Protein AF-0000000087273354 (afdb_homodimer)

pLDDT: mean 73.26, std 25.48, range [22.12, 98.69]

Nearest PDB structures (foldseek):
  1udr-assembly1_C  TM=9.038E-01  e=2.085E-08  Escherichia coli
  6xvu-assembly2_C  TM=8.673E-01  e=2.224E-08  Deinococcus radiodurans R1 = ATCC 13939 = DSM 20539
  1jlk-assembly1_B  TM=7.880E-01  e=4.820E-08  Synechocystis sp. PCC 6803
  1k68-assembly1_B  TM=7.863E-01  e=3.556E-07  Tolypothrix sp. PCC 7601
  5ic5-assembly1_A-2  TM=7.002E-01  e=7.569E-08  Ramlibacter tataouinensis TTB310

Radius of gyration: 23.33 Å; Cα contacts (8 Å, |Δi|>4): 569; chains: 2; bounding box: 42×88×71 Å

InterPro domains:
  IPR001789 Signal transduction response regulator, receiver domain [PF00072] (12-127)
  IPR001789 Signal transduction response regulator, receiver domain [PS50110] (11-136)
  IPR001789 Signal transduction response regulator, receiver domain [SM00448] (10-132)
  IPR011006 CheY-like superfamily [SSF52172] (11-127)
  IPR045279 Two-component response regulator ARR-like [PTHR43874] (11-134)

Foldseek 3Di:
DPPPPPPQEAEEEEEAQDLLLLLLVCLLQQVPPPQHHYDYDYDNHLVVVCVLCVVPPDVRPDHFEYEYEQDDPPDGLLNSLLVQCVVDVPDGRAYEYEYCDPDPVVQVSSVVSPHQYYYHDDDHNVCVVVVVVRTPRDRDPDDDDDPPPPPPDPPVVCVVVSVVRSVVSVVVVVVVVVVVVCVVPPDDDPPD/DPPPDPFQEAEEEEEAQDLLLLLLVCLLQQVPPPQHHYDYDYDNHLVVVCVVCVVPPDVHPDHFEYEYEQDDPPDGLLNSLLVQCVVDVPDGRAYEYEYCDPDVVVQVSSVVSPHQYYYYDDDHNVCVVVVVVRTPRDRDDDPPDDPPPPDPPPVPPCVVVSVVRSVVSVVVVVVVVVVVVCVVPPDDDPVD

Secondary structure (DSSP, 8-state):
------SSEEEEEEE-S-HHHHHHHHHHHHS--TT-EEEEEEESSHHHHHHHHHTTSSS-----EEEEES--SSS-HHHHHHHHHHH-SSSPPPEEEEES---HHHHHHHHHTT-SEEEESSP-GGGHHHHHHH--S------S----------TTTHHHHHHHHHHHHHHHHHHHHHHHHHHHHSTTGGG-/--------EEEEEEE-S-HHHHHHHHHHHHS--TT-EEEEEEESSHHHHHHHHHGGGSS-----EEEEES--SSS-HHHHHHHHHHH-SSSPPPEEEEES---HHHHHHHHHTT-SEEEESSP-GGGHHHHHHH--S------S-------TTTHHHHHHHHHHHHHHHHHHHHHHHHHHHHHHHHTTGGG-

Solvent-accessible surface area (backbone atoms only — not comparable to full-atom values): 21617 Å² total; per-residue (Å²): 133,77,80,74,71,81,86,63,56,34,28,31,39,34,32,34,47,40,68,64,60,48,34,45,46,52,47,48,45,60,68,44,62,85,87,35,41,54,45,79,47,77,38,58,34,51,68,56,46,48,50,59,64,54,67,25,84,66,76,57,76,75,58,24,23,35,42,26,35,33,84,42,81,101,43,35,28,62,56,44,46,46,51,50,44,65,72,31,73,90,70,49,67,34,32,34,39,30,29,63,61,88,47,67,69,59,51,50,52,42,46,72,61,60,33,69,45,76,44,58,52,74,80,47,69,86,48,48,65,59,52,59,70,50,34,68,48,68,73,69,83,65,91,83,75,81,73,71,71,76,66,82,66,71,68,68,70,47,45,61,51,51,10,52,44,33,8,45,31,40,23,46,49,55,43,48,51,48,49,52,50,47,64,70,65,52,72,72,70,71,78,112,133,79,77,74,73,78,82,62,60,34,28,31,40,35,32,33,46,41,69,65,60,47,34,43,46,50,48,46,45,60,70,44,59,85,87,33,41,56,45,77,46,75,36,58,34,50,67,56,46,49,49,58,62,56,67,25,83,66,74,57,76,75,58,26,24,35,41,26,34,33,84,41,81,100,44,34,29,63,56,44,46,46,52,50,45,65,73,32,75,89,71,48,66,32,32,32,39,28,28,65,62,88,47,69,70,58,49,51,53,42,45,73,62,60,33,72,45,74,43,59,52,75,77,47,69,86,48,46,67,59,53,58,71,51,32,66,47,68,74,70,86,66,88,81,73,79,73,72,74,77,67,83,70,63,65,67,73,46,35,66,51,48,9,52,45,33,8,46,31,39,26,46,48,56,44,48,51,46,50,52,48,47,62,69,63,52,66,71,68,72,77,110

Sequence (384 aa):
MEGGGAEGVTRVLLVDDSPVDRKVVELVLGSNTFAGSFHVIAVDSAKKAMEFLGLKDGKEQAVDMVLTDYCMPEMTGYDLLKAIKAMSPLKPIPVVVMSSENEPQRISRCLKAGAEDYIVKPLQSKDVPRLRSCSNAKPKDPPCSTVLHSSSAGLSHYFPFLFKFILLVYAILCVGELLHRWSNGCFLSYLRMEGGGAEGVTRVLLVDDSPVDRKVVELVLGSNTFAGSFHVIAVDSAKKAMEFLGLKDGKEQAVDMVLTDYCMPEMTGYDLLKAIKAMSPLKPIPVVVMSSENEPQRISRCLKAGAEDYIVKPLQSKDVPRLRSCSNAKPKDPPCSTVLHSSSAGLSHYFPFLFKFILLVYAILCVGELLHRWSNGCFLSYLR

Structure (mmCIF, N/CA/C/O backbone):
data_AF-0000000087273354-model_v1
#
loop_
_entity.id
_entity.type
_entity.pdbx_description
1 polymer 'Response regulatory domain-containing protein'
#
loop_
_atom_site.group_PDB
_atom_site.id
_atom_site.type_symbol
_atom_site.label_atom_id
_atom_site.label_alt_id
_atom_site.label_comp_id
_atom_site.label_asym_id
_atom_site.label_entity_id
_atom_site.label_seq_id
_atom_site.pdbx_PDB_ins_code
_atom_site.Cartn_x
_atom_site.Cartn_y
_atom_site.Cartn_z
_atom_site.occupancy
_atom_site.B_iso_or_equiv
_atom_site.auth_seq_id
_atom_site.auth_comp_id
_atom_site.auth_asym_id
_atom_site.auth_atom_id
_atom_site.pdbx_PDB_model_num
ATOM 1 N N . MET A 1 1 ? -11.195 46.531 6.242 1 23.89 1 MET A N 1
ATOM 2 C CA . MET A 1 1 ? -11.562 45.344 5.473 1 23.89 1 MET A CA 1
ATOM 3 C C . MET A 1 1 ? -10.898 44.094 6.055 1 23.89 1 MET A C 1
ATOM 5 O O . MET A 1 1 ? -9.68 43.938 6.004 1 23.89 1 MET A O 1
ATOM 9 N N . GLU A 1 2 ? -11.203 43.656 7.242 1 28.38 2 GLU A N 1
ATOM 10 C CA . GLU A 1 2 ? -10.656 42.719 8.227 1 28.38 2 GLU A CA 1
ATOM 11 C C . GLU A 1 2 ? -10.516 41.312 7.641 1 28.38 2 GLU A C 1
ATOM 13 O O . GLU A 1 2 ? -11.445 40.812 7.008 1 28.38 2 GLU A O 1
ATOM 18 N N . GLY A 1 3 ? -9.367 41.031 6.848 1 30.53 3 GLY A N 1
ATOM 19 C CA . GLY A 1 3 ? -9.133 39.781 6.141 1 30.53 3 GLY A CA 1
ATOM 20 C C . GLY A 1 3 ? -9.742 38.562 6.836 1 30.53 3 GLY A C 1
ATOM 21 O O . GLY A 1 3 ? -9.367 38.25 7.965 1 30.53 3 GLY A O 1
ATOM 22 N N . GLY A 1 4 ? -11.039 38.406 6.816 1 33.31 4 GLY A N 1
ATOM 23 C CA . GLY A 1 4 ? -11.852 37.312 7.32 1 33.31 4 GLY A CA 1
ATOM 24 C C . GLY A 1 4 ? -11.211 35.969 7.137 1 33.31 4 GLY A C 1
ATOM 25 O O . GLY A 1 4 ? -11.062 35.5 6.008 1 33.31 4 GLY A O 1
ATOM 26 N N . GLY A 1 5 ? -9.977 35.625 7.594 1 36.5 5 GLY A N 1
ATOM 27 C CA . GLY A 1 5 ? -9.188 34.406 7.562 1 36.5 5 GLY A CA 1
ATOM 28 C C . GLY A 1 5 ? -10.031 33.156 7.465 1 36.5 5 GLY A C 1
ATOM 29 O O . GLY A 1 5 ? -11.062 33.062 8.133 1 36.5 5 GLY A O 1
ATOM 30 N N . ALA A 1 6 ? -10.344 32.625 6.223 1 42.06 6 ALA A N 1
ATOM 31 C CA . ALA A 1 6 ? -11.211 31.5 5.852 1 42.06 6 ALA A CA 1
ATOM 32 C C . ALA A 1 6 ? -11.336 30.5 6.992 1 42.06 6 ALA A C 1
ATOM 34 O O . ALA A 1 6 ? -10.375 30.281 7.738 1 42.06 6 ALA A O 1
ATOM 35 N N . GLU A 1 7 ? -12.461 30.109 7.676 1 51.53 7 GLU A N 1
ATOM 36 C CA . GLU A 1 7 ? -13.031 29.172 8.641 1 51.53 7 GLU A CA 1
ATOM 37 C C . GLU A 1 7 ? -12.453 27.781 8.477 1 51.53 7 GLU A C 1
ATOM 39 O O . GLU A 1 7 ? -12.273 27.297 7.352 1 51.53 7 GLU A O 1
ATOM 44 N N . GLY A 1 8 ? -11.711 26.938 9.703 1 71.69 8 GLY A N 1
ATOM 45 C CA . GLY A 1 8 ? -10.93 25.922 10.383 1 71.69 8 GLY A CA 1
ATOM 46 C C . GLY A 1 8 ? -10.43 24.828 9.453 1 71.69 8 GLY A C 1
ATOM 47 O O . GLY A 1 8 ? -10.734 23.656 9.641 1 71.69 8 GLY A O 1
ATOM 48 N N . VAL A 1 9 ? -9.859 25.156 8.383 1 84.5 9 VAL A N 1
ATOM 49 C CA . VAL A 1 9 ? -9.312 24.172 7.449 1 84.5 9 VAL A CA 1
ATOM 50 C C . VAL A 1 9 ? -7.949 23.688 7.941 1 84.5 9 VAL A C 1
ATOM 52 O O . VAL A 1 9 ? -7.082 24.5 8.266 1 84.5 9 VAL A O 1
ATOM 55 N N . THR A 1 10 ? -7.797 22.469 8.125 1 91.5 10 THR A N 1
ATOM 56 C CA . THR A 1 10 ? -6.52 21.844 8.445 1 91.5 10 THR A CA 1
ATOM 57 C C . THR A 1 10 ? -5.773 21.438 7.176 1 91.5 10 THR A C 1
ATOM 59 O O . THR A 1 10 ? -6.273 20.641 6.379 1 91.5 10 THR A O 1
ATOM 62 N N . ARG A 1 11 ? -4.617 22.031 6.93 1 92.81 11 ARG A N 1
ATOM 63 C CA . ARG A 1 11 ? -3.803 21.703 5.766 1 92.81 11 ARG A CA 1
ATOM 64 C C . ARG A 1 11 ? -2.904 20.5 6.043 1 92.81 11 ARG A C 1
ATOM 66 O O . ARG A 1 11 ? -2.027 20.562 6.906 1 92.81 11 ARG A O 1
ATOM 73 N N . VAL A 1 12 ? -3.117 19.422 5.27 1 95.94 12 VAL A N 1
ATOM 74 C CA . VAL A 1 12 ? -2.432 18.156 5.512 1 95.94 12 VAL A CA 1
ATOM 75 C C . VAL A 1 12 ? -1.525 17.828 4.328 1 95.94 12 VAL A C 1
ATOM 77 O O . VAL A 1 12 ? -1.977 17.797 3.182 1 95.94 12 VAL A O 1
ATOM 80 N N . LEU A 1 13 ? -0.231 17.688 4.582 1 97.19 13 LEU A N 1
ATOM 81 C CA . LEU A 1 13 ? 0.655 17.078 3.6 1 97.19 13 LEU A CA 1
ATOM 82 C C . LEU A 1 13 ? 0.66 15.562 3.742 1 97.19 13 LEU A C 1
ATOM 84 O O . LEU A 1 13 ? 1.119 15.031 4.758 1 97.19 13 LEU A O 1
ATOM 88 N N . LEU A 1 14 ? 0.039 14.891 2.775 1 98.5 14 LEU A N 1
ATOM 89 C CA . LEU A 1 14 ? -0.024 13.438 2.734 1 98.5 14 LEU A CA 1
ATOM 90 C C . LEU A 1 14 ? 1.126 12.867 1.91 1 98.5 14 LEU A C 1
ATOM 92 O O . LEU A 1 14 ? 1.305 13.234 0.748 1 98.5 14 LEU A O 1
ATOM 96 N N . VAL A 1 15 ? 1.975 12 2.553 1 98.56 15 VAL A N 1
ATOM 97 C CA . VAL A 1 15 ? 3.137 11.414 1.894 1 98.56 15 VAL A CA 1
ATOM 98 C C . VAL A 1 15 ? 2.994 9.898 1.852 1 98.56 15 VAL A C 1
ATOM 100 O O . VAL A 1 15 ? 3.086 9.227 2.885 1 98.56 15 VAL A O 1
ATOM 103 N N . ASP A 1 16 ? 2.781 9.367 0.639 1 97.5 16 ASP A N 1
ATOM 104 C CA . ASP A 1 16 ? 2.547 7.941 0.437 1 97.5 16 ASP A CA 1
ATOM 105 C C . ASP A 1 16 ? 2.838 7.535 -1.006 1 97.5 16 ASP A C 1
ATOM 107 O O . ASP A 1 16 ? 2.367 8.18 -1.944 1 97.5 16 ASP A O 1
ATOM 111 N N . ASP A 1 17 ? 3.586 6.492 -1.159 1 95 17 ASP A N 1
ATOM 112 C CA . ASP A 1 17 ? 3.969 6.125 -2.52 1 95 17 ASP A CA 1
ATOM 113 C C . ASP A 1 17 ? 2.852 5.352 -3.215 1 95 17 ASP A C 1
ATOM 115 O O . ASP A 1 17 ? 2.857 5.207 -4.438 1 95 17 ASP A O 1
ATOM 119 N N . SER A 1 18 ? 1.899 4.809 -2.453 1 92.56 18 SER A N 1
ATOM 120 C CA . SER A 1 18 ? 0.784 4.051 -3.012 1 92.56 18 SER A CA 1
ATOM 121 C C . SER A 1 18 ? -0.332 4.98 -3.484 1 92.56 18 SER A C 1
ATOM 123 O O . SER A 1 18 ? -0.943 5.684 -2.678 1 92.56 18 SER A O 1
ATOM 125 N N . PRO A 1 19 ? -0.619 4.984 -4.75 1 87.81 19 PRO A N 1
ATOM 126 C CA . PRO A 1 19 ? -1.733 5.82 -5.207 1 87.81 19 PRO A CA 1
ATOM 127 C C . PRO A 1 19 ? -3.061 5.441 -4.555 1 87.81 19 PRO A C 1
ATOM 129 O O . PRO A 1 19 ? -3.904 6.309 -4.312 1 87.81 19 PRO A O 1
ATOM 132 N N . VAL A 1 20 ? -3.139 4.18 -4.219 1 85.25 20 VAL A N 1
ATOM 133 C CA . VAL A 1 20 ? -4.375 3.701 -3.605 1 85.25 20 VAL A CA 1
ATOM 134 C C . VAL A 1 20 ? -4.492 4.258 -2.188 1 85.25 20 VAL A C 1
ATOM 136 O O . VAL A 1 20 ? -5.543 4.781 -1.806 1 85.25 20 VAL A O 1
ATOM 139 N N . ASP A 1 21 ? -3.434 4.117 -1.452 1 91.25 21 ASP A N 1
ATOM 140 C CA . ASP A 1 21 ? -3.449 4.633 -0.086 1 91.25 21 ASP A CA 1
ATOM 141 C C . ASP A 1 21 ? -3.717 6.137 -0.066 1 91.25 21 ASP A C 1
ATOM 143 O O . ASP A 1 21 ? -4.449 6.629 0.792 1 91.25 21 ASP A O 1
ATOM 147 N N . ARG A 1 22 ? -3.07 6.938 -0.983 1 93.75 22 ARG A N 1
ATOM 148 C CA . ARG A 1 22 ? -3.311 8.375 -1.052 1 93.75 22 ARG A CA 1
ATOM 149 C C . ARG A 1 22 ? -4.785 8.672 -1.305 1 93.75 22 ARG A C 1
ATOM 151 O O . ARG A 1 22 ? -5.367 9.547 -0.659 1 93.75 22 ARG A O 1
ATOM 158 N N . LYS A 1 23 ? -5.383 7.961 -2.164 1 88.56 23 LYS A N 1
ATOM 159 C CA . LYS A 1 23 ? -6.789 8.172 -2.482 1 88.56 23 LYS A CA 1
ATOM 160 C C . LYS A 1 23 ? -7.68 7.844 -1.289 1 88.56 23 LYS A C 1
ATOM 162 O O . LYS A 1 23 ? -8.648 8.555 -1.012 1 88.56 23 LYS A O 1
ATOM 167 N N . VAL A 1 24 ? -7.34 6.754 -0.574 1 87.31 24 VAL A N 1
ATOM 168 C CA . VAL A 1 24 ? -8.094 6.371 0.617 1 87.31 24 VAL A CA 1
ATOM 169 C C . VAL A 1 24 ? -8.07 7.516 1.63 1 87.31 24 VAL A C 1
ATOM 171 O O . VAL A 1 24 ? -9.117 7.914 2.146 1 87.31 24 VAL A O 1
ATOM 174 N N . VAL A 1 25 ? -6.957 8.055 1.863 1 93.5 25 VAL A N 1
ATOM 175 C CA . VAL A 1 25 ? -6.812 9.125 2.846 1 93.5 25 VAL A CA 1
ATOM 176 C C . VAL A 1 25 ? -7.586 10.359 2.383 1 93.5 25 VAL A C 1
ATOM 178 O O . VAL A 1 25 ? -8.297 10.984 3.172 1 93.5 25 VAL A O 1
ATOM 181 N N . GLU A 1 26 ? -7.461 10.711 1.11 1 91.12 26 GLU A N 1
ATOM 182 C CA . GLU A 1 26 ? -8.172 11.859 0.562 1 91.12 26 GLU A CA 1
ATOM 183 C C . GLU A 1 26 ? -9.68 11.703 0.722 1 91.12 26 GLU A C 1
ATOM 185 O O . GLU A 1 26 ? -10.375 12.672 1.053 1 91.12 26 GLU A O 1
ATOM 190 N N . LEU A 1 27 ? -10.148 10.562 0.525 1 84 27 LEU A N 1
ATOM 191 C CA . LEU A 1 27 ? -11.578 10.305 0.634 1 84 27 LEU A CA 1
ATOM 192 C C . LEU A 1 27 ? -12.039 10.406 2.084 1 84 27 LEU A C 1
ATOM 194 O O . LEU A 1 27 ? -13.062 11.039 2.371 1 84 27 LEU A O 1
ATOM 198 N N . VAL A 1 28 ? -11.297 9.719 2.941 1 87.94 28 VAL A N 1
ATOM 199 C CA . VAL A 1 28 ? -11.68 9.703 4.352 1 87.94 28 VAL A CA 1
ATOM 200 C C . VAL A 1 28 ? -11.664 11.125 4.91 1 87.94 28 VAL A C 1
ATOM 202 O O . VAL A 1 28 ? -12.602 11.531 5.598 1 87.94 28 VAL A O 1
ATOM 205 N N . LEU A 1 29 ? -10.703 11.898 4.555 1 91.19 29 LEU A N 1
ATOM 206 C CA . LEU A 1 29 ? -10.57 13.25 5.09 1 91.19 29 LEU A CA 1
ATOM 207 C C . LEU A 1 29 ? -11.484 14.219 4.355 1 91.19 29 LEU A C 1
ATOM 209 O O . LEU A 1 29 ? -11.867 15.258 4.902 1 91.19 29 LEU A O 1
ATOM 213 N N . GLY A 1 30 ? -11.75 13.906 3.168 1 84.81 30 GLY A N 1
ATOM 214 C CA . GLY A 1 30 ? -12.648 14.758 2.398 1 84.81 30 GLY A CA 1
ATOM 215 C C . GLY A 1 30 ? -14.102 14.594 2.789 1 84.81 30 GLY A C 1
ATOM 216 O O . GLY A 1 30 ? -14.914 15.5 2.564 1 84.81 30 GLY A O 1
ATOM 217 N N . SER A 1 31 ? -14.484 13.508 3.299 1 73.12 31 SER A N 1
ATOM 218 C CA . SER A 1 31 ? -15.883 13.195 3.602 1 73.12 31 SER A CA 1
ATOM 219 C C . SER A 1 31 ? -16.281 13.727 4.973 1 73.12 31 SER A C 1
ATOM 221 O O . SER A 1 31 ? -17.469 13.781 5.305 1 73.12 31 SER A O 1
ATOM 223 N N . ASN A 1 32 ? -15.328 14.094 5.727 1 61.5 32 ASN A N 1
ATOM 224 C CA . ASN A 1 32 ? -15.633 14.531 7.082 1 61.5 32 ASN A CA 1
ATOM 225 C C . ASN A 1 32 ? -15.727 16.047 7.172 1 61.5 32 ASN A C 1
ATOM 227 O O . ASN A 1 32 ? -14.727 16.734 7.383 1 61.5 32 ASN A O 1
ATOM 231 N N . THR A 1 33 ? -16.875 16.625 6.91 1 59.5 33 THR A N 1
ATOM 232 C CA . THR A 1 33 ? -17.062 18.078 6.84 1 59.5 33 THR A CA 1
ATOM 233 C C . THR A 1 33 ? -17.625 18.609 8.156 1 59.5 33 THR A C 1
ATOM 235 O O . THR A 1 33 ? -17.688 19.828 8.359 1 59.5 33 THR A O 1
ATOM 238 N N . PHE A 1 34 ? -17.922 17.75 9.031 1 56.59 34 PHE A N 1
ATOM 239 C CA . PHE A 1 34 ? -18.672 18.25 10.18 1 56.59 34 PHE A CA 1
ATOM 240 C C . PHE A 1 34 ? -17.766 19.047 11.117 1 56.59 34 PHE A C 1
ATOM 242 O O . PHE A 1 34 ? -18.219 19.984 11.773 1 56.59 34 PHE A O 1
ATOM 249 N N . ALA A 1 35 ? -16.609 18.672 11.32 1 58.38 35 ALA A N 1
ATOM 250 C CA . ALA A 1 35 ? -15.758 19.328 12.312 1 58.38 35 ALA A CA 1
ATOM 251 C C . ALA A 1 35 ? -14.609 20.078 11.641 1 58.38 35 ALA A C 1
ATOM 253 O O . ALA A 1 35 ? -13.523 20.203 12.211 1 58.38 35 ALA A O 1
ATOM 254 N N . GLY A 1 36 ? -14.883 20.625 10.484 1 70.94 36 GLY A N 1
ATOM 255 C CA . GLY A 1 36 ? -13.844 21.297 9.734 1 70.94 36 GLY A CA 1
ATOM 256 C C . GLY A 1 36 ? -13.367 20.516 8.523 1 70.94 36 GLY A C 1
ATOM 257 O O . GLY A 1 36 ? -13.695 19.344 8.375 1 70.94 36 GLY A O 1
ATOM 258 N N . SER A 1 37 ? -12.758 21.266 7.688 1 84 37 SER A N 1
ATOM 259 C CA . SER A 1 37 ? -12.367 20.641 6.426 1 84 37 SER A CA 1
ATOM 260 C C . SER A 1 37 ? -10.867 20.391 6.375 1 84 37 SER A C 1
ATOM 262 O O . SER A 1 37 ? -10.102 21.016 7.117 1 84 37 SER A O 1
ATOM 264 N N . PHE A 1 38 ? -10.555 19.344 5.82 1 90.94 38 PHE A N 1
ATOM 265 C CA . PHE A 1 38 ? -9.156 19.062 5.5 1 90.94 38 PHE A CA 1
ATOM 266 C C . PHE A 1 38 ? -8.836 19.469 4.07 1 90.94 38 PHE A C 1
ATOM 268 O O . PHE A 1 38 ? -9.648 19.266 3.162 1 90.94 38 PHE A O 1
ATOM 275 N N . HIS A 1 39 ? -7.77 20.172 3.926 1 92.25 39 HIS A N 1
ATOM 276 C CA . HIS A 1 39 ? -7.156 20.359 2.615 1 92.25 39 HIS A CA 1
ATOM 277 C C . HIS A 1 39 ? -5.914 19.484 2.465 1 92.25 39 HIS A C 1
ATOM 279 O O . HIS A 1 39 ? -4.898 19.719 3.127 1 92.25 39 HIS A O 1
ATOM 285 N N . VAL A 1 40 ? -5.996 18.5 1.593 1 95.12 40 VAL A N 1
ATOM 286 C CA . VAL A 1 40 ? -4.941 17.5 1.507 1 95.12 40 VAL A CA 1
ATOM 287 C C . VAL A 1 40 ? -4.078 17.766 0.274 1 95.12 40 VAL A C 1
ATOM 289 O O . VAL A 1 40 ? -4.594 17.891 -0.838 1 95.12 40 VAL A O 1
ATOM 292 N N . ILE A 1 41 ? -2.824 17.922 0.447 1 95.62 41 ILE A N 1
ATOM 293 C CA . ILE A 1 41 ? -1.822 17.891 -0.612 1 95.62 41 ILE A CA 1
ATOM 294 C C . ILE A 1 41 ? -1.057 16.578 -0.556 1 95.62 41 ILE A C 1
ATOM 296 O O . ILE A 1 41 ? -0.393 16.281 0.44 1 95.62 41 ILE A O 1
ATOM 300 N N . ALA A 1 42 ? -1.176 15.828 -1.596 1 96.81 42 ALA A N 1
ATOM 301 C CA . ALA A 1 42 ? -0.583 14.492 -1.587 1 96.81 42 ALA A CA 1
ATOM 302 C C . ALA A 1 42 ? 0.676 14.445 -2.447 1 96.81 42 ALA A C 1
ATOM 304 O O . ALA A 1 42 ? 0.706 15.008 -3.547 1 96.81 42 ALA A O 1
ATOM 305 N N . VAL A 1 43 ? 1.705 13.867 -1.942 1 97.19 43 VAL A N 1
ATOM 306 C CA . VAL A 1 43 ? 2.922 13.578 -2.695 1 97.19 43 VAL A CA 1
ATOM 307 C C . VAL A 1 43 ? 3.281 12.102 -2.553 1 97.19 43 VAL A C 1
ATOM 309 O O . VAL A 1 43 ? 2.818 11.43 -1.627 1 97.19 43 VAL A O 1
ATOM 312 N N . ASP A 1 44 ? 4.129 11.617 -3.428 1 96.19 44 ASP A N 1
ATOM 313 C CA . ASP A 1 44 ? 4.281 10.164 -3.504 1 96.19 44 ASP A CA 1
ATOM 314 C C . ASP A 1 44 ? 5.645 9.727 -2.969 1 96.19 44 ASP A C 1
ATOM 316 O O . ASP A 1 44 ? 6.078 8.602 -3.213 1 96.19 44 ASP A O 1
ATOM 320 N N . SER A 1 45 ? 6.371 10.656 -2.283 1 96.06 45 SER A N 1
ATOM 321 C CA . SER A 1 45 ? 7.676 10.281 -1.739 1 96.06 45 SER A CA 1
ATOM 322 C C . SER A 1 45 ? 8.141 11.289 -0.687 1 96.06 45 SER A C 1
ATOM 324 O O . SER A 1 45 ? 7.707 12.438 -0.688 1 96.06 45 SER A O 1
ATOM 326 N N . ALA A 1 46 ? 9.055 10.82 0.147 1 96.44 46 ALA A N 1
ATOM 327 C CA . ALA A 1 46 ? 9.648 11.695 1.158 1 96.44 46 ALA A CA 1
ATOM 328 C C . ALA A 1 46 ? 10.438 12.828 0.511 1 96.44 46 ALA A C 1
ATOM 330 O O . ALA A 1 46 ? 10.43 13.953 1.006 1 96.44 46 ALA A O 1
ATOM 331 N N . LYS A 1 47 ? 11.094 12.531 -0.562 1 94.44 47 LYS A N 1
ATOM 332 C CA . LYS A 1 47 ? 11.875 13.547 -1.27 1 94.44 47 LYS A CA 1
ATOM 333 C C . LYS A 1 47 ? 10.984 14.695 -1.734 1 94.44 47 LYS A C 1
ATOM 335 O O . LYS A 1 47 ? 11.312 15.867 -1.516 1 94.44 47 LYS A O 1
ATOM 340 N N . LYS A 1 48 ? 9.875 14.422 -2.336 1 95.06 48 LYS A N 1
ATOM 341 C CA . LYS A 1 48 ? 8.938 15.438 -2.805 1 95.06 48 LYS A CA 1
ATOM 342 C C . LYS A 1 48 ? 8.336 16.203 -1.635 1 95.06 48 LYS A C 1
ATOM 344 O O . LYS A 1 48 ? 8.055 17.406 -1.75 1 95.06 48 LYS A O 1
ATOM 349 N N . ALA A 1 49 ? 8.125 15.453 -0.519 1 95.81 49 ALA A N 1
ATOM 350 C CA . ALA A 1 49 ? 7.629 16.125 0.682 1 95.81 49 ALA A CA 1
ATOM 351 C C . ALA A 1 49 ? 8.625 17.156 1.182 1 95.81 49 ALA A C 1
ATOM 353 O O . ALA A 1 49 ? 8.25 18.297 1.501 1 95.81 49 ALA A O 1
ATOM 354 N N . MET A 1 50 ? 9.914 16.781 1.205 1 92.62 50 MET A N 1
ATOM 355 C CA . MET A 1 50 ? 10.961 17.688 1.675 1 92.62 50 MET A CA 1
ATOM 356 C C . MET A 1 50 ? 11.094 18.891 0.746 1 92.62 50 MET A C 1
ATOM 358 O O . MET A 1 50 ? 11.297 20.016 1.205 1 92.62 50 MET A O 1
ATOM 362 N N . GLU A 1 51 ? 11.016 18.609 -0.594 1 91.19 51 GLU A N 1
ATOM 363 C CA . GLU A 1 51 ? 11.047 19.703 -1.562 1 91.19 51 GLU A CA 1
ATOM 364 C C . GLU A 1 51 ? 9.891 20.672 -1.333 1 91.19 51 GLU A C 1
ATOM 366 O O . GLU A 1 51 ? 10.086 21.891 -1.36 1 91.19 51 GLU A O 1
ATOM 371 N N . PHE A 1 52 ? 8.781 20.094 -1.093 1 91.75 52 PHE A N 1
ATOM 372 C CA . PHE A 1 52 ? 7.586 20.906 -0.86 1 91.75 52 PHE A CA 1
ATOM 373 C C . PHE A 1 52 ? 7.742 21.75 0.398 1 91.75 52 PHE A C 1
ATOM 375 O O . PHE A 1 52 ? 7.426 22.938 0.396 1 91.75 52 PHE A O 1
ATOM 382 N N . LEU A 1 53 ? 8.242 21.156 1.463 1 89.94 53 LEU A N 1
ATOM 383 C CA . LEU A 1 53 ? 8.375 21.828 2.748 1 89.94 53 LEU A CA 1
ATOM 384 C C . LEU A 1 53 ? 9.516 22.844 2.719 1 89.94 53 LEU A C 1
ATOM 386 O O . LEU A 1 53 ? 9.5 23.828 3.445 1 89.94 53 LEU A O 1
ATOM 390 N N . GLY A 1 54 ? 10.711 22.453 2.086 1 80.06 54 GLY A N 1
ATOM 391 C CA . GLY A 1 54 ? 11.836 23.359 1.952 1 80.06 54 GLY A CA 1
ATOM 392 C C . GLY A 1 54 ? 11.547 24.547 1.062 1 80.06 54 GLY A C 1
ATOM 393 O O . GLY A 1 54 ? 12.172 25.609 1.201 1 80.06 54 GLY A O 1
ATOM 394 N N . LEU A 1 55 ? 11.016 24.297 -0.168 1 57.84 55 LEU A N 1
ATOM 395 C CA . LEU A 1 55 ? 10.695 25.406 -1.05 1 57.84 55 LEU A CA 1
ATOM 396 C C . LEU A 1 55 ? 10.016 26.531 -0.276 1 57.84 55 LEU A C 1
ATOM 398 O O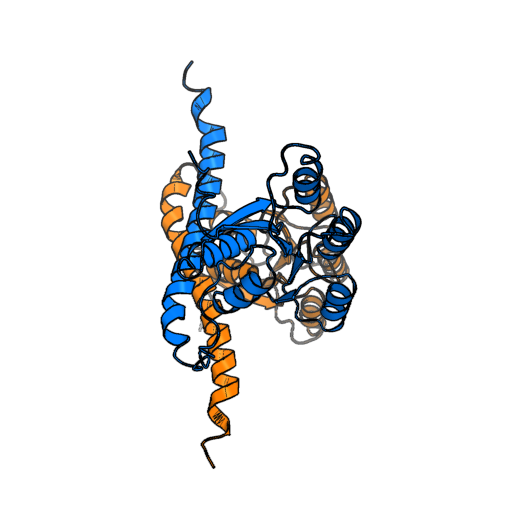 . LEU A 1 55 ? 9.984 27.672 -0.732 1 57.84 55 LEU A O 1
ATOM 402 N N . LYS A 1 56 ? 9.477 26.281 0.836 1 53.16 56 LYS A N 1
ATOM 403 C CA . LYS A 1 56 ? 8.758 27.359 1.518 1 53.16 56 LYS A CA 1
ATOM 404 C C . LYS A 1 56 ? 9.727 28.328 2.184 1 53.16 56 LYS A C 1
ATOM 406 O O . LYS A 1 56 ? 9.32 29.141 3.018 1 53.16 56 LYS A O 1
ATOM 411 N N . ASP A 1 57 ? 10.891 28.234 2.104 1 47.88 57 ASP A N 1
ATOM 412 C CA . ASP A 1 57 ? 11.766 29.281 2.635 1 47.88 57 ASP A CA 1
ATOM 413 C C . ASP A 1 57 ? 11.305 30.672 2.184 1 47.88 57 ASP A C 1
ATOM 415 O O . ASP A 1 57 ? 11.898 31.672 2.566 1 47.88 57 ASP A O 1
ATOM 419 N N . GLY A 1 58 ? 10.102 30.797 1.681 1 47.47 58 GLY A N 1
ATOM 420 C CA . GLY A 1 58 ? 9.484 32.125 1.599 1 47.47 58 GLY A CA 1
ATOM 421 C C . GLY A 1 58 ? 7.977 32.062 1.75 1 47.47 58 GLY A C 1
ATOM 422 O O . GLY A 1 58 ? 7.406 32.844 2.527 1 47.47 58 GLY A O 1
ATOM 423 N N . LYS A 1 59 ? 7.172 31.781 0.706 1 47.94 59 LYS A N 1
ATOM 424 C CA . LYS A 1 59 ? 5.715 31.812 0.832 1 47.94 59 LYS A CA 1
ATOM 425 C C . LYS A 1 59 ? 5.191 30.516 1.44 1 47.94 59 LYS A C 1
ATOM 427 O O . LYS A 1 59 ? 5.316 29.438 0.838 1 47.94 59 LYS A O 1
ATOM 432 N N . GLU A 1 60 ? 5.395 30.25 2.684 1 49.34 60 GLU A N 1
ATOM 433 C CA . GLU A 1 60 ? 5.094 29.109 3.547 1 49.34 60 GLU A CA 1
ATOM 434 C C . GLU A 1 60 ? 3.738 28.5 3.205 1 49.34 60 GLU A C 1
ATOM 436 O O . GLU A 1 60 ? 2.705 29.172 3.318 1 49.34 60 GLU A O 1
ATOM 441 N N . GLN A 1 61 ? 3.582 27.875 2.129 1 58.47 61 GLN A N 1
ATOM 442 C CA . GLN A 1 61 ? 2.287 27.203 2.207 1 58.47 61 GLN A CA 1
ATOM 443 C C . GLN A 1 61 ? 2.141 26.438 3.52 1 58.47 61 GLN A C 1
ATOM 445 O O . GLN A 1 61 ? 2.979 25.594 3.848 1 58.47 61 GLN A O 1
ATOM 450 N N . ALA A 1 62 ? 1.416 26.953 4.469 1 79.06 62 ALA A N 1
ATOM 451 C CA . ALA A 1 62 ? 1.265 26.547 5.863 1 79.06 62 ALA A CA 1
ATOM 452 C C . ALA A 1 62 ? 0.699 25.141 5.961 1 79.06 62 ALA A C 1
ATOM 454 O O . ALA A 1 62 ? -0.308 24.812 5.324 1 79.06 62 ALA A O 1
ATOM 455 N N . VAL A 1 63 ? 1.562 24.141 6.152 1 90.88 63 VAL A N 1
ATOM 456 C CA . VAL A 1 63 ? 1.151 22.781 6.48 1 90.88 63 VAL A CA 1
ATOM 457 C C . VAL A 1 63 ? 0.891 22.672 7.98 1 90.88 63 VAL A C 1
ATOM 459 O O . VAL A 1 63 ? 1.729 23.062 8.797 1 90.88 63 VAL A O 1
ATOM 462 N N . ASP A 1 64 ? -0.338 22.188 8.211 1 92.81 64 ASP A N 1
ATOM 463 C CA . ASP A 1 64 ? -0.732 22.062 9.609 1 92.81 64 ASP A CA 1
ATOM 464 C C . ASP A 1 64 ? -0.375 20.703 10.172 1 92.81 64 ASP A C 1
ATOM 466 O O . ASP A 1 64 ? -0.332 20.516 11.391 1 92.81 64 ASP A O 1
ATOM 470 N N . MET A 1 65 ? -0.131 19.734 9.289 1 95.88 65 MET A N 1
ATOM 471 C CA . MET A 1 65 ? 0.205 18.375 9.688 1 95.88 65 MET A CA 1
ATOM 472 C C . MET A 1 65 ? 0.768 17.578 8.508 1 95.88 65 MET A C 1
ATOM 474 O O . MET A 1 65 ? 0.366 17.797 7.359 1 95.88 65 MET A O 1
ATOM 478 N N . VAL A 1 66 ? 1.676 16.734 8.844 1 97.19 66 VAL A N 1
ATOM 479 C CA . VAL A 1 66 ? 2.154 15.758 7.859 1 97.19 66 VAL A CA 1
ATOM 480 C C . VAL A 1 66 ? 1.649 14.367 8.219 1 97.19 66 VAL A C 1
ATOM 482 O O . VAL A 1 66 ? 1.773 13.93 9.367 1 97.19 66 VAL A O 1
ATOM 485 N N . LEU A 1 67 ? 0.959 13.734 7.355 1 98.56 67 LEU A N 1
ATOM 486 C CA . LEU A 1 67 ? 0.577 12.328 7.418 1 98.56 67 LEU A CA 1
ATOM 487 C C . LEU A 1 67 ? 1.419 11.492 6.461 1 98.56 67 LEU A C 1
ATOM 489 O O . LEU A 1 67 ? 1.34 11.664 5.246 1 98.56 67 LEU A O 1
ATOM 493 N N . THR A 1 68 ? 2.27 10.547 7.004 1 98.62 68 THR A N 1
ATOM 494 C CA . THR A 1 68 ? 3.219 9.867 6.125 1 98.62 68 THR A CA 1
ATOM 495 C C . THR A 1 68 ? 3.129 8.359 6.293 1 98.62 68 THR A C 1
ATOM 497 O O . THR A 1 68 ? 2.949 7.859 7.41 1 98.62 68 THR A O 1
ATOM 500 N N . ASP A 1 69 ? 3.229 7.68 5.238 1 97.88 69 ASP A N 1
ATOM 501 C CA . ASP A 1 69 ? 3.461 6.238 5.262 1 97.88 69 ASP A CA 1
ATOM 502 C C . ASP A 1 69 ? 4.824 5.91 5.867 1 97.88 69 ASP A C 1
ATOM 504 O O . ASP A 1 69 ? 5.797 6.633 5.645 1 97.88 69 ASP A O 1
ATOM 508 N N . TYR A 1 70 ? 4.926 4.871 6.598 1 97.25 70 TYR A N 1
ATOM 509 C CA . TYR A 1 70 ? 6.191 4.449 7.184 1 97.25 70 TYR A CA 1
ATOM 510 C C . TYR A 1 70 ? 7.129 3.895 6.117 1 97.25 70 TYR A C 1
ATOM 512 O O . TYR A 1 70 ? 8.289 4.312 6.02 1 97.25 70 TYR A O 1
ATOM 520 N N . CYS A 1 71 ? 6.621 2.896 5.344 1 95.25 71 CYS A N 1
ATOM 521 C CA . CYS A 1 71 ? 7.465 2.201 4.375 1 95.25 71 CYS A CA 1
ATOM 522 C C . CYS A 1 71 ? 7.289 2.787 2.98 1 95.25 71 CYS A C 1
ATOM 524 O O . CYS A 1 71 ? 6.223 2.65 2.375 1 95.25 71 CYS A O 1
ATOM 526 N N . MET A 1 72 ? 8.242 3.436 2.469 1 94.56 72 MET A N 1
ATOM 527 C CA . MET A 1 72 ? 8.336 3.986 1.12 1 94.56 72 MET A CA 1
ATOM 528 C C . MET A 1 72 ? 9.711 3.705 0.516 1 94.56 72 MET A C 1
ATOM 530 O O . MET A 1 72 ? 10.672 3.471 1.242 1 94.56 72 MET A O 1
ATOM 534 N N . PRO A 1 73 ? 9.711 3.652 -0.798 1 92.06 73 PRO A N 1
ATOM 535 C CA . PRO A 1 73 ? 11.023 3.445 -1.42 1 92.06 73 PRO A CA 1
ATOM 536 C C . PRO A 1 73 ? 12 4.578 -1.123 1 92.06 73 PRO A C 1
ATOM 538 O O . PRO A 1 73 ? 11.594 5.73 -0.973 1 92.06 73 PRO A O 1
ATOM 541 N N . GLU A 1 74 ? 13.305 4.238 -1.012 1 89.88 74 GLU A N 1
ATOM 542 C CA . GLU A 1 74 ? 14.43 5.164 -0.883 1 89.88 74 GLU A CA 1
ATOM 543 C C . GLU A 1 74 ? 14.508 5.742 0.528 1 89.88 74 GLU A C 1
ATOM 545 O O . GLU A 1 74 ? 15.516 5.574 1.216 1 89.88 74 GLU A O 1
ATOM 550 N N . MET A 1 75 ? 13.461 6.461 1.002 1 92.69 75 MET A N 1
ATOM 551 C CA . MET A 1 75 ? 13.391 7.074 2.324 1 92.69 75 MET A CA 1
ATOM 552 C C . MET A 1 75 ? 12.117 6.664 3.047 1 92.69 75 MET A C 1
ATOM 554 O O . MET A 1 75 ? 11.031 6.707 2.465 1 92.69 75 MET A O 1
ATOM 558 N N . THR A 1 76 ? 12.273 6.227 4.32 1 94.81 76 THR A N 1
ATOM 559 C CA . THR A 1 76 ? 11.102 5.777 5.062 1 94.81 76 THR A CA 1
ATOM 560 C C . THR A 1 76 ? 10.359 6.965 5.676 1 94.81 76 THR A C 1
ATOM 562 O O . THR A 1 76 ? 10.906 8.07 5.75 1 94.81 76 THR A O 1
ATOM 565 N N . GLY A 1 77 ? 9.148 6.719 6.137 1 97.62 77 GLY A N 1
ATOM 566 C CA . GLY A 1 77 ? 8.414 7.734 6.883 1 97.62 77 GLY A CA 1
ATOM 567 C C . GLY A 1 77 ? 9.102 8.125 8.18 1 97.62 77 GLY A C 1
ATOM 568 O O . GLY A 1 77 ? 8.945 9.258 8.648 1 97.62 77 GLY A O 1
ATOM 569 N N . TYR A 1 78 ? 9.852 7.195 8.742 1 97.56 78 TYR A N 1
ATOM 570 C CA . TYR A 1 78 ? 10.633 7.473 9.945 1 97.56 78 TYR A CA 1
ATOM 571 C C . TYR A 1 78 ? 11.758 8.461 9.648 1 97.56 78 TYR A C 1
ATOM 573 O O . TYR A 1 78 ? 12 9.391 10.43 1 97.56 78 TYR A O 1
ATOM 581 N N . ASP A 1 79 ? 12.43 8.258 8.539 1 97.19 79 ASP A N 1
ATOM 582 C CA . ASP A 1 79 ? 13.469 9.195 8.109 1 97.19 79 ASP A CA 1
ATOM 583 C C . ASP A 1 79 ? 12.891 10.586 7.863 1 97.19 79 ASP A C 1
ATOM 585 O O . ASP A 1 79 ? 13.484 11.594 8.25 1 97.19 79 ASP A O 1
ATOM 589 N N . LEU A 1 80 ? 11.742 10.625 7.176 1 97.38 80 LEU A N 1
ATOM 590 C CA . LEU A 1 80 ? 11.062 11.891 6.914 1 97.38 80 LEU A CA 1
ATOM 591 C C . LEU A 1 80 ? 10.695 12.594 8.219 1 97.38 80 LEU A C 1
ATOM 593 O O . LEU A 1 80 ? 10.891 13.805 8.359 1 97.38 80 LEU A O 1
ATOM 597 N N . LEU A 1 81 ? 10.109 11.812 9.195 1 97.69 81 LEU A N 1
ATOM 598 C CA . LEU A 1 81 ? 9.781 12.312 10.531 1 97.69 81 LEU A CA 1
ATOM 599 C C . LEU A 1 81 ? 10.977 13.016 11.156 1 97.69 81 LEU A C 1
ATOM 601 O O . LEU A 1 81 ? 10.875 14.164 11.586 1 97.69 81 LEU A O 1
ATOM 605 N N . LYS A 1 82 ? 12.078 12.375 11.117 1 96.56 82 LYS A N 1
ATOM 606 C CA . LYS A 1 82 ? 13.289 12.93 11.719 1 96.56 82 LYS A CA 1
ATOM 607 C C . LYS A 1 82 ? 13.719 14.211 11.008 1 96.56 82 LYS A C 1
ATOM 609 O O . LYS A 1 82 ? 14.109 15.18 11.648 1 96.56 82 LYS A O 1
ATOM 614 N N . ALA A 1 83 ? 13.688 14.18 9.719 1 94.56 83 ALA A N 1
ATOM 615 C CA . ALA A 1 83 ? 14.086 15.344 8.922 1 94.56 83 ALA A CA 1
ATOM 616 C C . ALA A 1 83 ? 13.203 16.547 9.227 1 94.56 83 ALA A C 1
ATOM 618 O O . ALA A 1 83 ? 13.695 17.656 9.391 1 94.56 83 ALA A O 1
ATOM 619 N N . ILE A 1 84 ? 11.906 16.312 9.336 1 93.94 84 ILE A N 1
ATOM 620 C CA . ILE A 1 84 ? 10.961 17.406 9.57 1 93.94 84 ILE A CA 1
ATOM 621 C C . ILE A 1 84 ? 11.188 17.984 10.961 1 93.94 84 ILE A C 1
ATOM 623 O O . ILE A 1 84 ? 11.195 19.203 11.133 1 93.94 84 ILE A O 1
ATOM 627 N N . LYS A 1 85 ? 11.344 17.078 11.969 1 93.69 85 LYS A N 1
ATOM 628 C CA . LYS A 1 85 ? 11.562 17.547 13.336 1 93.69 85 LYS A CA 1
ATOM 629 C C . LYS A 1 85 ? 12.859 18.344 13.438 1 93.69 85 LYS A C 1
ATOM 631 O O . LYS A 1 85 ? 12.938 19.297 14.211 1 93.69 85 LYS A O 1
ATOM 636 N N . ALA A 1 86 ? 13.781 18.016 12.617 1 90.81 86 ALA A N 1
ATOM 637 C CA . ALA A 1 86 ? 15.07 18.703 12.641 1 90.81 86 ALA A CA 1
ATOM 638 C C . ALA A 1 86 ? 14.977 20.062 11.977 1 90.81 86 ALA A C 1
ATOM 640 O O . ALA A 1 86 ? 15.766 20.969 12.281 1 90.81 86 ALA A O 1
ATOM 641 N N . MET A 1 87 ? 14.125 20.25 11.031 1 86.31 87 MET A N 1
ATOM 642 C CA . MET A 1 87 ? 13.984 21.484 10.266 1 86.31 87 MET A CA 1
ATOM 643 C C . MET A 1 87 ? 13.469 22.625 11.148 1 86.31 87 MET A C 1
ATOM 645 O O . MET A 1 87 ? 13.852 23.781 10.977 1 86.31 87 MET A O 1
ATOM 649 N N . SER A 1 88 ? 12.469 22.422 12.016 1 79 88 SER A N 1
ATOM 650 C CA . SER A 1 88 ? 11.93 23.453 12.898 1 79 88 SER A CA 1
ATOM 651 C C . SER A 1 88 ? 11.766 22.922 14.32 1 79 88 SER A C 1
ATOM 653 O O . SER A 1 88 ? 10.656 22.578 14.734 1 79 88 SER A O 1
ATOM 655 N N . PRO A 1 89 ? 12.789 23.031 15.062 1 76.31 89 PRO A N 1
ATOM 656 C CA . PRO A 1 89 ? 12.75 22.438 16.406 1 76.31 89 PRO A CA 1
ATOM 657 C C . PRO A 1 89 ? 11.844 23.219 17.359 1 76.31 89 PRO A C 1
ATOM 659 O O . PRO A 1 89 ? 11.297 22.625 18.297 1 76.31 89 PRO A O 1
ATOM 662 N N . LEU A 1 90 ? 11.609 24.453 17.141 1 71.38 90 LEU A N 1
ATOM 663 C CA . LEU A 1 90 ? 10.852 25.281 18.078 1 71.38 90 LEU A CA 1
ATOM 664 C C . LEU A 1 90 ? 9.352 25.188 17.797 1 71.38 90 LEU A C 1
ATOM 666 O O . LEU A 1 90 ? 8.539 25.328 18.703 1 71.38 90 LEU A O 1
ATOM 670 N N . LYS A 1 91 ? 8.938 25.047 16.562 1 79.62 91 LYS A N 1
ATOM 671 C CA . LYS A 1 91 ? 7.539 24.875 16.172 1 79.62 91 LYS A CA 1
ATOM 672 C C . LYS A 1 91 ? 7.395 23.797 15.102 1 79.62 91 LYS A C 1
ATOM 674 O O . LYS A 1 91 ? 7.105 24.109 13.945 1 79.62 91 LYS A O 1
ATOM 679 N N . PRO A 1 92 ? 7.598 22.609 15.508 1 85.06 92 PRO A N 1
ATOM 680 C CA . PRO A 1 92 ? 7.617 21.547 14.5 1 85.06 92 PRO A CA 1
ATOM 681 C C . PRO A 1 92 ? 6.234 21.266 13.922 1 85.06 92 PRO A C 1
ATOM 683 O O . PRO A 1 92 ? 5.23 21.375 14.633 1 85.06 92 PRO A O 1
ATOM 686 N N . ILE A 1 93 ? 6.238 21.047 12.68 1 91.88 93 ILE A N 1
ATOM 687 C CA . ILE A 1 93 ? 5.027 20.531 12.055 1 91.88 93 ILE A CA 1
ATOM 688 C C . ILE A 1 93 ? 4.691 19.156 12.641 1 91.88 93 ILE A C 1
ATOM 690 O O . ILE A 1 93 ? 5.547 18.281 12.695 1 91.88 93 ILE A O 1
ATOM 694 N N . PRO A 1 94 ? 3.449 18.984 13.195 1 96.5 94 PRO A N 1
ATOM 695 C CA . PRO A 1 94 ? 3.057 17.656 13.672 1 96.5 94 PRO A CA 1
ATOM 696 C C . PRO A 1 94 ? 3.125 16.594 12.578 1 96.5 94 PRO A C 1
ATOM 698 O O . PRO A 1 94 ? 2.725 16.844 11.438 1 96.5 94 PRO A O 1
ATOM 701 N N . VAL A 1 95 ? 3.688 15.438 12.953 1 97.69 95 VAL A N 1
ATOM 702 C CA . VAL A 1 95 ? 3.791 14.328 12.008 1 97.69 95 VAL A CA 1
ATOM 703 C C . VAL A 1 95 ? 3.076 13.102 12.57 1 97.69 95 VAL A C 1
ATOM 705 O O . VAL A 1 95 ? 3.291 12.727 13.727 1 97.69 95 VAL A O 1
ATOM 708 N N . VAL A 1 96 ? 2.146 12.555 11.828 1 98.62 96 VAL A N 1
ATOM 709 C CA . VAL A 1 96 ? 1.514 11.273 12.117 1 98.62 96 VAL A CA 1
ATOM 710 C C . VAL A 1 96 ? 2.014 10.219 11.141 1 98.62 96 VAL A C 1
ATOM 712 O O . VAL A 1 96 ? 2.018 10.438 9.922 1 98.62 96 VAL A O 1
ATOM 715 N N . VAL A 1 97 ? 2.48 9.109 11.664 1 98.69 97 VAL A N 1
ATOM 716 C CA . VAL A 1 97 ? 2.996 8.031 10.828 1 98.69 97 VAL A CA 1
ATOM 717 C C . VAL A 1 97 ? 1.915 6.973 10.625 1 98.69 97 VAL A C 1
ATOM 719 O O . VAL A 1 97 ? 1.22 6.598 11.57 1 98.69 97 VAL A O 1
ATOM 722 N N . MET A 1 98 ? 1.723 6.555 9.406 1 98 98 MET A N 1
ATOM 723 C CA . MET A 1 98 ? 0.838 5.441 9.07 1 98 98 MET A CA 1
ATOM 724 C C . MET A 1 98 ? 1.642 4.215 8.656 1 98 98 MET A C 1
ATOM 726 O O . MET A 1 98 ? 2.711 4.34 8.062 1 98 98 MET A O 1
ATOM 730 N N . SER A 1 99 ? 1.128 3.053 8.938 1 96.5 99 SER A N 1
ATOM 731 C CA . SER A 1 99 ? 1.815 1.821 8.57 1 96.5 99 SER A CA 1
ATOM 732 C C . SER A 1 99 ? 0.839 0.656 8.453 1 96.5 99 SER A C 1
ATOM 734 O O . SER A 1 99 ? -0.196 0.639 9.125 1 96.5 99 SER A O 1
ATOM 736 N N . SER A 1 100 ? 1.188 -0.28 7.582 1 92.06 100 SER A N 1
ATOM 737 C CA . SER A 1 100 ? 0.412 -1.513 7.5 1 92.06 100 SER A CA 1
ATOM 738 C C . SER A 1 100 ? 0.661 -2.402 8.711 1 92.06 100 SER A C 1
ATOM 740 O O . SER A 1 100 ? -0.103 -3.334 8.977 1 92.06 100 SER A O 1
ATOM 742 N N . GLU A 1 101 ? 1.704 -2.143 9.461 1 91 101 GLU A N 1
ATOM 743 C CA . GLU A 1 101 ? 2.098 -3.008 10.57 1 91 101 GLU A CA 1
ATOM 744 C C . GLU A 1 101 ? 1.772 -2.365 11.914 1 91 101 GLU A C 1
ATOM 746 O O . GLU A 1 101 ? 1.936 -1.155 12.086 1 91 101 GLU A O 1
ATOM 751 N N . ASN A 1 102 ? 1.233 -3.182 12.75 1 92.5 102 ASN A N 1
ATOM 752 C CA . ASN A 1 102 ? 1.047 -2.814 14.148 1 92.5 102 ASN A CA 1
ATOM 753 C C . ASN A 1 102 ? 2.16 -3.379 15.031 1 92.5 102 ASN A C 1
ATOM 755 O O . ASN A 1 102 ? 1.908 -4.219 15.891 1 92.5 102 ASN A O 1
ATOM 759 N N . GLU A 1 103 ? 3.391 -2.928 14.805 1 93.12 103 GLU A N 1
ATOM 760 C CA . GLU A 1 103 ? 4.57 -3.436 15.5 1 93.12 103 GLU A CA 1
ATOM 761 C C . GLU A 1 103 ? 4.973 -2.516 16.641 1 93.12 103 GLU A C 1
ATOM 763 O O . GLU A 1 103 ? 5.406 -1.384 16.422 1 93.12 103 GLU A O 1
ATOM 768 N N . PRO A 1 104 ? 4.938 -2.941 17.906 1 96.5 104 PRO A N 1
ATOM 769 C CA . PRO A 1 104 ? 5.168 -2.1 19.078 1 96.5 104 PRO A CA 1
ATOM 770 C C . PRO A 1 104 ? 6.512 -1.378 19.031 1 96.5 104 PRO A C 1
ATOM 772 O O . PRO A 1 104 ? 6.602 -0.202 19.406 1 96.5 104 PRO A O 1
ATOM 775 N N . GLN A 1 105 ? 7.574 -2.09 18.625 1 96.5 105 GLN A N 1
ATOM 776 C CA . GLN A 1 105 ? 8.891 -1.468 18.578 1 96.5 105 GLN A CA 1
ATOM 777 C C . GLN A 1 105 ? 8.93 -0.314 17.594 1 96.5 105 GLN A C 1
ATOM 779 O O . GLN A 1 105 ? 9.539 0.724 17.859 1 96.5 105 GLN A O 1
ATOM 784 N N . ARG A 1 106 ? 8.289 -0.558 16.484 1 95.69 106 ARG A N 1
ATOM 785 C CA . ARG A 1 106 ? 8.219 0.491 15.477 1 95.69 106 ARG A CA 1
ATOM 786 C C . ARG A 1 106 ? 7.414 1.685 15.984 1 95.69 106 ARG A C 1
ATOM 788 O O . ARG A 1 106 ? 7.816 2.836 15.797 1 95.69 106 ARG A O 1
ATOM 795 N N . ILE A 1 107 ? 6.285 1.407 16.594 1 97.38 107 ILE A N 1
ATOM 796 C CA . ILE A 1 107 ? 5.441 2.445 17.172 1 97.38 107 ILE A CA 1
ATOM 797 C C . ILE A 1 107 ? 6.25 3.273 18.172 1 97.38 107 ILE A C 1
ATOM 799 O O . ILE A 1 107 ? 6.293 4.504 18.078 1 97.38 107 ILE A O 1
ATOM 803 N N . SER A 1 108 ? 6.895 2.629 19.047 1 98.25 108 SER A N 1
ATOM 804 C CA . SER A 1 108 ? 7.695 3.287 20.078 1 98.25 108 SER A CA 1
ATOM 805 C C . SER A 1 108 ? 8.789 4.152 19.453 1 98.25 108 SER A C 1
ATOM 807 O O . SER A 1 108 ? 9.008 5.285 19.891 1 98.25 108 SER A O 1
ATOM 809 N N . ARG A 1 109 ? 9.477 3.635 18.5 1 97.75 109 ARG A N 1
ATOM 810 C CA . ARG A 1 109 ? 10.555 4.352 17.828 1 97.75 109 ARG A CA 1
ATOM 811 C C . ARG A 1 109 ? 10.047 5.645 17.203 1 97.75 109 ARG A C 1
ATOM 813 O O . ARG A 1 109 ? 10.688 6.691 17.312 1 97.75 109 ARG A O 1
ATOM 820 N N . CYS A 1 110 ? 8.898 5.566 16.562 1 98.38 110 CYS A N 1
ATOM 821 C CA . CYS A 1 110 ? 8.328 6.738 15.914 1 98.38 110 CYS A CA 1
ATOM 822 C C . CYS A 1 110 ? 7.906 7.785 16.938 1 98.38 110 CYS A C 1
ATOM 824 O O . CYS A 1 110 ? 8.18 8.977 16.766 1 98.38 110 CYS A O 1
ATOM 826 N N . LEU A 1 111 ? 7.215 7.371 18.016 1 9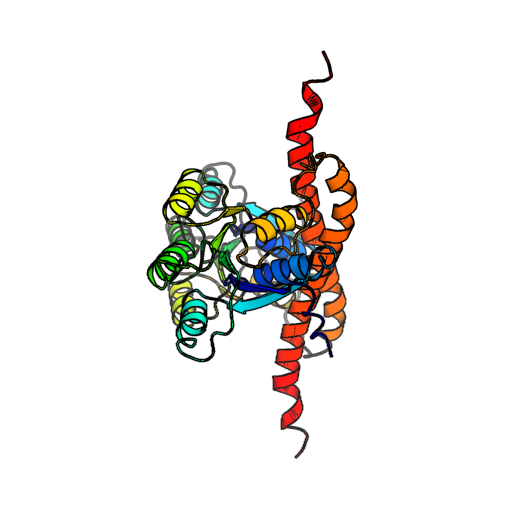8.31 111 LEU A N 1
ATOM 827 C CA . LEU A 1 111 ? 6.762 8.289 19.047 1 98.31 111 LEU A CA 1
ATOM 828 C C . LEU A 1 111 ? 7.945 8.953 19.75 1 98.31 111 LEU A C 1
ATOM 830 O O . LEU A 1 111 ? 7.93 10.164 20 1 98.31 111 LEU A O 1
ATOM 834 N N . LYS A 1 112 ? 9.008 8.219 19.953 1 98.12 112 LYS A N 1
ATOM 835 C CA . LYS A 1 112 ? 10.211 8.75 20.578 1 98.12 112 LYS A CA 1
ATOM 836 C C . LYS A 1 112 ? 10.906 9.766 19.672 1 98.12 112 LYS A C 1
ATOM 838 O O . LYS A 1 112 ? 11.5 10.734 20.156 1 98.12 112 LYS A O 1
ATOM 843 N N . ALA A 1 113 ? 10.789 9.555 18.422 1 97.44 113 ALA A N 1
ATOM 844 C CA . ALA A 1 113 ? 11.422 10.445 17.453 1 97.44 113 ALA A CA 1
ATOM 845 C C . ALA A 1 113 ? 10.602 11.711 17.25 1 97.44 113 ALA A C 1
ATOM 847 O O . ALA A 1 113 ? 11.016 12.633 16.531 1 97.44 113 ALA A O 1
ATOM 848 N N . GLY A 1 114 ? 9.328 11.734 17.859 1 96.94 114 GLY A N 1
ATOM 849 C CA . GLY A 1 114 ? 8.57 12.977 17.875 1 96.94 114 GLY A CA 1
ATOM 850 C C . GLY A 1 114 ? 7.262 12.891 17.109 1 96.94 114 GLY A C 1
ATOM 851 O O . GLY A 1 114 ? 6.586 13.898 16.906 1 96.94 114 GLY A O 1
ATOM 852 N N . ALA A 1 115 ? 6.902 11.672 16.625 1 98.19 115 ALA A N 1
ATOM 853 C CA . ALA A 1 115 ? 5.594 11.523 15.992 1 98.19 115 ALA A CA 1
ATOM 854 C C . ALA A 1 115 ? 4.469 11.836 16.969 1 98.19 115 ALA A C 1
ATOM 856 O O . ALA A 1 115 ? 4.535 11.453 18.141 1 98.19 115 ALA A O 1
ATOM 857 N N . GLU A 1 116 ? 3.453 12.508 16.469 1 97.69 116 GLU A N 1
ATOM 858 C CA . GLU A 1 116 ? 2.299 12.805 17.312 1 97.69 116 GLU A CA 1
ATOM 859 C C . GLU A 1 116 ? 1.44 11.555 17.531 1 97.69 116 GLU A C 1
ATOM 861 O O . GLU A 1 116 ? 0.775 11.43 18.562 1 97.69 116 GLU A O 1
ATOM 866 N N . ASP A 1 117 ? 1.395 10.719 16.484 1 98 117 ASP A N 1
ATOM 867 C CA . ASP A 1 117 ? 0.594 9.492 16.531 1 98 117 ASP A CA 1
ATOM 868 C C . ASP A 1 117 ? 1.075 8.484 15.492 1 98 117 ASP A C 1
ATOM 870 O O . ASP A 1 117 ? 1.942 8.789 14.672 1 98 117 ASP A O 1
ATOM 874 N N . TYR A 1 118 ? 0.615 7.348 15.719 1 98.19 118 TYR A N 1
ATOM 875 C CA . TYR A 1 118 ? 0.845 6.207 14.836 1 98.19 118 TYR A CA 1
ATOM 876 C C . TYR A 1 118 ? -0.466 5.504 14.5 1 98.19 118 TYR A C 1
ATOM 878 O O . TYR A 1 118 ? -1.199 5.082 15.398 1 98.19 118 TYR A O 1
ATOM 886 N N . ILE A 1 119 ? -0.778 5.43 13.18 1 97.38 119 ILE A N 1
ATOM 887 C CA . ILE A 1 119 ? -2.062 4.879 12.766 1 97.38 119 ILE A CA 1
ATOM 888 C C . ILE A 1 119 ? -1.833 3.676 11.852 1 97.38 119 ILE A C 1
ATOM 890 O O . ILE A 1 119 ? -1.079 3.762 10.875 1 97.38 119 ILE A O 1
ATOM 894 N N . VAL A 1 120 ? -2.471 2.602 12.156 1 96.31 120 VAL A N 1
ATOM 895 C CA . VAL A 1 120 ? -2.385 1.404 11.328 1 96.31 120 VAL A CA 1
ATOM 896 C C . VAL A 1 120 ? -3.318 1.541 10.125 1 96.31 120 VAL A C 1
ATOM 898 O O . VAL A 1 120 ? -4.477 1.937 10.273 1 96.31 120 VAL A O 1
ATOM 901 N N . LYS A 1 121 ? -2.832 1.285 8.906 1 93.69 121 LYS A N 1
ATOM 902 C CA . LYS A 1 121 ? -3.594 1.363 7.66 1 93.69 121 LYS A CA 1
ATOM 903 C C . LYS A 1 121 ? -4.574 0.199 7.539 1 93.69 121 LYS A C 1
ATOM 905 O O . LYS A 1 121 ? -4.312 -0.892 8.055 1 93.69 121 LYS A O 1
ATOM 910 N N . PRO A 1 122 ? -5.59 0.459 6.828 1 91.88 122 PRO A N 1
ATOM 911 C CA . PRO A 1 122 ? -5.969 1.697 6.145 1 91.88 122 PRO A CA 1
ATOM 912 C C . PRO A 1 122 ? -6.555 2.74 7.094 1 91.88 122 PRO A C 1
ATOM 914 O O . PRO A 1 122 ? -7.105 2.389 8.141 1 91.88 122 PRO A O 1
ATOM 917 N N . LEU A 1 123 ? -6.426 4.059 6.719 1 92.38 123 LEU A N 1
ATOM 918 C CA . LEU A 1 123 ? -7.082 5.133 7.461 1 92.38 123 LEU A CA 1
ATOM 919 C C . LEU A 1 123 ? -8.594 4.98 7.41 1 92.38 123 LEU A C 1
ATOM 921 O O . LEU A 1 123 ? -9.164 4.684 6.355 1 92.38 123 LEU A O 1
ATOM 925 N N . GLN A 1 124 ? -9.18 5.195 8.523 1 86.38 124 GLN A N 1
ATOM 926 C CA . GLN A 1 124 ? -10.625 5.09 8.641 1 86.38 124 GLN A CA 1
ATOM 927 C C . GLN A 1 124 ? -11.227 6.359 9.25 1 86.38 124 GLN A C 1
ATOM 929 O O . GLN A 1 124 ? -10.508 7.156 9.859 1 86.38 124 GLN A O 1
ATOM 934 N N . SER A 1 125 ? -12.57 6.496 9.078 1 83.88 125 SER A N 1
ATOM 935 C CA . SER A 1 125 ? -13.258 7.672 9.602 1 83.88 125 SER A CA 1
ATOM 936 C C . SER A 1 125 ? -13.07 7.793 11.109 1 83.88 125 SER A C 1
ATOM 938 O O . SER A 1 125 ? -13.008 8.898 11.641 1 83.88 125 SER A O 1
ATOM 940 N N . LYS A 1 126 ? -12.977 6.66 11.75 1 86.81 126 LYS A N 1
ATOM 941 C CA . LYS A 1 126 ? -12.836 6.668 13.203 1 86.81 126 LYS A CA 1
ATOM 942 C C . LYS A 1 126 ? -11.5 7.277 13.617 1 86.81 126 LYS A C 1
ATOM 944 O O . LYS A 1 126 ? -11.312 7.629 14.789 1 86.81 126 LYS A O 1
ATOM 949 N N . ASP A 1 127 ? -10.555 7.352 12.695 1 92.25 127 ASP A N 1
ATOM 950 C CA . ASP A 1 127 ? -9.227 7.895 12.984 1 92.25 127 ASP A CA 1
ATOM 951 C C . ASP A 1 127 ? -9.227 9.414 12.883 1 92.25 127 ASP A C 1
ATOM 953 O O . ASP A 1 127 ? -8.281 10.07 13.336 1 92.25 127 ASP A O 1
ATOM 957 N N . VAL A 1 128 ? -10.25 10.047 12.312 1 91.69 128 VAL A N 1
ATOM 958 C CA . VAL A 1 128 ? -10.258 11.461 11.938 1 91.69 128 VAL A CA 1
ATOM 959 C C . VAL A 1 128 ? -10.18 12.32 13.195 1 91.69 128 VAL A C 1
ATOM 961 O O . VAL A 1 128 ? -9.422 13.289 13.25 1 91.69 128 VAL A O 1
ATOM 964 N N . PRO A 1 129 ? -10.938 11.953 14.289 1 90.94 129 PRO A N 1
ATOM 965 C CA . PRO A 1 129 ? -10.797 12.758 15.508 1 90.94 129 PRO A CA 1
ATOM 966 C C . PRO A 1 129 ? -9.367 12.766 16.047 1 90.94 129 PRO A C 1
ATOM 968 O O . PRO A 1 129 ? -8.898 13.789 16.562 1 90.94 129 PRO A O 1
ATOM 971 N N . ARG A 1 130 ? -8.648 11.633 15.914 1 93.56 130 ARG A N 1
ATOM 972 C CA . ARG A 1 130 ? -7.25 11.555 16.344 1 93.56 130 ARG A CA 1
ATOM 973 C C . ARG A 1 130 ? -6.375 12.508 15.539 1 93.56 130 ARG A C 1
ATOM 975 O O . ARG A 1 130 ? -5.531 13.203 16.109 1 93.56 130 ARG A O 1
ATOM 982 N N . LEU A 1 131 ? -6.59 12.586 14.25 1 94.88 131 LEU A N 1
ATOM 983 C CA . LEU A 1 131 ? -5.824 13.477 13.383 1 94.88 131 LEU A CA 1
ATOM 984 C C . LEU A 1 131 ? -6.074 14.938 13.742 1 94.88 131 LEU A C 1
ATOM 986 O O . LEU A 1 131 ? -5.137 15.734 13.789 1 94.88 131 LEU A O 1
ATOM 990 N N . ARG A 1 132 ? -7.312 15.258 14.008 1 92.06 132 ARG A N 1
ATOM 991 C CA . ARG A 1 132 ? -7.652 16.641 14.359 1 92.06 132 ARG A CA 1
ATOM 992 C C . ARG A 1 132 ? -6.957 17.047 15.648 1 92.06 132 ARG A C 1
ATOM 994 O O . ARG A 1 132 ? -6.508 18.203 15.781 1 92.06 132 ARG A O 1
ATOM 1001 N N . SER A 1 133 ? -6.863 16.125 16.547 1 92.56 133 SER A N 1
ATOM 1002 C CA . SER A 1 133 ? -6.227 16.438 17.812 1 92.56 133 SER A CA 1
ATOM 1003 C C . SER A 1 133 ? -4.723 16.625 17.656 1 92.56 133 SER A C 1
ATOM 1005 O O . SER A 1 133 ? -4.07 17.234 18.5 1 92.56 133 SER A O 1
ATOM 1007 N N . CYS A 1 134 ? -4.129 16.109 16.625 1 93.88 134 CYS A N 1
ATOM 1008 C CA . CYS A 1 134 ? -2.689 16.172 16.391 1 93.88 134 CYS A CA 1
ATOM 1009 C C . CYS A 1 134 ? -2.311 17.438 15.625 1 93.88 134 CYS A C 1
ATOM 1011 O O . CYS A 1 134 ? -1.135 17.797 15.57 1 93.88 134 CYS A O 1
ATOM 1013 N N . SER A 1 135 ? -3.27 18.125 15.047 1 89.75 135 SER A N 1
ATOM 1014 C CA . SER A 1 135 ? -3.006 19.219 14.102 1 89.75 135 SER A CA 1
ATOM 1015 C C . SER A 1 135 ? -2.705 20.516 14.828 1 89.75 135 SER A C 1
ATOM 1017 O O . SER A 1 135 ? -3.152 20.719 15.961 1 89.75 135 SER A O 1
ATOM 1019 N N . ASN A 1 136 ? -1.919 21.312 14.289 1 80.5 136 ASN A N 1
ATOM 1020 C CA . ASN A 1 136 ? -1.656 22.656 14.797 1 80.5 136 ASN A CA 1
ATOM 1021 C C . ASN A 1 136 ? -2.771 23.625 14.422 1 80.5 136 ASN A C 1
ATOM 1023 O O . ASN A 1 136 ? -2.725 24.812 14.781 1 80.5 136 ASN A O 1
ATOM 1027 N N . ALA A 1 137 ? -3.691 22.969 13.688 1 66.19 137 ALA A N 1
ATOM 1028 C CA . ALA A 1 137 ? -4.773 23.875 13.312 1 66.19 137 ALA A CA 1
ATOM 1029 C C . ALA A 1 137 ? -5.535 24.359 14.539 1 66.19 137 ALA A C 1
ATOM 1031 O O . ALA A 1 137 ? -5.77 23.594 15.477 1 66.19 137 ALA A O 1
ATOM 1032 N N . LYS A 1 138 ? -5.461 25.531 14.992 1 56.28 138 LYS A N 1
ATOM 1033 C CA . LYS A 1 138 ? -6.105 26.188 16.125 1 56.28 138 LYS A CA 1
ATOM 1034 C C . LYS A 1 138 ? -7.602 25.906 16.141 1 56.28 138 LYS A C 1
ATOM 1036 O O . LYS A 1 138 ? -8.289 26.062 15.133 1 56.28 138 LYS A O 1
ATOM 1041 N N . PRO A 1 139 ? -8.102 24.938 17.078 1 49.53 139 PRO A N 1
ATOM 1042 C CA . PRO A 1 139 ? -9.555 24.812 17.219 1 49.53 139 PRO A CA 1
ATOM 1043 C C . PRO A 1 139 ? -10.258 26.172 17.25 1 49.53 139 PRO A C 1
ATOM 1045 O O . PRO A 1 139 ? -9.68 27.156 17.719 1 49.53 139 PRO A O 1
ATOM 1048 N N . LYS A 1 140 ? -11.055 26.531 16.375 1 40.94 140 LYS A N 1
ATOM 1049 C CA . LYS A 1 140 ? -11.945 27.578 16.875 1 40.94 140 LYS A CA 1
ATOM 1050 C C . LYS A 1 140 ? -12.539 27.188 18.234 1 40.94 140 LYS A C 1
ATOM 1052 O O . LYS A 1 140 ? -12.656 26 18.547 1 40.94 140 LYS A O 1
ATOM 1057 N N . ASP A 1 141 ? -12.734 28.016 19.234 1 35.09 141 ASP A N 1
ATOM 1058 C CA . ASP A 1 141 ? -13.289 27.891 20.578 1 35.09 141 ASP A CA 1
ATOM 1059 C C . ASP A 1 141 ? -14.516 26.969 20.594 1 35.09 141 ASP A C 1
ATOM 1061 O O . ASP A 1 141 ? -15.594 27.375 20.156 1 35.09 141 ASP A O 1
ATOM 1065 N N . PRO A 1 142 ? -14.68 25.906 20.047 1 35.91 142 PRO A N 1
ATOM 1066 C CA . PRO A 1 142 ? -16.016 25.438 20.453 1 35.91 142 PRO A CA 1
ATOM 1067 C C . PRO A 1 142 ? -16.172 25.344 21.969 1 35.91 142 PRO A C 1
ATOM 1069 O O . PRO A 1 142 ? -15.18 25.234 22.688 1 35.91 142 PRO A O 1
ATOM 1072 N N . PRO A 1 143 ? -17.375 25.781 22.641 1 30.73 143 PRO A N 1
ATOM 1073 C CA . PRO A 1 143 ? -17.672 25.438 24.047 1 30.73 143 PRO A CA 1
ATOM 1074 C C . PRO A 1 143 ? -17.25 24.016 24.406 1 30.73 143 PRO A C 1
ATOM 1076 O O . PRO A 1 143 ? -17.188 23.141 23.531 1 30.73 143 PRO A O 1
ATOM 1079 N N . CYS A 1 144 ? -16.625 23.75 25.719 1 26.09 144 CYS A N 1
ATOM 1080 C CA . CYS A 1 144 ? -15.914 22.688 26.406 1 26.09 144 CYS A CA 1
ATOM 1081 C C . CYS A 1 144 ? -16.609 21.344 26.203 1 26.09 144 CYS A C 1
ATOM 1083 O O . CYS A 1 144 ? -15.969 20.344 25.859 1 26.09 144 CYS A O 1
ATOM 1085 N N . SER A 1 145 ? -17.672 20.984 27.094 1 26.11 145 SER A N 1
ATOM 1086 C CA . SER A 1 145 ? -17.719 19.828 27.969 1 26.11 145 SER A CA 1
ATOM 1087 C C . SER A 1 145 ? -18.172 18.578 27.219 1 26.11 145 SER A C 1
ATOM 1089 O O . SER A 1 145 ? -18.281 17.5 27.797 1 26.11 145 SER A O 1
ATOM 1091 N N . THR A 1 146 ? -18.938 18.703 26.109 1 26.27 146 THR A N 1
ATOM 1092 C CA . THR A 1 146 ? -19.797 17.531 26.031 1 26.27 146 THR A CA 1
ATOM 1093 C C . THR A 1 146 ? -19 16.281 25.672 1 26.27 146 THR A C 1
ATOM 1095 O O . THR A 1 146 ? -18.281 16.266 24.656 1 26.27 146 THR A O 1
ATOM 1098 N N . VAL A 1 147 ? -18.453 15.57 26.719 1 25.98 147 VAL A N 1
ATOM 1099 C CA . VAL A 1 147 ? -17.891 14.227 26.656 1 25.98 147 VAL A CA 1
ATOM 1100 C C . VAL A 1 147 ? -18.75 13.352 25.75 1 25.98 147 VAL A C 1
ATOM 1102 O O . VAL A 1 147 ? -19.906 13.07 26.078 1 25.98 147 VAL A O 1
ATOM 1105 N N . LEU A 1 148 ? -18.859 13.664 24.516 1 26.89 148 LEU A N 1
ATOM 1106 C CA . LEU A 1 148 ? -19.625 12.719 23.719 1 26.89 148 LEU A CA 1
ATOM 1107 C C . LEU A 1 148 ? -19.141 11.297 23.938 1 26.89 148 LEU A C 1
ATOM 1109 O O . LEU A 1 148 ? -17.938 11.031 23.891 1 26.89 148 LEU A O 1
ATOM 1113 N N . HIS A 1 149 ? -19.703 10.68 25 1 26.64 149 HIS A N 1
ATOM 1114 C CA . HIS A 1 149 ? -19.672 9.227 25.172 1 26.64 149 HIS A CA 1
ATOM 1115 C C . HIS A 1 149 ? -19.766 8.516 23.828 1 26.64 149 HIS A C 1
ATOM 1117 O O . HIS A 1 149 ? -20.672 8.805 23.031 1 26.64 149 HIS A O 1
ATOM 1123 N N . SER A 1 150 ? -18.609 8.367 23.312 1 29.95 150 SER A N 1
ATOM 1124 C CA . SER A 1 150 ? -18.484 7.547 22.109 1 29.95 150 SER A CA 1
ATOM 1125 C C . SER A 1 150 ? -19.328 6.285 22.219 1 29.95 150 SER A C 1
ATOM 1127 O O . SER A 1 150 ? -19.125 5.461 23.109 1 29.95 150 SER A O 1
ATOM 1129 N N . SER A 1 151 ? -20.734 6.559 22.359 1 28.28 151 SER A N 1
ATOM 1130 C CA . SER A 1 151 ? -21.547 5.359 22.172 1 28.28 151 SER A CA 1
ATOM 1131 C C . SER A 1 151 ? -20.969 4.469 21.078 1 28.28 151 SER A C 1
ATOM 1133 O O . SER A 1 151 ? -20.484 4.965 20.062 1 28.28 151 SER A O 1
ATOM 1135 N N . SER A 1 152 ? -20.469 3.398 21.453 1 29.8 152 SER A N 1
ATOM 1136 C CA . SER A 1 152 ? -20.109 2.205 20.688 1 29.8 152 SER A CA 1
ATOM 1137 C C . SER A 1 152 ? -21.109 1.937 19.578 1 29.8 152 SER A C 1
ATOM 1139 O O . SER A 1 152 ? -21.266 0.797 19.125 1 29.8 152 SER A O 1
ATOM 1141 N N . ALA A 1 153 ? -22.172 2.85 19.438 1 31.56 153 ALA A N 1
ATOM 1142 C CA . ALA A 1 153 ? -23.172 2.424 18.484 1 31.56 153 ALA A CA 1
ATOM 1143 C C . ALA A 1 153 ? -22.531 1.944 17.188 1 31.56 153 ALA A C 1
ATOM 1145 O O . ALA A 1 153 ? -21.359 2.232 16.922 1 31.56 153 ALA A O 1
ATOM 1146 N N . GLY A 1 154 ? -23.391 1.962 15.953 1 30.38 154 GLY A N 1
ATOM 1147 C CA . GLY A 1 154 ? -23.609 1.164 14.75 1 30.38 154 GLY A CA 1
ATOM 1148 C C . GLY A 1 154 ? -22.578 1.428 13.672 1 30.38 154 GLY A C 1
ATOM 1149 O O . GLY A 1 154 ? -22.656 2.436 12.961 1 30.38 154 GLY A O 1
ATOM 1150 N N . LEU A 1 155 ? -21.391 1.361 13.945 1 34.59 155 LEU A N 1
ATOM 1151 C CA . LEU A 1 155 ? -20.359 1.183 12.938 1 34.59 155 LEU A CA 1
ATOM 1152 C C . LEU A 1 155 ? -20.891 0.415 11.734 1 34.59 155 LEU A C 1
ATOM 1154 O O . LEU A 1 155 ? -20.234 0.343 10.695 1 34.59 155 LEU A O 1
ATOM 1158 N N . SER A 1 156 ? -22 -0.134 11.945 1 37.03 156 SER A N 1
ATOM 1159 C CA . SER A 1 156 ? -22.719 -0.926 10.945 1 37.03 156 SER A CA 1
ATOM 1160 C C . SER A 1 156 ? -23.188 -0.059 9.781 1 37.03 156 SER A C 1
ATOM 1162 O O . SER A 1 156 ? -23.156 -0.489 8.633 1 37.03 156 SER A O 1
ATOM 1164 N N . HIS A 1 157 ? -23.578 1.219 10.109 1 42.47 157 HIS A N 1
ATOM 1165 C CA . HIS A 1 157 ? -24.188 2.027 9.062 1 42.47 157 HIS A CA 1
ATOM 1166 C C . HIS A 1 157 ? -23.125 2.621 8.141 1 42.47 157 HIS A C 1
ATOM 1168 O O . HIS A 1 157 ? -23.438 3.061 7.031 1 42.47 157 HIS A O 1
ATOM 1174 N N . TYR A 1 158 ? -21.953 2.787 8.578 1 41.84 158 TYR A N 1
ATOM 1175 C CA . TYR A 1 158 ? -20.953 3.484 7.785 1 41.84 158 TYR A CA 1
ATOM 1176 C C . TYR A 1 158 ? -20.188 2.51 6.898 1 41.84 158 TYR A C 1
ATOM 1178 O O . TYR A 1 158 ? -19.5 2.924 5.961 1 41.84 158 TYR A O 1
ATOM 1186 N N . PHE A 1 159 ? -20.406 1.254 7.145 1 42.97 159 PHE A N 1
ATOM 1187 C CA . PHE A 1 159 ? -19.812 0.166 6.383 1 42.97 159 PHE A CA 1
ATOM 1188 C C . PHE A 1 159 ? -20.203 0.258 4.914 1 42.97 159 PHE A C 1
ATOM 1190 O O . PHE A 1 159 ? -19.359 0.112 4.027 1 42.97 159 PHE A O 1
ATOM 1197 N N . PRO A 1 160 ? -21.516 0.559 4.801 1 46.19 160 PRO A N 1
ATOM 1198 C CA . PRO A 1 160 ? -21.922 0.77 3.406 1 46.19 160 PRO A CA 1
ATOM 1199 C C . PRO A 1 160 ? -21.281 2.01 2.791 1 46.19 160 PRO A C 1
ATOM 1201 O O . PRO A 1 160 ? -20.922 2.004 1.61 1 46.19 160 PRO A O 1
ATOM 1204 N N . PHE A 1 161 ? -21.047 3.014 3.557 1 49.25 161 PHE A N 1
ATOM 1205 C CA . PHE A 1 161 ? -20.547 4.281 3.045 1 49.25 161 PHE A CA 1
ATOM 1206 C C . PHE A 1 161 ? -19.047 4.207 2.805 1 49.25 161 PHE A C 1
ATOM 1208 O O . PHE A 1 161 ? -18.547 4.703 1.793 1 49.25 161 PHE A O 1
ATOM 1215 N N . LEU A 1 162 ? -18.281 3.66 3.637 1 48.38 162 LEU A N 1
ATOM 1216 C CA . LEU A 1 162 ? -16.844 3.52 3.449 1 48.38 162 LEU A CA 1
ATOM 1217 C C . LEU A 1 162 ? -16.531 2.631 2.248 1 48.38 162 LEU A C 1
ATOM 1219 O O . LEU A 1 162 ? -15.633 2.932 1.463 1 48.38 162 LEU A O 1
ATOM 1223 N N . PHE A 1 163 ? -17.375 1.582 2.127 1 48.56 163 PHE A N 1
ATOM 1224 C CA . PHE A 1 163 ? -17.25 0.735 0.946 1 48.56 163 PHE A CA 1
ATOM 1225 C C . PHE A 1 163 ? -17.5 1.537 -0.323 1 48.56 163 PHE A C 1
ATOM 1227 O O . PHE A 1 163 ? -16.75 1.439 -1.291 1 48.56 163 PHE A O 1
ATOM 1234 N N . LYS A 1 164 ? -18.5 2.385 -0.187 1 49.59 164 LYS A N 1
ATOM 1235 C CA . LYS A 1 164 ? -18.875 3.262 -1.293 1 49.59 164 LYS A CA 1
ATOM 1236 C C . LYS A 1 164 ? -17.781 4.289 -1.569 1 49.59 164 LYS A C 1
ATOM 1238 O O . LYS A 1 164 ? -17.5 4.605 -2.727 1 49.59 164 LYS A O 1
ATOM 1243 N N . PHE A 1 165 ? -17.078 4.625 -0.604 1 53.72 165 PHE A N 1
ATOM 1244 C CA . PHE A 1 165 ? -16.047 5.648 -0.729 1 53.72 165 PHE A CA 1
ATOM 1245 C C . PHE A 1 165 ? -14.773 5.066 -1.322 1 53.72 165 PHE A C 1
ATOM 1247 O O . PHE A 1 165 ? -14.156 5.672 -2.201 1 53.72 165 PHE A O 1
ATOM 1254 N N . ILE A 1 166 ? -14.289 3.9 -0.911 1 51.94 166 ILE A N 1
ATOM 1255 C CA . ILE A 1 166 ? -13.094 3.268 -1.453 1 51.94 166 ILE A CA 1
ATOM 1256 C C . ILE A 1 166 ? -13.32 2.91 -2.92 1 51.94 166 ILE A C 1
ATOM 1258 O O . ILE A 1 166 ? -12.445 3.133 -3.762 1 51.94 166 ILE A O 1
ATOM 1262 N N . LEU A 1 167 ? -14.578 2.553 -3.199 1 51.69 167 LEU A N 1
ATOM 1263 C CA . LEU A 1 167 ? -15 2.344 -4.582 1 51.69 167 LEU A CA 1
ATOM 1264 C C . LEU A 1 167 ? -14.906 3.641 -5.379 1 51.69 167 LEU A C 1
ATOM 1266 O O . LEU A 1 167 ? -14.453 3.641 -6.523 1 51.69 167 LEU A O 1
ATOM 1270 N N . LEU A 1 168 ? -15.18 4.598 -4.699 1 55.22 168 LEU A N 1
ATOM 1271 C CA . LEU A 1 168 ? -15.148 5.922 -5.316 1 55.22 168 LEU A CA 1
ATOM 1272 C C . LEU A 1 168 ? -13.711 6.375 -5.543 1 55.22 168 LEU A C 1
ATOM 1274 O O . LEU A 1 168 ? -13.375 6.867 -6.625 1 55.22 168 LEU A O 1
ATOM 1278 N N . VAL A 1 169 ? -12.859 6.109 -4.723 1 57.47 169 VAL A N 1
ATOM 1279 C CA . VAL A 1 169 ? -11.484 6.566 -4.824 1 57.47 169 VAL A CA 1
ATOM 1280 C C . VAL A 1 169 ? -10.758 5.785 -5.914 1 57.47 169 VAL A C 1
ATOM 1282 O O . VAL A 1 169 ? -10.031 6.367 -6.73 1 57.47 169 VAL A O 1
ATOM 1285 N N . TYR A 1 170 ? -10.906 4.492 -5.91 1 55.25 170 TYR A N 1
ATOM 1286 C CA . TYR A 1 170 ? -10.305 3.676 -6.957 1 55.25 170 TYR A CA 1
ATOM 1287 C C . TYR A 1 170 ? -10.852 4.055 -8.328 1 55.25 170 TYR A C 1
ATOM 1289 O O . TYR A 1 170 ? -10.102 4.164 -9.297 1 55.25 170 TYR A O 1
ATOM 1297 N N . ALA A 1 171 ? -12.117 4.375 -8.227 1 51.62 171 ALA A N 1
ATOM 1298 C CA . ALA A 1 171 ? -12.742 4.895 -9.438 1 51.62 171 ALA A CA 1
ATOM 1299 C C . ALA A 1 171 ? -12.062 6.184 -9.898 1 51.62 171 ALA A C 1
ATOM 1301 O O . ALA A 1 171 ? -11.758 6.344 -11.086 1 51.62 171 ALA A O 1
ATOM 1302 N N . ILE A 1 172 ? -11.75 6.867 -9.016 1 54.47 172 ILE A N 1
ATOM 1303 C CA . ILE A 1 172 ? -11.125 8.156 -9.289 1 54.47 172 ILE A CA 1
ATOM 1304 C C . ILE A 1 172 ? -9.688 7.934 -9.773 1 54.47 172 ILE A C 1
ATOM 1306 O O . ILE A 1 172 ? -9.258 8.555 -10.75 1 54.47 172 ILE A O 1
ATOM 1310 N N . LEU A 1 173 ? -9.031 7.035 -9.234 1 57.75 173 LEU A N 1
ATOM 1311 C CA . LEU A 1 173 ? -7.641 6.82 -9.609 1 57.75 173 LEU A CA 1
ATOM 1312 C C . LEU A 1 173 ? -7.543 6.145 -10.977 1 57.75 173 LEU A C 1
ATOM 1314 O O . LEU A 1 173 ? -6.688 6.5 -11.789 1 57.75 173 LEU A O 1
ATOM 1318 N N . CYS A 1 174 ? -8.273 5.203 -11.125 1 53.81 174 CYS A N 1
ATOM 1319 C CA . CYS A 1 174 ? -8.305 4.559 -12.438 1 53.81 174 CYS A CA 1
ATOM 1320 C C . CYS A 1 174 ? -8.703 5.551 -13.523 1 53.81 174 CYS A C 1
ATOM 1322 O O . CYS A 1 174 ? -8.109 5.562 -14.602 1 53.81 174 CYS A O 1
ATOM 1324 N N . VAL A 1 175 ? -9.586 6.457 -13.133 1 51.62 175 VAL A N 1
ATOM 1325 C CA . VAL A 1 175 ? -10.008 7.512 -14.047 1 51.62 175 VAL A CA 1
ATOM 1326 C C . VAL A 1 175 ? -8.867 8.516 -14.234 1 51.62 175 VAL A C 1
ATOM 1328 O O . VAL A 1 175 ? -8.602 8.961 -15.352 1 51.62 175 VAL A O 1
ATOM 1331 N N . GLY A 1 176 ? -8.25 8.852 -13.148 1 51.19 176 GLY A N 1
ATOM 1332 C CA . GLY A 1 176 ? -7.125 9.773 -13.234 1 51.19 176 GLY A CA 1
ATOM 1333 C C . GLY A 1 176 ? -5.996 9.258 -14.102 1 51.19 176 GLY A C 1
ATOM 1334 O O . GLY A 1 176 ? -5.426 10.008 -14.898 1 51.19 176 GLY A O 1
ATOM 1335 N N . GLU A 1 177 ? -5.699 8.102 -13.938 1 52.56 177 GLU A N 1
ATOM 1336 C CA . GLU A 1 177 ? -4.656 7.504 -14.766 1 52.56 177 GLU A CA 1
ATOM 1337 C C . GLU A 1 177 ? -5.082 7.441 -16.234 1 52.56 177 GLU A C 1
ATOM 1339 O O . GLU A 1 177 ? -4.273 7.672 -17.125 1 52.56 177 GLU A O 1
ATOM 1344 N N . LEU A 1 178 ? -6.227 7.121 -16.438 1 46.47 178 LEU A N 1
ATOM 1345 C CA . LEU A 1 178 ? -6.766 7.148 -17.797 1 46.47 178 LEU A CA 1
ATOM 1346 C C . LEU A 1 178 ? -6.699 8.555 -18.375 1 46.47 178 LEU A C 1
ATOM 1348 O O . LEU A 1 178 ? -6.305 8.742 -19.531 1 46.47 178 LEU A O 1
ATOM 1352 N N . LEU A 1 179 ? -7.133 9.469 -17.641 1 48.09 179 LEU A N 1
ATOM 1353 C CA . LEU A 1 179 ? -7.082 10.859 -18.078 1 48.09 179 LEU A CA 1
ATOM 1354 C C . LEU A 1 179 ? -5.641 11.297 -18.312 1 48.09 179 LEU A C 1
ATOM 1356 O O . LEU A 1 179 ? -5.363 12.023 -19.266 1 48.09 179 LEU A O 1
ATOM 1360 N N . HIS A 1 180 ? -4.848 10.953 -17.516 1 46.56 180 HIS A N 1
ATOM 1361 C CA . HIS A 1 180 ? -3.441 11.297 -17.703 1 46.56 180 HIS A CA 1
ATOM 1362 C C . HIS A 1 180 ? -2.875 10.625 -18.953 1 46.56 180 HIS A C 1
ATOM 1364 O O . HIS A 1 180 ? -2.137 11.25 -19.719 1 46.56 180 HIS A O 1
ATOM 1370 N N . ARG A 1 181 ? -3.178 9.414 -19.141 1 45.31 181 ARG A N 1
ATOM 1371 C CA . ARG A 1 181 ? -2.768 8.742 -20.375 1 45.31 181 ARG A CA 1
ATOM 1372 C C . ARG A 1 181 ? -3.484 9.328 -21.578 1 45.31 181 ARG A C 1
ATOM 1374 O O . ARG A 1 181 ? -2.898 9.453 -22.656 1 45.31 181 ARG A O 1
ATOM 1381 N N . TRP A 1 182 ? -4.707 9.586 -21.594 1 40.56 182 TRP A N 1
ATOM 1382 C CA . TRP A 1 182 ? -5.434 10.297 -22.641 1 40.56 182 TRP A CA 1
ATOM 1383 C C . TRP A 1 182 ? -4.812 11.664 -22.906 1 40.56 182 TRP A C 1
ATOM 1385 O O . TRP A 1 182 ? -4.664 12.07 -24.062 1 40.56 182 TRP A O 1
ATOM 1395 N N . SER A 1 183 ? -4.547 12.305 -21.891 1 40.25 183 SER A N 1
ATOM 1396 C CA . SER A 1 183 ? -3.934 13.617 -22.094 1 40.25 183 SER A CA 1
ATOM 1397 C C . SER A 1 183 ? -2.566 13.484 -22.766 1 40.25 183 SER A C 1
ATOM 1399 O O . SER A 1 183 ? -2.201 14.312 -23.594 1 40.25 183 SER A O 1
ATOM 1401 N N . ASN A 1 184 ? -1.875 12.531 -22.469 1 42.12 184 ASN A N 1
ATOM 1402 C CA . ASN A 1 184 ? -0.571 12.406 -23.109 1 42.12 184 ASN A CA 1
ATOM 1403 C C . ASN A 1 184 ? -0.692 11.797 -24.5 1 42.12 184 ASN A C 1
ATOM 1405 O O . ASN A 1 184 ? 0.221 11.93 -25.312 1 42.12 184 ASN A O 1
ATOM 1409 N N . GLY A 1 185 ? -1.573 10.891 -24.875 1 38.88 185 GLY A N 1
ATOM 1410 C CA . GLY A 1 185 ? -1.682 10.367 -26.234 1 38.88 185 GLY A CA 1
ATOM 1411 C C . GLY A 1 185 ? -2.459 11.273 -27.156 1 38.88 185 GLY A C 1
ATOM 1412 O O . GLY A 1 185 ? -2.453 11.078 -28.375 1 38.88 185 GLY A O 1
ATOM 1413 N N . CYS A 1 186 ? -3.576 11.75 -26.812 1 34.06 186 CYS A N 1
ATOM 1414 C CA . CYS A 1 186 ? -4.445 12.297 -27.859 1 34.06 186 CYS A CA 1
ATOM 1415 C C . CYS A 1 186 ? -3.766 13.453 -28.594 1 34.06 186 CYS A C 1
ATOM 1417 O O . CYS A 1 186 ? -3.91 13.594 -29.797 1 34.06 186 CYS A O 1
ATOM 1419 N N . PHE A 1 187 ? -3.676 14.672 -28 1 31.47 187 PHE A N 1
ATOM 1420 C CA . PHE A 1 187 ? -4.082 15.844 -28.75 1 31.47 187 PHE A CA 1
ATOM 1421 C C . PHE A 1 187 ? -3.027 16.203 -29.797 1 31.47 187 PHE A C 1
ATOM 1423 O O . PHE A 1 187 ? -3.305 16.969 -30.734 1 31.47 187 PHE A O 1
ATOM 1430 N N . LEU A 1 188 ? -1.795 15.828 -29.688 1 31.38 188 LEU A N 1
ATOM 1431 C CA . LEU A 1 188 ? -1.04 16.672 -30.609 1 31.38 188 LEU A CA 1
ATOM 1432 C C . LEU A 1 188 ? -1.153 16.156 -32.031 1 31.38 188 LEU A C 1
ATOM 1434 O O . LEU A 1 188 ? -0.967 16.906 -33 1 31.38 188 LEU A O 1
ATOM 1438 N N . SER A 1 189 ? -1.189 14.836 -32.25 1 31.25 189 SER A N 1
ATOM 1439 C CA . SER A 1 189 ? -0.709 14.625 -33.625 1 31.25 189 SER A CA 1
ATOM 1440 C C . SER A 1 189 ? -1.808 14.898 -34.625 1 31.25 189 SER A C 1
ATOM 1442 O O . SER A 1 189 ? -1.569 14.828 -35.844 1 31.25 189 SER A O 1
ATOM 1444 N N . TYR A 1 190 ? -3.143 14.719 -34.312 1 27.3 190 TYR A N 1
ATOM 1445 C CA . TYR A 1 190 ? -3.961 14.695 -35.5 1 27.3 190 TYR A CA 1
ATOM 1446 C C . TYR A 1 190 ? -4.117 16.094 -36.094 1 27.3 190 TYR A C 1
ATOM 1448 O O . TYR A 1 190 ? -4.852 16.297 -37.062 1 27.3 190 TYR A O 1
ATOM 1456 N N . LEU A 1 191 ? -3.713 17.203 -35.406 1 25.17 191 LEU A N 1
ATOM 1457 C CA . LEU A 1 191 ? -4.004 18.422 -36.156 1 25.17 191 LEU A CA 1
ATOM 1458 C C . LEU A 1 191 ? -3.045 18.578 -37.312 1 25.17 191 LEU A C 1
ATOM 1460 O O . LEU A 1 191 ? -3.105 19.578 -38.031 1 25.17 191 LEU A O 1
ATOM 1464 N N . ARG A 1 192 ? -2.154 17.734 -37.75 1 22.12 192 ARG A N 1
ATOM 1465 C CA . ARG A 1 192 ? -1.631 18.141 -39.062 1 22.12 192 ARG A CA 1
ATOM 1466 C C . ARG A 1 192 ? -2.475 17.562 -40.188 1 22.12 192 ARG A C 1
ATOM 1468 O O . ARG A 1 192 ? -2.904 16.406 -40.125 1 22.12 192 ARG A O 1
ATOM 1475 N N . MET B 1 1 ? -15.297 -43.844 -16.734 1 24.95 1 MET B N 1
ATOM 1476 C CA . MET B 1 1 ? -15.562 -42.656 -15.922 1 24.95 1 MET B CA 1
ATOM 1477 C C . MET B 1 1 ? -14.469 -41.594 -16.109 1 24.95 1 MET B C 1
ATOM 1479 O O . MET B 1 1 ? -13.32 -41.812 -15.711 1 24.95 1 MET B O 1
ATOM 1483 N N . GLU B 1 2 ? -14.273 -41.062 -17.281 1 28.2 2 GLU B N 1
ATOM 1484 C CA . GLU B 1 2 ? -13.266 -40.219 -17.906 1 28.2 2 GLU B CA 1
ATOM 1485 C C . GLU B 1 2 ? -13.031 -38.938 -17.094 1 28.2 2 GLU B C 1
ATOM 1487 O O . GLU B 1 2 ? -13.984 -38.219 -16.734 1 28.2 2 GLU B O 1
ATOM 1492 N N . GLY B 1 3 ? -12.195 -39 -15.953 1 30.09 3 GLY B N 1
ATOM 1493 C CA . GLY B 1 3 ? -11.945 -37.938 -15.008 1 30.09 3 GLY B CA 1
ATOM 1494 C C . GLY B 1 3 ? -11.914 -36.562 -15.656 1 30.09 3 GLY B C 1
ATOM 1495 O O . GLY B 1 3 ? -11.047 -36.281 -16.484 1 30.09 3 GLY B O 1
ATOM 1496 N N . GLY B 1 4 ? -13 -36.031 -16.156 1 34.31 4 GLY B N 1
ATOM 1497 C CA . GLY B 1 4 ? -13.211 -34.688 -16.734 1 34.31 4 GLY B CA 1
ATOM 1498 C C . GLY B 1 4 ? -12.344 -33.625 -16.094 1 34.31 4 GLY B C 1
ATOM 1499 O O . GLY B 1 4 ? -12.484 -33.344 -14.906 1 34.31 4 GLY B O 1
ATOM 1500 N N . GLY B 1 5 ? -11.07 -33.625 -16.172 1 36.03 5 GLY B N 1
ATOM 1501 C CA . GLY B 1 5 ? -9.992 -32.812 -15.586 1 36.03 5 GLY B CA 1
ATOM 1502 C C . GLY B 1 5 ? -10.398 -31.375 -15.32 1 36.03 5 GLY B C 1
ATOM 1503 O O . GLY B 1 5 ? -11.156 -30.781 -16.094 1 36.03 5 GLY B O 1
ATOM 1504 N N . ALA B 1 6 ? -10.734 -30.906 -14.023 1 42.16 6 ALA B N 1
ATOM 1505 C CA . ALA B 1 6 ? -11.164 -29.641 -13.453 1 42.16 6 ALA B CA 1
ATOM 1506 C C . ALA B 1 6 ? -10.656 -28.469 -14.281 1 42.16 6 ALA B C 1
ATOM 1508 O O . ALA B 1 6 ? -9.539 -28.516 -14.812 1 42.16 6 ALA B O 1
ATOM 1509 N N . GLU B 1 7 ? -11.312 -27.516 -15.031 1 53.81 7 GLU B N 1
ATOM 1510 C CA . GLU B 1 7 ? -11.109 -26.219 -15.672 1 53.81 7 GLU B CA 1
ATOM 1511 C C . GLU B 1 7 ? -10.047 -25.406 -14.938 1 53.81 7 GLU B C 1
ATOM 1513 O O . GLU B 1 7 ? -9.867 -25.562 -13.727 1 53.81 7 GLU B O 1
ATOM 1518 N N . GLY B 1 8 ? -8.617 -25.031 -15.57 1 70.5 8 GLY B N 1
ATOM 1519 C CA . GLY B 1 8 ? -7.254 -24.766 -15.148 1 70.5 8 GLY B CA 1
ATOM 1520 C C . GLY B 1 8 ? -7.156 -23.641 -14.141 1 70.5 8 GLY B C 1
ATOM 1521 O O . GLY B 1 8 ? -7.309 -22.469 -14.492 1 70.5 8 GLY B O 1
ATOM 1522 N N . VAL B 1 9 ? -7.309 -23.906 -12.922 1 84.62 9 VAL B N 1
ATOM 1523 C CA . VAL B 1 9 ? -7.156 -22.969 -11.82 1 84.62 9 VAL B CA 1
ATOM 1524 C C . VAL B 1 9 ? -5.676 -22.641 -11.617 1 84.62 9 VAL B C 1
ATOM 1526 O O . VAL B 1 9 ? -4.84 -23.547 -11.531 1 84.62 9 VAL B O 1
ATOM 1529 N N . THR B 1 10 ? -5.355 -21.406 -11.773 1 91.44 10 THR B N 1
ATOM 1530 C CA . THR B 1 10 ? -4.016 -20.922 -11.461 1 91.44 10 THR B CA 1
ATOM 1531 C C . THR B 1 10 ? -3.906 -20.578 -9.977 1 91.44 10 THR B C 1
ATOM 1533 O O . THR B 1 10 ? -4.637 -19.719 -9.477 1 91.44 10 THR B O 1
ATOM 1536 N N . ARG B 1 11 ? -3.057 -21.25 -9.25 1 92.75 11 ARG B N 1
ATOM 1537 C CA . ARG B 1 11 ? -2.848 -20.984 -7.832 1 92.75 11 ARG B CA 1
ATOM 1538 C C . ARG B 1 11 ? -1.801 -19.891 -7.629 1 92.75 11 ARG B C 1
ATOM 1540 O O . ARG B 1 11 ? -0.634 -20.078 -7.984 1 92.75 11 ARG B O 1
ATOM 1547 N N . VAL B 1 12 ? -2.244 -18.781 -7.031 1 95.88 12 VAL B N 1
ATOM 1548 C CA . VAL B 1 12 ? -1.396 -17.609 -6.895 1 95.88 12 VAL B CA 1
ATOM 1549 C C . VAL 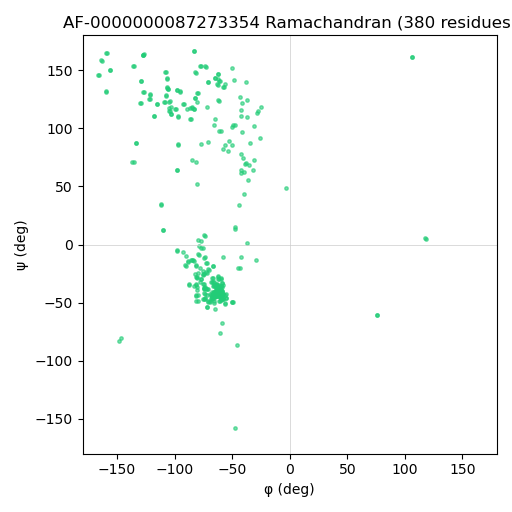B 1 12 ? -1.11 -17.344 -5.418 1 95.88 12 VAL B C 1
ATOM 1551 O O . VAL B 1 12 ? -2.035 -17.234 -4.613 1 95.88 12 VAL B O 1
ATOM 1554 N N . LEU B 1 13 ? 0.162 -17.344 -5.039 1 97.12 13 LEU B N 1
ATOM 1555 C CA . LEU B 1 13 ? 0.55 -16.812 -3.74 1 97.12 13 LEU B CA 1
ATOM 1556 C C . LEU B 1 13 ? 0.781 -15.305 -3.826 1 97.12 13 LEU B C 1
ATOM 1558 O O . LEU B 1 13 ? 1.713 -14.852 -4.496 1 97.12 13 LEU B O 1
ATOM 1562 N N . LEU B 1 14 ? -0.141 -14.547 -3.254 1 98.44 14 LEU B N 1
ATOM 1563 C CA . LEU B 1 14 ? -0.062 -13.094 -3.209 1 98.44 14 LEU B CA 1
ATOM 1564 C C . LEU B 1 14 ? 0.628 -12.625 -1.933 1 98.44 14 LEU B C 1
ATOM 1566 O O . LEU B 1 14 ? 0.207 -12.977 -0.828 1 98.44 14 LEU B O 1
ATOM 1570 N N . VAL B 1 15 ? 1.765 -11.875 -2.082 1 98.56 15 VAL B N 1
ATOM 1571 C CA . VAL B 1 15 ? 2.545 -11.391 -0.945 1 98.56 15 VAL B CA 1
ATOM 1572 C C . VAL B 1 15 ? 2.562 -9.867 -0.937 1 98.56 15 VAL B C 1
ATOM 1574 O O . VAL B 1 15 ? 3.193 -9.242 -1.792 1 98.56 15 VAL B O 1
ATOM 1577 N N . ASP B 1 16 ? 1.878 -9.281 0.047 1 97.5 16 ASP B N 1
ATOM 1578 C CA . ASP B 1 16 ? 1.732 -7.836 0.15 1 97.5 16 ASP B CA 1
ATOM 1579 C C . ASP B 1 16 ? 1.364 -7.422 1.573 1 97.5 16 ASP B C 1
ATOM 1581 O O . ASP B 1 16 ? 0.442 -7.98 2.17 1 97.5 16 ASP B O 1
ATOM 1585 N N . ASP B 1 17 ? 2.049 -6.457 2.084 1 95.06 17 ASP B N 1
ATOM 1586 C CA . ASP B 1 17 ? 1.795 -6.09 3.475 1 95.06 17 ASP B CA 1
ATOM 1587 C C . ASP B 1 17 ? 0.572 -5.184 3.59 1 95.06 17 ASP B C 1
ATOM 1589 O O . ASP B 1 17 ? 0.021 -5.012 4.68 1 95.06 17 ASP B O 1
ATOM 1593 N N . SER B 1 18 ? 0.15 -4.559 2.48 1 92.5 18 SER B N 1
ATOM 1594 C CA . SER B 1 18 ? -1.006 -3.67 2.477 1 92.5 18 SER B CA 1
ATOM 1595 C C . SER B 1 18 ? -2.309 -4.453 2.355 1 92.5 18 SER B C 1
ATOM 1597 O O . SER B 1 18 ? -2.549 -5.113 1.342 1 92.5 18 SER B O 1
ATOM 1599 N N . PRO B 1 19 ? -3.166 -4.398 3.342 1 87.81 19 PRO B N 1
ATOM 1600 C CA . PRO B 1 19 ? -4.449 -5.094 3.213 1 87.81 19 PRO B CA 1
ATOM 1601 C C . PRO B 1 19 ? -5.273 -4.598 2.027 1 87.81 19 PRO B C 1
ATOM 1603 O O . PRO B 1 19 ? -6 -5.375 1.404 1 87.81 19 PRO B O 1
ATOM 1606 N N . VAL B 1 20 ? -5.059 -3.346 1.719 1 85.31 20 VAL B N 1
ATOM 1607 C CA . VAL B 1 20 ? -5.809 -2.762 0.613 1 85.31 20 VAL B CA 1
ATOM 1608 C C . VAL B 1 20 ? -5.316 -3.342 -0.711 1 85.31 20 VAL B C 1
ATOM 1610 O O . VAL B 1 20 ? -6.121 -3.756 -1.552 1 85.31 20 VAL B O 1
ATOM 1613 N N . ASP B 1 21 ? -4.012 -3.34 -0.858 1 91.06 21 ASP B N 1
ATOM 1614 C CA . ASP B 1 21 ? -3.449 -3.889 -2.088 1 91.06 21 ASP B CA 1
ATOM 1615 C C . ASP B 1 21 ? -3.836 -5.355 -2.264 1 91.06 21 ASP B C 1
ATOM 1617 O O . ASP B 1 21 ? -4.137 -5.793 -3.377 1 91.06 21 ASP B O 1
ATOM 1621 N N . ARG B 1 22 ? -3.775 -6.195 -1.181 1 93.69 22 ARG B N 1
ATOM 1622 C CA . ARG B 1 22 ? -4.176 -7.594 -1.266 1 93.69 22 ARG B CA 1
ATOM 1623 C C . ARG B 1 22 ? -5.621 -7.727 -1.732 1 93.69 22 ARG B C 1
ATOM 1625 O O . ARG B 1 22 ? -5.926 -8.547 -2.598 1 93.69 22 ARG B O 1
ATOM 1632 N N . LYS B 1 23 ? -6.473 -6.926 -1.23 1 88.69 23 LYS B N 1
ATOM 1633 C CA . LYS B 1 23 ? -7.883 -6.977 -1.608 1 88.69 23 LYS B CA 1
ATOM 1634 C C . LYS B 1 23 ? -8.07 -6.586 -3.07 1 88.69 23 LYS B C 1
ATOM 1636 O O . LYS B 1 23 ? -8.875 -7.199 -3.783 1 88.69 23 LYS B O 1
ATOM 1641 N N . VAL B 1 24 ? -7.324 -5.562 -3.518 1 87 24 VAL B N 1
ATOM 1642 C CA 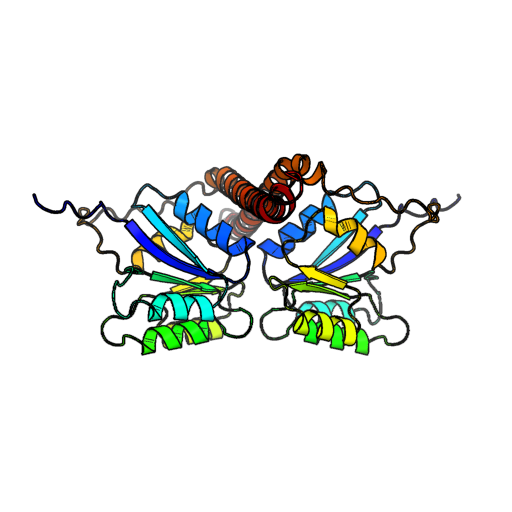. VAL B 1 24 ? -7.391 -5.137 -4.91 1 87 24 VAL B CA 1
ATOM 1643 C C . VAL B 1 24 ? -7.023 -6.305 -5.828 1 87 24 VAL B C 1
ATOM 1645 O O . VAL B 1 24 ? -7.746 -6.602 -6.781 1 87 24 VAL B O 1
ATOM 1648 N N . VAL B 1 25 ? -5.988 -6.965 -5.527 1 93.19 25 VAL B N 1
ATOM 1649 C CA . VAL B 1 25 ? -5.52 -8.07 -6.355 1 93.19 25 VAL B CA 1
ATOM 1650 C C . VAL B 1 25 ? -6.547 -9.203 -6.336 1 93.19 25 VAL B C 1
ATOM 1652 O O . VAL B 1 25 ? -6.879 -9.766 -7.383 1 93.19 25 VAL B O 1
ATOM 1655 N N . GLU B 1 26 ? -7.066 -9.531 -5.164 1 91.06 26 GLU B N 1
ATOM 1656 C CA . GLU B 1 26 ? -8.07 -10.586 -5.031 1 91.06 26 GLU B CA 1
ATOM 1657 C C . GLU B 1 26 ? -9.305 -10.273 -5.867 1 91.06 26 GLU B C 1
ATOM 1659 O O . GLU B 1 26 ? -9.867 -11.172 -6.508 1 91.06 26 GLU B O 1
ATOM 1664 N N . LEU B 1 27 ? -9.688 -9.086 -5.883 1 83.81 27 LEU B N 1
ATOM 1665 C CA . LEU B 1 27 ? -10.875 -8.68 -6.637 1 83.81 27 LEU B CA 1
ATOM 1666 C C . LEU B 1 27 ? -10.617 -8.773 -8.133 1 83.81 27 LEU B C 1
ATOM 1668 O O . LEU B 1 27 ? -11.445 -9.305 -8.883 1 83.81 27 LEU B O 1
ATOM 1672 N N . VAL B 1 28 ? -9.492 -8.203 -8.539 1 87.19 28 VAL B N 1
ATOM 1673 C CA . VAL B 1 28 ? -9.172 -8.188 -9.961 1 87.19 28 VAL B CA 1
ATOM 1674 C C . VAL B 1 28 ? -9.055 -9.617 -10.492 1 87.19 28 VAL B C 1
ATOM 1676 O O . VAL B 1 28 ? -9.602 -9.945 -11.547 1 87.19 28 VAL B O 1
ATOM 1679 N N . LEU B 1 29 ? -8.445 -10.477 -9.742 1 90.88 29 LEU B N 1
ATOM 1680 C CA . LEU B 1 29 ? -8.219 -11.852 -10.188 1 90.88 29 LEU B CA 1
ATOM 1681 C C . LEU B 1 29 ? -9.477 -12.695 -9.984 1 90.88 29 LEU B C 1
ATOM 1683 O O . LEU B 1 29 ? -9.664 -13.703 -10.664 1 90.88 29 LEU B O 1
ATOM 1687 N N . GLY B 1 30 ? -10.219 -12.32 -9.047 1 84.31 30 GLY B N 1
ATOM 1688 C CA . GLY B 1 30 ? -11.453 -13.047 -8.797 1 84.31 30 GLY B CA 1
ATOM 1689 C C . GLY B 1 30 ? -12.539 -12.75 -9.812 1 84.31 30 GLY B C 1
ATOM 1690 O O . GLY B 1 30 ? -13.453 -13.555 -10.008 1 84.31 30 GLY B O 1
ATOM 1691 N N . SER B 1 31 ? -12.523 -11.633 -10.414 1 72.31 31 SER B N 1
ATOM 1692 C CA . SER B 1 31 ? -13.578 -11.188 -11.32 1 72.31 31 SER B CA 1
ATOM 1693 C C . SER B 1 31 ? -13.352 -11.719 -12.727 1 72.31 31 SER B C 1
ATOM 1695 O O . SER B 1 31 ? -14.25 -11.656 -13.57 1 72.31 31 SER B O 1
ATOM 1697 N N . ASN B 1 32 ? -12.211 -12.211 -12.977 1 60.5 32 ASN B N 1
ATOM 1698 C CA . ASN B 1 32 ? -11.898 -12.656 -14.328 1 60.5 32 ASN B CA 1
ATOM 1699 C C . ASN B 1 32 ? -12.102 -14.156 -14.484 1 60.5 32 ASN B C 1
ATOM 1701 O O . ASN B 1 32 ? -11.188 -14.945 -14.234 1 60.5 32 ASN B O 1
ATOM 1705 N N . THR B 1 33 ? -13.289 -14.602 -14.773 1 59.28 33 THR B N 1
ATOM 1706 C CA . THR B 1 33 ? -13.633 -16.016 -14.828 1 59.28 33 THR B CA 1
ATOM 1707 C C . THR B 1 33 ? -13.594 -16.531 -16.266 1 59.28 33 THR B C 1
ATOM 1709 O O . THR B 1 33 ? -13.68 -17.734 -16.5 1 59.28 33 THR B O 1
ATOM 1712 N N . PHE B 1 34 ? -13.383 -15.664 -17.172 1 56.12 34 PHE B N 1
ATOM 1713 C CA . PHE B 1 34 ? -13.578 -16.109 -18.547 1 56.12 34 PHE B CA 1
ATOM 1714 C C . PHE B 1 34 ? -12.422 -17 -18.984 1 56.12 34 PHE B C 1
ATOM 1716 O O . PHE B 1 34 ? -12.609 -17.922 -19.781 1 56.12 34 PHE B O 1
ATOM 1723 N N . ALA B 1 35 ? -11.266 -16.766 -18.625 1 58.41 35 ALA B N 1
ATOM 1724 C CA . ALA B 1 35 ? -10.125 -17.531 -19.125 1 58.41 35 ALA B CA 1
ATOM 1725 C C . ALA B 1 35 ? -9.5 -18.391 -18.031 1 58.41 35 ALA B C 1
ATOM 1727 O O . ALA B 1 35 ? -8.297 -18.641 -18.047 1 58.41 35 ALA B O 1
ATOM 1728 N N . GLY B 1 36 ? -10.328 -18.875 -17.156 1 70.56 36 GLY B N 1
ATOM 1729 C CA . GLY B 1 36 ? -9.828 -19.641 -16.031 1 70.56 36 GLY B CA 1
ATOM 1730 C C . GLY B 1 36 ? -9.883 -18.891 -14.711 1 70.56 36 GLY B C 1
ATOM 1731 O O . GLY B 1 36 ? -10.125 -17.672 -14.695 1 70.56 36 GLY B O 1
ATOM 1732 N N . SER B 1 37 ? -9.805 -19.688 -13.703 1 83.81 37 SER B N 1
ATOM 1733 C CA . SER B 1 37 ? -9.977 -19.062 -12.391 1 83.81 37 SER B CA 1
ATOM 1734 C C . SER B 1 37 ? -8.656 -18.969 -11.641 1 83.81 37 SER B C 1
ATOM 1736 O O . SER B 1 37 ? -7.699 -19.688 -11.969 1 83.81 37 SER B O 1
ATOM 1738 N N . PHE B 1 38 ? -8.523 -17.938 -10.977 1 90.88 38 PHE B N 1
ATOM 1739 C CA . PHE B 1 38 ? -7.414 -17.797 -10.047 1 90.88 38 PHE B CA 1
ATOM 1740 C C . PHE B 1 38 ? -7.84 -18.188 -8.633 1 90.88 38 PHE B C 1
ATOM 1742 O O . PHE B 1 38 ? -8.953 -17.875 -8.203 1 90.88 38 PHE B O 1
ATOM 1749 N N . HIS B 1 39 ? -7.039 -19 -8.016 1 92.12 39 HIS B N 1
ATOM 1750 C CA . HIS B 1 39 ? -7.121 -19.219 -6.578 1 92.12 39 HIS B CA 1
ATOM 1751 C C . HIS B 1 39 ? -6.008 -18.469 -5.848 1 92.12 39 HIS B C 1
ATOM 1753 O O . HIS B 1 39 ? -4.832 -18.828 -5.977 1 92.12 39 HIS B O 1
ATOM 1759 N N . VAL B 1 40 ? -6.383 -17.469 -5.082 1 94.88 40 VAL B N 1
ATOM 1760 C CA . VAL B 1 40 ? -5.387 -16.578 -4.492 1 94.88 40 VAL B CA 1
ATOM 1761 C C . VAL B 1 40 ? -5.227 -16.891 -3.006 1 94.88 40 VAL B C 1
ATOM 1763 O O . VAL B 1 40 ? -6.211 -16.938 -2.264 1 94.88 40 VAL B O 1
ATOM 1766 N N . ILE B 1 41 ? -4.059 -17.203 -2.582 1 95.56 41 ILE B N 1
ATOM 1767 C CA . ILE B 1 41 ? -3.664 -17.234 -1.178 1 95.56 41 ILE B CA 1
ATOM 1768 C C . ILE B 1 41 ? -2.826 -16 -0.842 1 95.56 41 ILE B C 1
ATOM 1770 O O . ILE B 1 41 ? -1.747 -15.805 -1.405 1 95.56 41 ILE B O 1
ATOM 1774 N N . ALA B 1 42 ? -3.332 -15.234 0.038 1 96.75 42 ALA B N 1
ATOM 1775 C CA . ALA B 1 42 ? -2.668 -13.969 0.337 1 96.75 42 ALA B CA 1
ATOM 1776 C C . ALA B 1 42 ? -1.953 -14.031 1.684 1 96.75 42 ALA B C 1
ATOM 1778 O O . ALA B 1 42 ? -2.496 -14.547 2.66 1 96.75 42 ALA B O 1
ATOM 1779 N N . VAL B 1 43 ? -0.749 -13.57 1.718 1 97.12 43 VAL B N 1
ATOM 1780 C CA . VAL B 1 43 ? 0.003 -13.391 2.955 1 97.12 43 VAL B CA 1
ATOM 1781 C C . VAL B 1 43 ? 0.543 -11.961 3.031 1 97.12 43 VAL B C 1
ATOM 1783 O O . VAL B 1 43 ? 0.63 -11.273 2.016 1 97.12 43 VAL B O 1
ATOM 1786 N N . ASP B 1 44 ? 0.934 -11.555 4.219 1 96.12 44 ASP B N 1
ATOM 1787 C CA . ASP B 1 44 ? 1.188 -10.133 4.391 1 96.12 44 ASP B CA 1
ATOM 1788 C C . ASP B 1 44 ? 2.68 -9.852 4.562 1 96.12 44 ASP B C 1
ATOM 1790 O O . ASP B 1 44 ? 3.07 -8.773 5.016 1 96.12 44 ASP B O 1
ATOM 1794 N N . SER B 1 45 ? 3.543 -10.859 4.277 1 96.06 45 SER B N 1
ATOM 1795 C CA . SER B 1 45 ? 4.98 -10.648 4.414 1 96.06 45 SER B CA 1
ATOM 1796 C C . SER B 1 45 ? 5.77 -11.719 3.67 1 96.06 45 SER B C 1
ATOM 1798 O 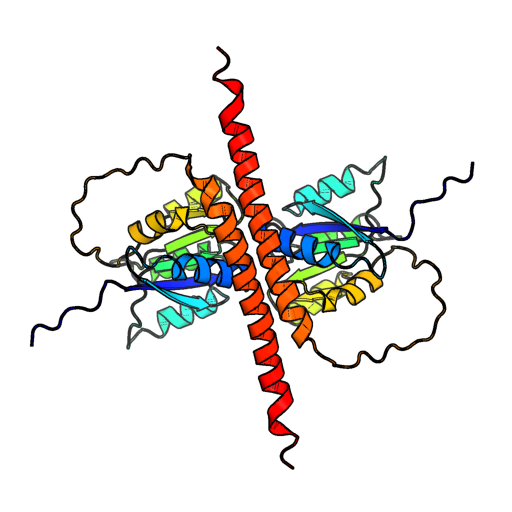O . SER B 1 45 ? 5.266 -12.82 3.438 1 96.06 45 SER B O 1
ATOM 1800 N N . ALA B 1 46 ? 7 -11.383 3.357 1 96.44 46 ALA B N 1
ATOM 1801 C CA . ALA B 1 46 ? 7.895 -12.336 2.713 1 96.44 46 ALA B CA 1
ATOM 1802 C C . ALA B 1 46 ? 8.172 -13.531 3.621 1 96.44 46 ALA B C 1
ATOM 1804 O O . ALA B 1 46 ? 8.273 -14.672 3.15 1 96.44 46 ALA B O 1
ATOM 1805 N N . LYS B 1 47 ? 8.289 -13.281 4.891 1 94.5 47 LYS B N 1
ATOM 1806 C CA . LYS B 1 47 ? 8.539 -14.352 5.852 1 94.5 47 LYS B CA 1
ATOM 1807 C C . LYS B 1 47 ? 7.426 -15.383 5.824 1 94.5 47 LYS B C 1
ATOM 1809 O O . LYS B 1 47 ? 7.688 -16.594 5.75 1 94.5 47 LYS B O 1
ATOM 1814 N N . LYS B 1 48 ? 6.188 -14.992 5.844 1 95 48 LYS B N 1
ATOM 1815 C CA . LYS B 1 48 ? 5.039 -15.891 5.801 1 95 48 LYS B CA 1
ATOM 1816 C C . LYS B 1 48 ? 4.965 -16.625 4.465 1 95 48 LYS B C 1
ATOM 1818 O O . LYS B 1 48 ? 4.535 -17.781 4.406 1 95 48 LYS B O 1
ATOM 1823 N N . ALA B 1 49 ? 5.371 -15.875 3.4 1 95.81 49 ALA B N 1
ATOM 1824 C CA . ALA B 1 49 ? 5.418 -16.516 2.092 1 95.81 49 ALA B CA 1
ATOM 1825 C C . ALA B 1 49 ? 6.418 -17.672 2.086 1 95.81 49 ALA B C 1
ATOM 1827 O O . ALA B 1 49 ? 6.109 -18.766 1.601 1 95.81 49 ALA B O 1
ATOM 1828 N N . MET B 1 50 ? 7.605 -17.422 2.672 1 92.69 50 MET B N 1
ATOM 1829 C CA . MET B 1 50 ? 8.648 -18.453 2.717 1 92.69 50 MET B CA 1
ATOM 1830 C C . MET B 1 50 ? 8.203 -19.641 3.576 1 92.69 50 MET B C 1
ATOM 1832 O O . MET B 1 50 ? 8.477 -20.781 3.238 1 92.69 50 MET B O 1
ATOM 1836 N N . GLU B 1 51 ? 7.543 -19.312 4.727 1 91.12 51 GLU B N 1
ATOM 1837 C CA . GLU B 1 51 ? 7 -20.375 5.574 1 91.12 51 GLU B CA 1
ATOM 1838 C C . GLU B 1 51 ? 5.988 -21.234 4.812 1 91.12 51 GLU B C 1
ATOM 1840 O O . GLU B 1 51 ? 6.016 -22.453 4.895 1 91.12 51 GLU B O 1
ATOM 1845 N N . PHE B 1 52 ? 5.176 -20.531 4.102 1 91.62 52 PHE B N 1
ATOM 1846 C CA . PHE B 1 52 ? 4.152 -21.219 3.324 1 91.62 52 PHE B CA 1
ATOM 1847 C C . PHE B 1 52 ? 4.785 -22.094 2.26 1 91.62 52 PHE B C 1
ATOM 1849 O O . PHE B 1 52 ? 4.379 -23.25 2.084 1 91.62 52 PHE B O 1
ATOM 1856 N N . LEU B 1 53 ? 5.777 -21.609 1.568 1 89.88 53 LEU B N 1
ATOM 1857 C CA . LEU B 1 53 ? 6.414 -22.328 0.473 1 89.88 53 LEU B CA 1
ATOM 1858 C C . LEU B 1 53 ? 7.301 -23.438 1.003 1 89.88 53 LEU B C 1
ATOM 1860 O O . LEU B 1 53 ? 7.512 -24.453 0.323 1 89.88 53 LEU B O 1
ATOM 1864 N N . GLY B 1 54 ? 8.086 -23.172 2.115 1 80 54 GLY B N 1
ATOM 1865 C CA . GLY B 1 54 ? 8.922 -24.188 2.732 1 80 54 GLY B CA 1
ATOM 1866 C C . GLY B 1 54 ? 8.125 -25.328 3.354 1 80 54 GLY B C 1
ATOM 1867 O O . GLY B 1 54 ? 8.625 -26.438 3.488 1 80 54 GLY B O 1
ATOM 1868 N N . LEU B 1 55 ? 7.094 -24.984 4.164 1 57.91 55 LEU B N 1
ATOM 1869 C CA . LEU B 1 55 ? 6.273 -26.031 4.758 1 57.91 55 LEU B CA 1
ATOM 1870 C C . LEU B 1 55 ? 5.914 -27.094 3.719 1 57.91 55 LEU B C 1
ATOM 1872 O O . LEU B 1 55 ? 5.559 -28.219 4.07 1 57.91 55 LEU B O 1
ATOM 1876 N N . LYS B 1 56 ? 5.996 -26.797 2.498 1 53.5 56 LYS B N 1
ATOM 1877 C CA . LYS B 1 56 ? 5.586 -27.781 1.501 1 53.5 56 LYS B CA 1
ATOM 1878 C C . LYS B 1 56 ? 6.633 -28.891 1.346 1 53.5 56 LYS B C 1
ATOM 1880 O O . LYS B 1 56 ? 6.559 -29.703 0.421 1 53.5 56 LYS B O 1
ATOM 1885 N N . ASP B 1 57 ? 7.648 -28.891 1.926 1 48.25 57 ASP B N 1
ATOM 1886 C CA . ASP B 1 57 ? 8.555 -30.031 1.831 1 48.25 57 ASP B CA 1
ATOM 1887 C C . ASP B 1 57 ? 7.805 -31.344 2.037 1 48.25 57 ASP B C 1
ATOM 1889 O O . ASP B 1 57 ? 8.391 -32.438 1.928 1 48.25 57 ASP B O 1
ATOM 1893 N N . GLY B 1 58 ? 6.516 -31.328 1.99 1 47.47 58 GLY B N 1
ATOM 1894 C CA . GLY B 1 58 ? 5.789 -32.594 1.794 1 47.47 58 GLY B CA 1
ATOM 1895 C C . GLY B 1 58 ? 4.512 -32.406 0.998 1 47.47 58 GLY B C 1
ATOM 1896 O O . GLY B 1 58 ? 4.234 -33.188 0.08 1 47.47 58 GLY B O 1
ATOM 1897 N N . LYS B 1 59 ? 3.377 -31.953 1.532 1 48.19 59 LYS B N 1
ATOM 1898 C CA . LYS B 1 59 ? 2.135 -31.844 0.772 1 48.19 59 LYS B CA 1
ATOM 1899 C C . LYS B 1 59 ? 2.074 -30.531 -0.003 1 48.19 59 LYS B C 1
ATOM 1901 O O . LYS B 1 59 ? 2.068 -29.453 0.592 1 48.19 59 LYS B O 1
ATOM 1906 N N . GLU B 1 60 ? 2.812 -30.359 -1.048 1 49.16 60 GLU B N 1
ATOM 1907 C CA . GLU B 1 60 ? 3.064 -29.25 -1.954 1 49.16 60 GLU B CA 1
ATOM 1908 C C . GLU B 1 60 ? 1.78 -28.469 -2.248 1 49.16 60 GLU B C 1
ATOM 1910 O O . GLU B 1 60 ? 0.836 -29.031 -2.82 1 49.16 60 GLU B O 1
ATOM 1915 N N . GLN B 1 61 ? 1.231 -27.781 -1.36 1 58.44 61 GLN B N 1
ATOM 1916 C CA . GLN B 1 61 ? 0.209 -26.969 -2.018 1 58.44 61 GLN B CA 1
ATOM 1917 C C . GLN B 1 61 ? 0.782 -26.234 -3.223 1 58.44 61 GLN B C 1
ATOM 1919 O O . GLN B 1 61 ? 1.77 -25.516 -3.1 1 58.44 61 GLN B O 1
ATOM 1924 N N . ALA B 1 62 ? 0.548 -26.719 -4.422 1 78.94 62 ALA B N 1
ATOM 1925 C CA . ALA B 1 62 ? 1.116 -26.328 -5.711 1 78.94 62 ALA B CA 1
ATOM 1926 C C . ALA B 1 62 ? 0.814 -24.875 -6.027 1 78.94 62 ALA B C 1
ATOM 1928 O O . ALA B 1 62 ? -0.335 -24.438 -5.934 1 78.94 62 ALA B O 1
ATOM 1929 N N . VAL B 1 63 ? 1.763 -23.984 -5.758 1 90.75 63 VAL B N 1
ATOM 1930 C CA . VAL B 1 63 ? 1.7 -22.594 -6.207 1 90.75 63 VAL B CA 1
ATOM 1931 C C . VAL B 1 63 ? 2.182 -22.5 -7.652 1 90.75 63 VAL B C 1
ATOM 1933 O O . VAL B 1 63 ? 3.254 -23 -7.992 1 90.75 63 VAL B O 1
ATOM 1936 N N . ASP B 1 64 ? 1.257 -21.891 -8.414 1 92.75 64 ASP B N 1
ATOM 1937 C CA . ASP B 1 64 ? 1.573 -21.781 -9.836 1 92.75 64 ASP B CA 1
ATOM 1938 C C . ASP B 1 64 ? 2.293 -20.469 -10.133 1 92.75 64 ASP B C 1
ATOM 1940 O O . ASP B 1 64 ? 2.914 -20.312 -11.188 1 92.75 64 ASP B O 1
ATOM 1944 N N . MET B 1 65 ? 2.213 -19.516 -9.219 1 95.88 65 MET B N 1
ATOM 1945 C CA . MET B 1 65 ? 2.832 -18.203 -9.375 1 95.88 65 MET B CA 1
ATOM 1946 C C . MET B 1 65 ? 2.865 -17.453 -8.055 1 95.88 65 MET B C 1
ATOM 1948 O O . MET B 1 65 ? 1.961 -17.594 -7.227 1 95.88 65 MET B O 1
ATOM 1952 N N . VAL B 1 66 ? 3.916 -16.703 -7.906 1 97.19 66 VAL B N 1
ATOM 1953 C CA . VAL B 1 66 ? 3.984 -15.773 -6.793 1 97.19 66 VAL B CA 1
ATOM 1954 C C . VAL B 1 66 ? 3.855 -14.336 -7.309 1 97.19 66 VAL B C 1
ATOM 1956 O O . VAL B 1 66 ? 4.543 -13.953 -8.258 1 97.19 66 VAL B O 1
ATOM 1959 N N . LEU B 1 67 ? 2.918 -13.617 -6.844 1 98.56 67 LEU B N 1
ATOM 1960 C CA . LEU B 1 67 ? 2.758 -12.18 -7.047 1 98.56 67 LEU B CA 1
ATOM 1961 C C . LEU B 1 67 ? 3.145 -11.406 -5.789 1 98.56 67 LEU B C 1
ATOM 1963 O O . LEU B 1 67 ? 2.492 -11.539 -4.75 1 98.56 67 LEU B O 1
ATOM 1967 N N . THR B 1 68 ? 4.25 -10.57 -5.852 1 98.62 68 THR B N 1
ATOM 1968 C CA . THR B 1 68 ? 4.754 -9.977 -4.617 1 98.62 68 THR B CA 1
ATOM 1969 C C . THR B 1 68 ? 4.914 -8.469 -4.77 1 98.62 68 THR B C 1
ATOM 1971 O O . THR B 1 68 ? 5.324 -7.988 -5.828 1 98.62 68 THR B O 1
ATOM 1974 N N . ASP B 1 69 ? 4.59 -7.777 -3.771 1 97.88 69 ASP B N 1
ATOM 1975 C CA . ASP B 1 69 ? 4.957 -6.371 -3.646 1 97.88 69 ASP B CA 1
ATOM 1976 C C . ASP B 1 69 ? 6.469 -6.207 -3.535 1 97.88 69 ASP B C 1
ATOM 1978 O O . ASP B 1 69 ? 7.145 -7.023 -2.902 1 97.88 69 ASP B O 1
ATOM 1982 N N . TYR B 1 70 ? 7.012 -5.199 -4.105 1 97.31 70 TYR B N 1
ATOM 1983 C CA . TYR B 1 70 ? 8.445 -4.93 -4.023 1 97.31 70 TYR B CA 1
ATOM 1984 C C . TYR B 1 70 ? 8.828 -4.445 -2.631 1 97.31 70 TYR B C 1
ATOM 1986 O O . TYR B 1 70 ? 9.758 -4.977 -2.016 1 97.31 70 TYR B O 1
ATOM 1994 N N . CYS B 1 71 ? 8.133 -3.385 -2.166 1 95.31 71 CYS B N 1
ATOM 1995 C CA . CYS B 1 71 ? 8.492 -2.752 -0.902 1 95.31 71 CYS B CA 1
ATOM 1996 C C . CYS B 1 71 ? 7.625 -3.273 0.238 1 95.31 71 CYS B C 1
ATOM 1998 O O . CYS B 1 71 ? 6.426 -3 0.286 1 95.31 71 CYS B O 1
ATOM 2000 N N . MET B 1 72 ? 8.156 -4.012 1.113 1 94.62 72 MET B N 1
ATOM 2001 C CA . MET B 1 72 ? 7.551 -4.531 2.336 1 94.62 72 MET B CA 1
ATOM 2002 C C . MET B 1 72 ? 8.508 -4.383 3.518 1 94.62 72 MET B C 1
ATOM 2004 O O . MET B 1 72 ? 9.719 -4.27 3.334 1 94.62 72 MET B O 1
ATOM 2008 N N . PRO B 1 73 ? 7.902 -4.301 4.688 1 91.94 73 PRO B N 1
ATOM 2009 C CA . PRO B 1 73 ? 8.789 -4.219 5.855 1 91.94 73 PRO B CA 1
ATOM 2010 C C . PRO B 1 73 ? 9.664 -5.453 6.016 1 91.94 73 PRO B C 1
ATOM 2012 O O . PRO B 1 73 ? 9.25 -6.562 5.66 1 91.94 73 PRO B O 1
ATOM 2015 N N . GLU B 1 74 ? 10.898 -5.25 6.531 1 89.88 74 GLU B N 1
ATOM 2016 C CA . GLU B 1 74 ? 11.852 -6.289 6.914 1 89.88 74 GLU B CA 1
ATOM 2017 C C . GLU B 1 74 ? 12.516 -6.906 5.688 1 89.88 74 GLU B C 1
ATOM 2019 O O . GLU B 1 74 ? 13.734 -6.852 5.543 1 89.88 74 GLU B O 1
ATOM 2024 N N . MET B 1 75 ? 11.742 -7.535 4.77 1 92.75 75 MET B N 1
ATOM 2025 C CA . MET B 1 75 ? 12.227 -8.172 3.549 1 92.75 75 MET B CA 1
ATOM 2026 C C . MET B 1 75 ? 11.484 -7.652 2.326 1 92.75 75 MET B C 1
ATOM 2028 O O . MET B 1 75 ? 10.25 -7.555 2.34 1 92.75 75 MET B O 1
ATOM 2032 N N . THR B 1 76 ? 12.258 -7.273 1.28 1 94.81 76 THR B N 1
ATOM 2033 C CA . THR B 1 76 ? 11.617 -6.723 0.088 1 94.81 76 THR B CA 1
ATOM 2034 C C . THR B 1 76 ? 11.125 -7.84 -0.825 1 94.81 76 THR B C 1
ATOM 2036 O O . THR B 1 76 ? 11.516 -9 -0.668 1 94.81 76 THR B O 1
ATOM 2039 N N . GLY B 1 77 ? 10.281 -7.488 -1.795 1 97.62 77 GLY B N 1
ATOM 2040 C CA . GLY B 1 77 ? 9.875 -8.438 -2.82 1 97.62 77 GLY B CA 1
ATOM 2041 C C . GLY B 1 77 ? 11.031 -8.938 -3.662 1 97.62 77 GLY B C 1
ATOM 2042 O O . GLY B 1 77 ? 11 -10.055 -4.18 1 97.62 77 GLY B O 1
ATOM 2043 N N . TYR B 1 78 ? 12.086 -8.102 -3.785 1 97.62 78 TYR B N 1
ATOM 2044 C CA . TYR B 1 78 ? 13.297 -8.5 -4.492 1 97.62 78 TYR B CA 1
ATOM 2045 C C . TYR B 1 78 ? 14.039 -9.594 -3.736 1 97.62 78 TYR B C 1
ATOM 2047 O O . TYR B 1 78 ? 14.516 -10.562 -4.34 1 97.62 78 TYR B O 1
ATOM 2055 N N . ASP B 1 79 ? 14.141 -9.43 -2.434 1 97.19 79 ASP B N 1
ATOM 2056 C CA . ASP B 1 79 ? 14.75 -10.461 -1.6 1 97.19 79 ASP B CA 1
ATOM 2057 C C . ASP B 1 79 ? 13.977 -11.773 -1.684 1 97.19 79 ASP B C 1
ATOM 2059 O O . ASP B 1 79 ? 14.57 -12.844 -1.773 1 97.19 79 ASP B O 1
ATOM 2063 N N . LEU B 1 80 ? 12.641 -11.68 -1.608 1 97.38 80 LEU B N 1
ATOM 2064 C CA . LEU B 1 80 ? 11.789 -12.852 -1.725 1 97.38 80 LEU B CA 1
ATOM 2065 C C . LEU B 1 80 ? 11.992 -13.547 -3.068 1 97.38 80 LEU B C 1
ATOM 2067 O O . LEU B 1 80 ? 12.102 -14.773 -3.133 1 97.38 80 LEU B O 1
ATOM 2071 N N . LEU B 1 81 ? 12.008 -12.734 -4.188 1 97.69 81 LEU B N 1
ATOM 2072 C CA . LEU B 1 81 ? 12.281 -13.227 -5.531 1 97.69 81 LEU B CA 1
ATOM 2073 C C . LEU B 1 81 ? 13.555 -14.07 -5.555 1 97.69 81 LEU B C 1
ATOM 2075 O O . LEU B 1 81 ? 13.531 -15.219 -6.008 1 97.69 81 LEU B O 1
ATOM 2079 N N . LYS B 1 82 ? 14.578 -13.547 -4.988 1 96.56 82 LYS B N 1
ATOM 2080 C CA . LYS B 1 82 ? 15.859 -14.242 -4.984 1 96.56 82 LYS B CA 1
ATOM 2081 C C . LYS B 1 82 ? 15.766 -15.539 -4.184 1 96.56 82 LYS B C 1
ATOM 2083 O O . LYS B 1 82 ? 16.312 -16.578 -4.598 1 96.56 82 LYS B O 1
ATOM 2088 N N . ALA B 1 83 ? 15.141 -15.477 -3.053 1 94.62 83 ALA B N 1
ATOM 2089 C CA . ALA B 1 83 ? 15 -16.656 -2.189 1 94.62 83 ALA B CA 1
ATOM 2090 C C . ALA B 1 83 ? 14.234 -17.766 -2.898 1 94.62 83 ALA B C 1
ATOM 2092 O O . ALA B 1 83 ? 14.625 -18.938 -2.838 1 94.62 83 ALA B O 1
ATOM 2093 N N . ILE B 1 84 ? 13.164 -17.406 -3.582 1 93.94 84 ILE B N 1
ATOM 2094 C CA . ILE B 1 84 ? 12.328 -18.375 -4.262 1 93.94 84 ILE B CA 1
ATOM 2095 C C . ILE B 1 84 ? 13.109 -19.031 -5.402 1 93.94 84 ILE B C 1
ATOM 2097 O O . ILE B 1 84 ? 13.07 -20.25 -5.578 1 93.94 84 ILE B O 1
ATOM 2101 N N . LYS B 1 85 ? 13.812 -18.172 -6.203 1 93.69 85 LYS B N 1
ATOM 2102 C CA . LYS B 1 85 ? 14.594 -18.688 -7.32 1 93.69 85 LYS B CA 1
ATOM 2103 C C . LYS B 1 85 ? 15.695 -19.625 -6.836 1 93.69 85 LYS B C 1
ATOM 2105 O O . LYS B 1 85 ? 16.031 -20.609 -7.508 1 93.69 85 LYS B O 1
ATOM 2110 N N . ALA B 1 86 ? 16.156 -19.375 -5.676 1 90.75 86 ALA B N 1
ATOM 2111 C CA . ALA B 1 86 ? 17.234 -20.188 -5.113 1 90.75 86 ALA B CA 1
ATOM 2112 C C . ALA B 1 86 ? 16.703 -21.531 -4.598 1 90.75 86 ALA B C 1
ATOM 2114 O O . ALA B 1 86 ? 17.438 -22.516 -4.516 1 90.75 86 ALA B O 1
ATOM 2115 N N . MET B 1 87 ? 15.484 -21.594 -4.16 1 86.19 87 MET B N 1
ATOM 2116 C CA . MET B 1 87 ? 14.875 -22.797 -3.58 1 86.19 87 MET B CA 1
ATOM 2117 C C . MET B 1 87 ? 14.719 -23.891 -4.629 1 86.19 87 MET B C 1
ATOM 2119 O O . MET B 1 87 ? 14.867 -25.078 -4.32 1 86.19 87 MET B O 1
ATOM 2123 N N . SER B 1 88 ? 14.258 -23.609 -5.848 1 79 88 SER B N 1
ATOM 2124 C CA . SER B 1 88 ? 14.086 -24.594 -6.91 1 79 88 SER B CA 1
ATOM 2125 C C . SER B 1 88 ? 14.656 -24.094 -8.234 1 79 88 SER B C 1
ATOM 2127 O O . SER B 1 88 ? 13.906 -23.641 -9.109 1 79 88 SER B O 1
ATOM 2129 N N . PRO B 1 89 ? 15.891 -24.328 -8.422 1 76.38 89 PRO B N 1
ATOM 2130 C CA . PRO B 1 89 ? 16.531 -23.766 -9.609 1 76.38 89 PRO B CA 1
ATOM 2131 C C . PRO B 1 89 ? 16.109 -24.469 -10.898 1 76.38 89 PRO B C 1
ATOM 2133 O O . PRO B 1 89 ? 16.109 -23.844 -11.969 1 76.38 89 PRO B O 1
ATOM 2136 N N . LEU B 1 90 ? 15.664 -25.672 -10.852 1 71.56 90 LEU B N 1
ATOM 2137 C CA . LEU B 1 90 ? 15.344 -26.422 -12.055 1 71.56 90 LEU B CA 1
ATOM 2138 C C . LEU B 1 90 ? 13.906 -26.156 -12.5 1 71.56 90 LEU B C 1
ATOM 2140 O O . LEU B 1 90 ? 13.602 -26.234 -13.688 1 71.56 90 LEU B O 1
ATOM 2144 N N . LYS B 1 91 ? 12.977 -25.969 -11.602 1 79.75 91 LYS B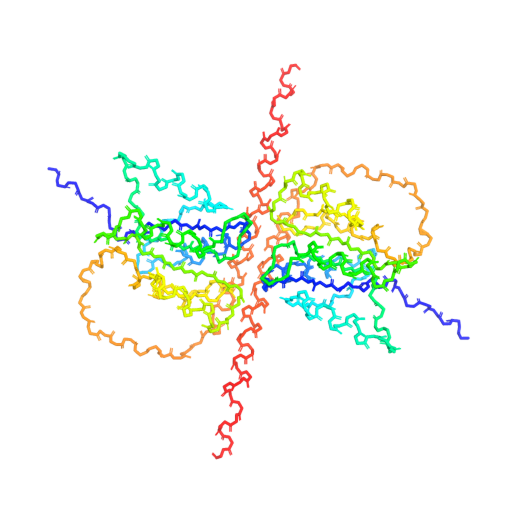 N 1
ATOM 2145 C CA . LYS B 1 91 ? 11.586 -25.625 -11.906 1 79.75 91 LYS B CA 1
ATOM 2146 C C . LYS B 1 91 ? 11.078 -24.516 -10.992 1 79.75 91 LYS B C 1
ATOM 2148 O O . LYS B 1 91 ? 10.25 -24.766 -10.109 1 79.75 91 LYS B O 1
ATOM 2153 N N . PRO B 1 92 ? 11.578 -23.359 -11.219 1 85.25 92 PRO B N 1
ATOM 2154 C CA . PRO B 1 92 ? 11.234 -22.281 -10.281 1 85.25 92 PRO B CA 1
ATOM 2155 C C . PRO B 1 92 ? 9.781 -21.828 -10.406 1 85.25 92 PRO B C 1
ATOM 2157 O O . PRO B 1 92 ? 9.219 -21.859 -11.5 1 85.25 92 PRO B O 1
ATOM 2160 N N . ILE B 1 93 ? 9.227 -21.594 -9.297 1 91.81 93 ILE B N 1
ATOM 2161 C CA . ILE B 1 93 ? 7.93 -20.938 -9.289 1 91.81 93 ILE B CA 1
ATOM 2162 C C . ILE B 1 93 ? 8.047 -19.547 -9.93 1 91.81 93 ILE B C 1
ATOM 2164 O O . ILE B 1 93 ? 8.922 -18.766 -9.562 1 91.81 93 ILE B O 1
ATOM 2168 N N . PRO B 1 94 ? 7.246 -19.266 -10.992 1 96.44 94 PRO B N 1
ATOM 2169 C CA . PRO B 1 94 ? 7.266 -17.906 -11.562 1 96.44 94 PRO B CA 1
ATOM 2170 C C . PRO B 1 94 ? 6.934 -16.828 -10.539 1 96.44 94 PRO B C 1
ATOM 2172 O O . PRO B 1 94 ? 6.027 -17.016 -9.719 1 96.44 94 PRO B O 1
ATOM 2175 N N . VAL B 1 95 ? 7.723 -15.758 -10.57 1 97.69 95 VAL B N 1
ATOM 2176 C CA . VAL B 1 95 ? 7.5 -14.633 -9.664 1 97.69 95 VAL B CA 1
ATOM 2177 C C . VAL B 1 95 ? 7.266 -13.359 -10.469 1 97.69 95 VAL B C 1
ATOM 2179 O O . VAL B 1 95 ? 8.031 -13.039 -11.383 1 97.69 95 VAL B O 1
ATOM 2182 N N . VAL B 1 96 ? 6.16 -12.695 -10.219 1 98.62 96 VAL B N 1
ATOM 2183 C CA . VAL B 1 96 ? 5.875 -11.359 -10.742 1 98.62 96 VAL B CA 1
ATOM 2184 C C . VAL B 1 96 ? 5.973 -10.336 -9.617 1 98.62 96 VAL B C 1
ATOM 2186 O O . VAL B 1 96 ? 5.391 -10.516 -8.547 1 98.62 96 VAL B O 1
ATOM 2189 N N . VAL B 1 97 ? 6.738 -9.297 -9.844 1 98.62 97 VAL B N 1
ATOM 2190 C CA . VAL B 1 97 ? 6.922 -8.258 -8.836 1 98.62 97 VAL B CA 1
ATOM 2191 C C . VAL B 1 97 ? 5.988 -7.082 -9.125 1 98.62 97 VAL B C 1
ATOM 2193 O O . VAL B 1 97 ? 5.852 -6.66 -10.281 1 98.62 97 VAL B O 1
ATOM 2196 N N . MET B 1 98 ? 5.305 -6.605 -8.133 1 97.94 98 MET B N 1
ATOM 2197 C CA . MET B 1 98 ? 4.488 -5.398 -8.219 1 97.94 98 MET B CA 1
ATOM 2198 C C . MET B 1 98 ? 5.137 -4.25 -7.445 1 97.94 98 MET B C 1
ATOM 2200 O O . MET B 1 98 ? 5.785 -4.473 -6.422 1 97.94 98 MET B O 1
ATOM 2204 N N . SER B 1 99 ? 4.941 -3.051 -7.906 1 96.44 99 SER B N 1
ATOM 2205 C CA . SER B 1 99 ? 5.504 -1.89 -7.223 1 96.44 99 SER B CA 1
ATOM 2206 C C . SER B 1 99 ? 4.719 -0.624 -7.551 1 96.44 99 SER B C 1
ATOM 2208 O O . SER B 1 99 ? 4.125 -0.514 -8.625 1 96.44 99 SER B O 1
ATOM 2210 N N . SER B 1 100 ? 4.719 0.291 -6.594 1 91.88 100 SER B N 1
ATOM 2211 C CA . SER B 1 100 ? 4.133 1.603 -6.852 1 91.88 100 SER B CA 1
ATOM 2212 C C . SER B 1 100 ? 5.012 2.424 -7.789 1 91.88 100 SER B C 1
ATOM 2214 O O . SER B 1 100 ? 4.566 3.426 -8.352 1 91.88 100 SER B O 1
ATOM 2216 N N . GLU B 1 101 ? 6.254 2.035 -7.969 1 91 101 GLU B N 1
ATOM 2217 C CA . GLU B 1 101 ? 7.211 2.82 -8.742 1 91 101 GLU B CA 1
ATOM 2218 C C . GLU B 1 101 ? 7.484 2.18 -10.102 1 91 101 GLU B C 1
ATOM 2220 O O . GLU B 1 101 ? 7.582 0.956 -10.203 1 91 101 GLU B O 1
ATOM 2225 N N . ASN B 1 102 ? 7.477 3.014 -11.07 1 92.31 102 ASN B N 1
ATOM 2226 C CA . ASN B 1 102 ? 7.922 2.631 -12.406 1 92.31 102 ASN B CA 1
ATOM 2227 C C . ASN B 1 102 ? 9.367 3.053 -12.656 1 92.31 102 ASN B C 1
ATOM 2229 O O . ASN B 1 102 ? 9.633 3.898 -13.516 1 92.31 102 ASN B O 1
ATOM 2233 N N . GLU B 1 103 ? 10.305 2.49 -11.906 1 93 103 GLU B N 1
ATOM 2234 C CA . GLU B 1 103 ? 11.719 2.854 -11.969 1 93 103 GLU B CA 1
ATOM 2235 C C . GLU B 1 103 ? 12.5 1.86 -12.82 1 93 103 GLU B C 1
ATOM 2237 O O . GLU B 1 103 ? 12.656 0.698 -12.445 1 93 103 GLU B O 1
ATOM 2242 N N . PRO B 1 104 ? 13.094 2.25 -13.945 1 96.44 104 PRO B N 1
ATOM 2243 C CA . PRO B 1 104 ? 13.758 1.351 -14.898 1 96.44 104 PRO B CA 1
ATOM 2244 C C . PRO B 1 104 ? 14.836 0.494 -14.242 1 96.44 104 PRO B C 1
ATOM 2246 O O . PRO B 1 104 ? 14.961 -0.695 -14.547 1 96.44 104 PRO B O 1
ATOM 2249 N N . GLN B 1 105 ? 15.648 1.106 -13.367 1 96.44 105 GLN B N 1
ATOM 2250 C CA . GLN B 1 105 ? 16.719 0.352 -12.734 1 96.44 105 GLN B CA 1
ATOM 2251 C C . GLN B 1 105 ? 16.172 -0.772 -11.859 1 96.44 105 GLN B C 1
ATOM 2253 O O . GLN B 1 105 ? 16.719 -1.875 -11.836 1 96.44 105 GLN B O 1
ATOM 2258 N N . ARG B 1 106 ? 15.117 -0.438 -11.188 1 95.69 106 ARG B N 1
ATOM 2259 C CA . ARG B 1 106 ? 14.477 -1.445 -10.352 1 95.69 106 ARG B CA 1
ATOM 2260 C C . ARG B 1 106 ? 13.867 -2.559 -11.203 1 95.69 106 ARG B C 1
ATOM 2262 O O . ARG B 1 106 ? 14.016 -3.74 -10.875 1 95.69 106 ARG B O 1
ATOM 2269 N N . ILE B 1 107 ? 13.203 -2.189 -12.25 1 97.31 107 ILE B N 1
ATOM 2270 C CA . ILE B 1 107 ? 12.617 -3.146 -13.18 1 97.31 107 ILE B CA 1
ATOM 2271 C C . ILE B 1 107 ? 13.703 -4.086 -13.703 1 97.31 107 ILE B C 1
ATOM 2273 O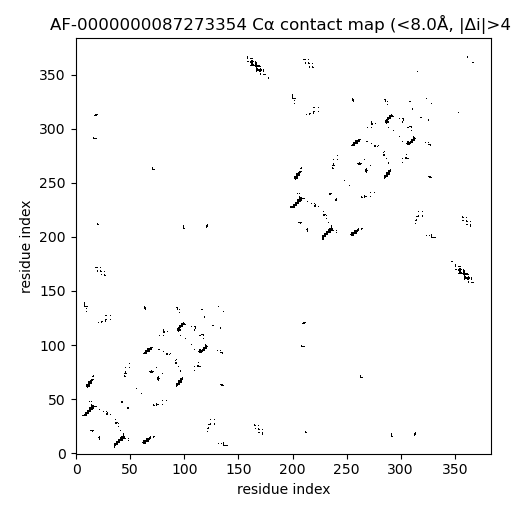 O . ILE B 1 107 ? 13.562 -5.309 -13.633 1 97.31 107 ILE B O 1
ATOM 2277 N N . SER B 1 108 ? 14.75 -3.529 -14.172 1 98.19 108 SER B N 1
ATOM 2278 C CA . SER B 1 108 ? 15.859 -4.297 -14.734 1 98.19 108 SER B CA 1
ATOM 2279 C C . SER B 1 108 ? 16.438 -5.254 -13.703 1 98.19 108 SER B C 1
ATOM 2281 O O . SER B 1 108 ? 16.719 -6.414 -14.008 1 98.19 108 SER B O 1
ATOM 2283 N N . ARG B 1 109 ? 16.656 -4.773 -12.508 1 97.75 109 ARG B N 1
ATOM 2284 C CA . ARG B 1 109 ? 17.219 -5.578 -11.43 1 97.75 109 ARG B CA 1
ATOM 2285 C C . ARG B 1 109 ? 16.344 -6.793 -11.141 1 97.75 109 ARG B C 1
ATOM 2287 O O . ARG B 1 109 ? 16.844 -7.906 -10.969 1 97.75 109 ARG B O 1
ATOM 2294 N N . CYS B 1 110 ? 15.039 -6.594 -11.117 1 98.38 110 CYS B N 1
ATOM 2295 C CA . CYS B 1 110 ? 14.109 -7.676 -10.828 1 98.38 110 CYS B CA 1
ATOM 2296 C C . CYS B 1 110 ? 14.102 -8.703 -11.961 1 98.38 110 CYS B C 1
ATOM 2298 O O . CYS B 1 110 ? 14.141 -9.906 -11.703 1 98.38 110 CYS B O 1
ATOM 2300 N N . LEU B 1 111 ? 14.039 -8.242 -13.219 1 98.31 111 LEU B N 1
ATOM 2301 C CA . LEU B 1 111 ? 14.023 -9.141 -14.375 1 98.31 111 LEU B CA 1
ATOM 2302 C C . LEU B 1 111 ? 15.312 -9.945 -14.453 1 98.31 111 LEU B C 1
ATOM 2304 O O . LEU B 1 111 ? 15.281 -11.148 -14.711 1 98.31 111 LEU B O 1
ATOM 2308 N N . LYS B 1 112 ? 16.422 -9.336 -14.133 1 98.06 112 LYS B N 1
ATOM 2309 C CA . LYS B 1 112 ? 17.719 -10.016 -14.141 1 98.06 112 LYS B CA 1
ATOM 2310 C C . LYS B 1 112 ? 17.797 -11.07 -13.047 1 98.06 112 LYS B C 1
ATOM 2312 O O . LYS B 1 112 ? 18.438 -12.109 -13.219 1 98.06 112 LYS B O 1
ATOM 2317 N N . ALA B 1 113 ? 17.141 -10.805 -11.977 1 97.44 113 ALA B N 1
ATOM 2318 C CA . ALA B 1 113 ? 17.156 -11.734 -10.844 1 97.44 113 ALA B CA 1
ATOM 2319 C C . ALA B 1 113 ? 16.203 -12.906 -11.094 1 97.44 113 ALA B C 1
ATOM 2321 O O . ALA B 1 113 ? 16.125 -13.836 -10.289 1 97.44 113 ALA B O 1
ATOM 2322 N N . GLY B 1 114 ? 15.359 -12.797 -12.219 1 96.94 114 GLY B N 1
ATOM 2323 C CA . GLY B 1 114 ? 14.57 -13.953 -12.609 1 96.94 114 GLY B CA 1
ATOM 2324 C C . GLY B 1 114 ? 13.078 -13.711 -12.547 1 96.94 114 GLY B C 1
ATOM 2325 O O . GLY B 1 114 ? 12.281 -14.633 -12.711 1 96.94 114 GLY B O 1
ATOM 2326 N N . ALA B 1 115 ? 12.648 -12.453 -12.242 1 98.19 115 ALA B N 1
ATOM 2327 C CA . ALA B 1 115 ? 11.227 -12.148 -12.289 1 98.19 115 ALA B CA 1
ATOM 2328 C C . ALA B 1 115 ? 10.656 -12.367 -13.688 1 98.19 115 ALA B C 1
ATOM 2330 O O . ALA B 1 115 ? 11.297 -12.023 -14.68 1 98.19 115 ALA B O 1
ATOM 2331 N N . GLU B 1 116 ? 9.469 -12.906 -13.719 1 97.62 116 GLU B N 1
ATOM 2332 C CA . GLU B 1 116 ? 8.812 -13.102 -15.016 1 97.62 116 GLU B CA 1
ATOM 2333 C C . GLU B 1 116 ? 8.289 -11.781 -15.57 1 97.62 116 GLU B C 1
ATOM 2335 O O . GLU B 1 116 ? 8.203 -11.609 -16.797 1 97.62 116 GLU B O 1
ATOM 2340 N N . ASP B 1 117 ? 7.848 -10.914 -14.664 1 98 117 ASP B N 1
ATOM 2341 C CA . ASP B 1 117 ? 7.293 -9.617 -15.047 1 98 117 ASP B CA 1
ATOM 2342 C C . ASP B 1 117 ? 7.344 -8.633 -13.875 1 98 117 ASP B C 1
ATOM 2344 O O . ASP B 1 117 ? 7.691 -9.008 -12.758 1 98 117 ASP B O 1
ATOM 2348 N N . TYR B 1 118 ? 7.172 -7.473 -14.258 1 98.12 118 TYR B N 1
ATOM 2349 C CA . TYR B 1 118 ? 7.09 -6.34 -13.344 1 98.12 118 TYR B CA 1
ATOM 2350 C C . TYR B 1 118 ? 5.855 -5.492 -13.633 1 98.12 118 TYR B C 1
ATOM 2352 O O . TYR B 1 118 ? 5.668 -5.02 -14.758 1 98.12 118 TYR B O 1
ATOM 2360 N N . ILE B 1 119 ? 4.969 -5.332 -12.609 1 97.31 119 ILE B N 1
ATOM 2361 C CA . ILE B 1 119 ? 3.703 -4.637 -12.82 1 97.31 119 ILE B CA 1
ATOM 2362 C C . ILE B 1 119 ? 3.609 -3.438 -11.875 1 97.31 119 ILE B C 1
ATOM 2364 O O . ILE B 1 119 ? 3.816 -3.572 -10.664 1 97.31 119 ILE B O 1
ATOM 2368 N N . VAL B 1 120 ? 3.311 -2.32 -12.422 1 96.25 120 VAL B N 1
ATOM 2369 C CA . VAL B 1 120 ? 3.125 -1.115 -11.617 1 96.25 120 VAL B CA 1
ATOM 2370 C C . VAL B 1 120 ? 1.734 -1.12 -10.992 1 96.25 120 VAL B C 1
ATOM 2372 O O . VAL B 1 120 ? 0.742 -1.401 -11.664 1 96.25 120 VAL B O 1
ATOM 2375 N N . LYS B 1 121 ? 1.627 -0.884 -9.68 1 93.62 121 LYS B N 1
ATOM 2376 C CA . LYS B 1 121 ? 0.373 -0.85 -8.938 1 93.62 121 LYS B CA 1
ATOM 2377 C C . LYS B 1 121 ? -0.42 0.416 -9.25 1 93.62 121 LYS B C 1
ATOM 2379 O O . LYS B 1 121 ? 0.161 1.461 -9.547 1 93.62 121 LYS B O 1
ATOM 2384 N N . PRO B 1 122 ? -1.685 0.29 -9.094 1 91.75 122 PRO B N 1
ATOM 2385 C CA . PRO B 1 122 ? -2.467 -0.883 -8.695 1 91.75 122 PRO B CA 1
ATOM 2386 C C . PRO B 1 122 ? -2.648 -1.885 -9.836 1 91.75 122 PRO B C 1
ATOM 2388 O O . PRO B 1 122 ? -2.602 -1.506 -11.008 1 91.75 122 PRO B O 1
ATOM 2391 N N . LEU B 1 123 ? -2.854 -3.205 -9.477 1 92.12 123 LEU B N 1
ATOM 2392 C CA . LEU B 1 123 ? -3.197 -4.223 -10.461 1 92.12 123 LEU B CA 1
ATOM 2393 C C . LEU B 1 123 ? -4.539 -3.91 -11.117 1 92.12 123 LEU B C 1
ATOM 2395 O O . LEU B 1 123 ? -5.492 -3.529 -10.438 1 92.12 123 LEU B O 1
ATOM 2399 N N . GLN B 1 124 ? -4.551 -4.109 -12.383 1 86 124 GLN B N 1
ATOM 2400 C CA . GLN B 1 124 ? -5.762 -3.855 -13.164 1 86 124 GLN B CA 1
ATOM 2401 C C . GLN B 1 124 ? -6.141 -5.07 -14 1 86 124 GLN B C 1
ATOM 2403 O O . GLN B 1 124 ? -5.312 -5.957 -14.227 1 86 124 GLN B O 1
ATOM 2408 N N . SER B 1 125 ? -7.422 -5.055 -14.469 1 83.69 125 SER B N 1
ATOM 2409 C CA . SER B 1 125 ? -7.91 -6.164 -15.281 1 83.69 125 SER B CA 1
ATOM 2410 C C . SER B 1 125 ? -7.059 -6.344 -16.531 1 83.69 125 SER B C 1
ATOM 2412 O O . SER B 1 125 ? -6.875 -7.469 -17.016 1 83.69 125 SER B O 1
ATOM 2414 N N . LYS B 1 126 ? -6.555 -5.238 -17.031 1 86.12 126 LYS B N 1
ATOM 2415 C CA . LYS B 1 126 ? -5.758 -5.301 -18.25 1 86.12 126 LYS B CA 1
ATOM 2416 C C . LYS B 1 126 ? -4.453 -6.062 -18.016 1 86.12 126 LYS B C 1
ATOM 2418 O O . LYS B 1 126 ? -3.791 -6.473 -18.969 1 86.12 126 LYS B O 1
ATOM 2423 N N . ASP B 1 127 ? -4.055 -6.207 -16.766 1 91.88 127 ASP B N 1
ATOM 2424 C CA . ASP B 1 127 ? -2.814 -6.895 -16.406 1 91.88 127 ASP B CA 1
ATOM 2425 C C . ASP B 1 127 ? -3.021 -8.406 -16.359 1 91.88 127 ASP B C 1
ATOM 2427 O O . ASP B 1 127 ? -2.055 -9.172 -16.344 1 91.88 127 ASP B O 1
ATOM 2431 N N . VAL B 1 128 ? -4.258 -8.906 -16.344 1 91.12 128 VAL B N 1
ATOM 2432 C CA . VAL B 1 128 ? -4.59 -10.297 -16.062 1 91.12 128 VAL B CA 1
ATOM 2433 C C . VAL B 1 128 ? -4.035 -11.195 -17.156 1 91.12 128 VAL B C 1
ATOM 2435 O O . VAL B 1 128 ? -3.445 -12.242 -16.875 1 91.12 128 VAL B O 1
ATOM 2438 N N . PRO B 1 129 ? -4.148 -10.789 -18.469 1 90.62 129 PRO B N 1
ATOM 2439 C CA . PRO B 1 129 ? -3.545 -11.641 -19.5 1 90.62 129 PRO B CA 1
ATOM 2440 C C . PRO B 1 129 ? -2.037 -11.812 -19.312 1 90.62 129 PRO B C 1
ATOM 2442 O O . PRO B 1 129 ? -1.498 -12.891 -19.578 1 90.62 129 PRO B O 1
ATOM 2445 N N . ARG B 1 130 ? -1.333 -10.758 -18.844 1 93.38 130 ARG B N 1
ATOM 2446 C CA . ARG B 1 130 ? 0.099 -10.836 -18.562 1 93.38 130 ARG B CA 1
ATOM 2447 C C . ARG B 1 130 ? 0.395 -11.859 -17.469 1 93.38 130 ARG B C 1
ATOM 2449 O O . ARG B 1 130 ? 1.324 -12.656 -17.594 1 93.38 130 ARG B O 1
ATOM 2456 N N . LEU B 1 131 ? -0.406 -11.883 -16.422 1 94.81 131 LEU B N 1
ATOM 2457 C CA . LEU B 1 131 ? -0.23 -12.82 -15.328 1 94.81 131 LEU B CA 1
ATOM 2458 C C . LEU B 1 131 ? -0.442 -14.25 -15.789 1 94.81 131 LEU B C 1
ATOM 2460 O O . LEU B 1 131 ? 0.32 -15.148 -15.422 1 94.81 131 LEU B O 1
ATOM 2464 N N . ARG B 1 132 ? -1.441 -14.453 -16.609 1 91.94 132 ARG B N 1
ATOM 2465 C CA . ARG B 1 132 ? -1.725 -15.789 -17.125 1 91.94 132 ARG B CA 1
ATOM 2466 C C . ARG B 1 132 ? -0.56 -16.312 -17.953 1 91.94 132 ARG B C 1
ATOM 2468 O O . ARG B 1 132 ? -0.233 -17.5 -17.891 1 91.94 132 ARG B O 1
ATOM 2475 N N . SER B 1 133 ? 0.035 -15.438 -18.672 1 92.38 133 SER B N 1
ATOM 2476 C CA . SER B 1 133 ? 1.154 -15.836 -19.516 1 92.38 133 SER B CA 1
ATOM 2477 C C . SER B 1 133 ? 2.381 -16.188 -18.688 1 92.38 133 SER B C 1
ATOM 2479 O O . SER B 1 133 ? 3.275 -16.891 -19.141 1 92.38 133 SER B O 1
ATOM 2481 N N . CYS B 1 134 ? 2.486 -15.711 -17.484 1 93.75 134 CYS B N 1
ATOM 2482 C CA . CYS B 1 134 ? 3.641 -15.914 -16.609 1 93.75 134 CYS B CA 1
ATOM 2483 C C . CYS B 1 134 ? 3.488 -17.188 -15.789 1 93.75 134 CYS B C 1
ATOM 2485 O O . CYS B 1 134 ? 4.461 -17.688 -15.227 1 93.75 134 CYS B O 1
ATOM 2487 N N . SER B 1 135 ? 2.281 -17.75 -15.727 1 89.56 135 SER B N 1
ATOM 2488 C CA . SER B 1 135 ? 1.966 -18.828 -14.797 1 89.56 135 SER B CA 1
ATOM 2489 C C . SER B 1 135 ? 2.426 -20.172 -15.336 1 89.56 135 SER B C 1
ATOM 2491 O O . SER B 1 135 ? 2.525 -20.359 -16.547 1 89.56 135 SER B O 1
ATOM 2493 N N . ASN B 1 136 ? 2.795 -21.031 -14.5 1 79.75 136 ASN B N 1
ATOM 2494 C CA . ASN B 1 136 ? 3.113 -22.406 -14.859 1 79.75 136 ASN B CA 1
ATOM 2495 C C . ASN B 1 136 ? 1.849 -23.234 -15.094 1 79.75 136 ASN B C 1
ATOM 2497 O O . ASN B 1 136 ? 1.927 -24.406 -15.469 1 79.75 136 ASN B O 1
ATOM 2501 N N . ALA B 1 137 ? 0.773 -22.438 -14.836 1 65.38 137 ALA B N 1
ATOM 2502 C CA . ALA B 1 137 ? -0.454 -23.203 -15.055 1 65.38 137 ALA B CA 1
ATOM 2503 C C . ALA B 1 137 ? -0.616 -23.578 -16.531 1 65.38 137 ALA B C 1
ATOM 2505 O O . ALA B 1 137 ? -0.297 -22.781 -17.406 1 65.38 137 ALA B O 1
ATOM 2506 N N . LYS B 1 138 ? -0.388 -24.703 -16.984 1 55.34 138 LYS B N 1
ATOM 2507 C CA . LYS B 1 138 ? -0.481 -25.297 -18.312 1 55.34 138 LYS B CA 1
ATOM 2508 C C . LYS B 1 138 ? -1.751 -24.828 -19.031 1 55.34 138 LYS B C 1
ATOM 2510 O O . LYS B 1 138 ? -2.852 -24.953 -18.484 1 55.34 138 LYS B O 1
ATOM 2515 N N . PRO B 1 139 ? -1.659 -23.719 -19.969 1 48.75 139 PRO B N 1
ATOM 2516 C CA . PRO B 1 139 ? -2.855 -23.5 -20.797 1 48.75 139 PRO B CA 1
ATOM 2517 C C . PRO B 1 139 ? -3.471 -24.797 -21.297 1 48.75 139 PRO B C 1
ATOM 2519 O O . PRO B 1 139 ? -2.76 -25.781 -21.516 1 48.75 139 PRO B O 1
ATOM 2522 N N . LYS B 1 140 ? -4.637 -25.125 -21.062 1 40.66 140 LYS B N 1
ATOM 2523 C CA . LYS B 1 140 ? -5.156 -26.031 -22.078 1 40.66 140 LYS B CA 1
ATOM 2524 C C . LYS B 1 140 ? -4.898 -25.469 -23.484 1 40.66 140 LYS B C 1
ATOM 2526 O O . LYS B 1 140 ? -4.73 -24.266 -23.656 1 40.66 140 LYS B O 1
ATOM 2531 N N . ASP B 1 141 ? -4.734 -26.172 -24.594 1 34.88 141 ASP B N 1
ATOM 2532 C CA . ASP B 1 141 ? -4.398 -25.922 -26 1 34.88 141 ASP B CA 1
ATOM 2533 C C . ASP B 1 141 ? -5.164 -24.719 -26.547 1 34.88 141 ASP B C 1
ATOM 2535 O O . ASP B 1 141 ? -6.258 -24.875 -27.094 1 34.88 141 ASP B O 1
ATOM 2539 N N . PRO B 1 142 ? -5.531 -23.672 -26.016 1 36.28 142 PRO B N 1
ATOM 2540 C CA . PRO B 1 142 ? -6.242 -22.922 -27.062 1 36.28 142 PRO B CA 1
ATOM 2541 C C . PRO B 1 142 ? -5.344 -22.562 -28.234 1 36.28 142 PRO B C 1
ATOM 2543 O O . PRO B 1 142 ? -4.117 -22.531 -28.094 1 36.28 142 PRO B O 1
ATOM 2546 N N . PRO B 1 143 ? -5.816 -22.578 -29.594 1 31.11 143 PRO B N 1
ATOM 2547 C CA . PRO B 1 143 ? -5.094 -22.094 -30.781 1 31.11 143 PRO B CA 1
ATOM 2548 C C . PRO B 1 143 ? -4.406 -20.75 -30.531 1 31.11 143 PRO B C 1
ATOM 2550 O O . PRO B 1 143 ? -4.883 -19.953 -29.734 1 31.11 143 PRO B O 1
ATOM 2553 N N . CYS B 1 144 ? -3.025 -20.578 -30.797 1 27.31 144 CYS B N 1
ATOM 2554 C CA . CYS B 1 144 ? -1.96 -19.609 -30.562 1 27.31 144 CYS B CA 1
ATOM 2555 C C . CYS B 1 144 ? -2.406 -18.203 -30.953 1 27.31 144 CYS B C 1
ATOM 2557 O O . CYS B 1 144 ? -1.961 -17.219 -30.375 1 27.31 144 CYS B O 1
ATOM 2559 N N . SER B 1 145 ? -3.002 -17.969 -32.188 1 26.42 145 SER B N 1
ATOM 2560 C CA . SER B 1 145 ? -2.445 -16.891 -33 1 26.42 145 SER B CA 1
ATOM 2561 C C . SER B 1 145 ? -2.859 -15.523 -32.438 1 26.42 145 SER B C 1
ATOM 2563 O O . SER B 1 145 ? -2.254 -14.5 -32.781 1 26.42 145 SER B O 1
ATOM 2565 N N . THR B 1 146 ? -4.109 -15.344 -31.906 1 26.47 146 THR B N 1
ATOM 2566 C CA . THR B 1 146 ? -4.641 -14.023 -32.219 1 26.47 146 THR B CA 1
ATOM 2567 C C . THR B 1 146 ? -4.02 -12.953 -31.344 1 26.47 146 THR B C 1
ATOM 2569 O O . THR B 1 146 ? -4.082 -13.047 -30.109 1 26.47 146 THR B O 1
ATOM 2572 N N . VAL B 1 147 ? -2.867 -12.391 -31.734 1 27.25 147 VAL B N 1
ATOM 2573 C CA . VAL B 1 147 ? -2.252 -11.188 -31.188 1 27.25 147 VAL B CA 1
ATOM 2574 C C . VAL B 1 147 ? -3.32 -10.125 -30.953 1 27.25 147 VAL B C 1
ATOM 2576 O O . VAL B 1 147 ? -3.914 -9.609 -31.906 1 27.25 147 VAL B O 1
ATOM 2579 N N . LEU B 1 148 ? -4.285 -10.328 -30.078 1 26.86 148 LEU B N 1
ATOM 2580 C CA . LEU B 1 148 ? -5.23 -9.234 -29.875 1 26.86 148 LEU B CA 1
ATOM 2581 C C . LEU B 1 148 ? -4.5 -7.938 -29.562 1 26.86 148 LEU B C 1
ATOM 2583 O O . LEU B 1 148 ? -3.617 -7.906 -28.703 1 26.86 148 LEU B O 1
ATOM 2587 N N . HIS B 1 149 ? -4.164 -7.215 -30.594 1 27.94 149 HIS B N 1
ATOM 2588 C CA . HIS B 1 149 ? -3.82 -5.801 -30.516 1 27.94 149 HIS B CA 1
ATOM 2589 C C . HIS B 1 149 ? -4.742 -5.066 -29.547 1 27.94 149 HIS B C 1
ATOM 2591 O O . HIS B 1 149 ? -5.965 -5.098 -29.703 1 27.94 149 HIS B O 1
ATOM 2597 N N . SER B 1 150 ? -4.531 -5.277 -28.297 1 30.28 150 SER B N 1
ATOM 2598 C CA . SER B 1 150 ? -5.293 -4.555 -27.297 1 30.28 150 SER B CA 1
ATOM 2599 C C . SER B 1 150 ? -5.441 -3.08 -27.656 1 30.28 150 SER B C 1
ATOM 2601 O O . SER B 1 150 ? -4.445 -2.389 -27.891 1 30.28 150 SER B O 1
ATOM 2603 N N . SER B 1 151 ? -6.383 -2.848 -28.609 1 29.03 151 SER B N 1
ATOM 2604 C CA . SER B 1 151 ? -6.844 -1.487 -28.875 1 29.03 151 SER B CA 1
ATOM 2605 C C . SER B 1 151 ? -7.047 -0.713 -27.562 1 29.03 151 SER B C 1
ATOM 2607 O O . SER B 1 151 ? -7.555 -1.261 -26.594 1 29.03 151 SER B O 1
ATOM 2609 N N . SER B 1 152 ? -6.262 0.206 -27.312 1 30.56 152 SER B N 1
ATOM 2610 C CA . SER B 1 152 ? -6.207 1.241 -26.281 1 30.56 152 SER B CA 1
ATOM 2611 C C . SER B 1 152 ? -7.586 1.854 -26.031 1 30.56 152 SER B C 1
ATOM 2613 O O . SER B 1 152 ? -7.727 2.783 -25.25 1 30.56 152 SER B O 1
ATOM 2615 N N . ALA B 1 153 ? -8.633 1.531 -26.953 1 32.41 153 ALA B N 1
ATOM 2616 C CA . ALA B 1 153 ? -9.859 2.312 -26.844 1 32.41 153 ALA B CA 1
ATOM 2617 C C . ALA B 1 153 ? -10.555 2.07 -25.516 1 32.41 153 ALA B C 1
ATOM 2619 O O . ALA B 1 153 ? -11.203 2.969 -24.969 1 32.41 153 ALA B O 1
ATOM 2620 N N . GLY B 1 154 ? -10.875 0.756 -25.188 1 32.84 154 GLY B N 1
ATOM 2621 C CA . GLY B 1 154 ? -12.016 0.445 -24.344 1 32.84 154 GLY B CA 1
ATOM 2622 C C . GLY B 1 154 ? -11.734 0.652 -22.859 1 32.84 154 GLY B C 1
ATOM 2623 O O . GLY B 1 154 ? -12.391 0.053 -22.016 1 32.84 154 GLY B O 1
ATOM 2624 N N . LEU B 1 155 ? -10.68 1.105 -22.484 1 34.56 155 LEU B N 1
ATOM 2625 C CA . LEU B 1 155 ? -10.422 1.306 -21.062 1 34.56 155 LEU B CA 1
ATOM 2626 C C . LEU B 1 155 ? -11.469 2.221 -20.438 1 34.56 155 LEU B C 1
ATOM 2628 O O . LEU B 1 155 ? -11.602 2.279 -19.219 1 34.56 155 LEU B O 1
ATOM 2632 N N . SER B 1 156 ? -12.258 2.818 -21.344 1 37.69 156 SER B N 1
ATOM 2633 C CA . SER B 1 156 ? -13.273 3.771 -20.891 1 37.69 156 SER B CA 1
ATOM 2634 C C . SER B 1 156 ? -14.414 3.066 -20.172 1 37.69 156 SER B C 1
ATOM 2636 O O . SER B 1 156 ? -14.938 3.574 -19.172 1 37.69 156 SER B O 1
ATOM 2638 N N . HIS B 1 157 ? -14.812 1.852 -20.672 1 42.62 157 HIS B N 1
ATOM 2639 C CA . HIS B 1 157 ? -16 1.184 -20.141 1 42.62 157 HIS B CA 1
ATOM 2640 C C . HIS B 1 157 ? -15.703 0.503 -18.812 1 42.62 157 HIS B C 1
ATOM 2642 O O . HIS B 1 157 ? -16.625 0.15 -18.078 1 42.62 157 HIS B O 1
ATOM 2648 N N . TYR B 1 158 ? -14.469 0.225 -18.5 1 41.91 158 TYR B N 1
ATOM 2649 C CA . TYR B 1 158 ? -14.141 -0.575 -17.328 1 41.91 158 TYR B CA 1
ATOM 2650 C C . TYR B 1 158 ? -13.891 0.314 -16.109 1 41.91 158 TYR B C 1
ATOM 2652 O O . TYR B 1 158 ? -13.844 -0.17 -14.977 1 41.91 158 TYR B O 1
ATOM 2660 N N . PHE B 1 159 ? -13.875 1.613 -16.359 1 43.16 159 PHE B N 1
ATOM 2661 C CA . PHE B 1 159 ? -13.664 2.621 -15.336 1 43.16 159 PHE B CA 1
ATOM 2662 C C . PHE B 1 159 ? -14.773 2.57 -14.289 1 43.16 159 PHE B C 1
ATOM 2664 O O . PHE B 1 159 ? -14.5 2.604 -13.086 1 43.16 159 PHE B O 1
ATOM 2671 N N . PRO B 1 160 ? -15.961 2.422 -14.852 1 47.06 160 PRO B N 1
ATOM 2672 C CA . PRO B 1 160 ? -17.047 2.238 -13.891 1 47.06 160 PRO B CA 1
ATOM 2673 C C . PRO B 1 160 ? -16.938 0.93 -13.109 1 47.06 160 PRO B C 1
ATOM 2675 O O . PRO B 1 160 ? -17.25 0.886 -11.914 1 47.06 160 PRO B O 1
ATOM 2678 N N . PHE B 1 161 ? -16.422 -0.096 -13.68 1 50.34 161 PHE B N 1
ATOM 2679 C CA . PHE B 1 161 ? -16.359 -1.422 -13.078 1 50.34 161 PHE B CA 1
ATOM 2680 C C . PHE B 1 161 ? -15.195 -1.51 -12.094 1 50.34 161 PHE B C 1
ATOM 2682 O O . PHE B 1 161 ? -15.336 -2.076 -11.008 1 50.34 161 PHE B O 1
ATOM 2689 N N . LEU B 1 162 ? -14.117 -0.963 -12.375 1 49.41 162 LEU B N 1
ATOM 2690 C CA . LEU B 1 162 ? -12.961 -0.965 -11.477 1 49.41 162 LEU B CA 1
ATOM 2691 C C . LEU B 1 162 ? -13.242 -0.144 -10.227 1 49.41 162 LEU B C 1
ATOM 2693 O O . LEU B 1 162 ? -12.891 -0.552 -9.117 1 49.41 162 LEU B O 1
ATOM 2697 N N . PHE B 1 163 ? -13.922 1.046 -10.43 1 49.38 163 PHE B N 1
ATOM 2698 C CA . PHE B 1 163 ? -14.359 1.854 -9.297 1 49.38 163 PHE B CA 1
ATOM 2699 C C . PHE B 1 163 ? -15.289 1.056 -8.391 1 49.38 163 PHE B C 1
ATOM 2701 O O . PHE B 1 163 ? -15.133 1.056 -7.172 1 49.38 163 PHE B O 1
ATOM 2708 N N . LYS B 1 164 ? -16.141 0.316 -9.07 1 51.12 164 LYS B N 1
ATOM 2709 C CA . LYS B 1 164 ? -17.094 -0.543 -8.375 1 51.12 164 LYS B CA 1
ATOM 2710 C C . LYS B 1 164 ? -16.391 -1.676 -7.645 1 51.12 164 LYS B C 1
ATOM 2712 O O . LYS B 1 164 ? -16.766 -2.041 -6.527 1 51.12 164 LYS B O 1
ATOM 2717 N N . PHE B 1 165 ? -15.305 -2.043 -8.156 1 55.66 165 PHE B N 1
ATOM 2718 C CA . PHE B 1 165 ? -14.57 -3.166 -7.586 1 55.66 165 PHE B CA 1
ATOM 2719 C C . PHE B 1 165 ? -13.742 -2.721 -6.387 1 55.66 165 PHE B C 1
ATOM 2721 O O . PHE B 1 165 ? -13.719 -3.4 -5.355 1 55.66 165 PHE B O 1
ATOM 2728 N N . ILE B 1 166 ? -13.031 -1.572 -6.418 1 53.06 166 ILE B N 1
ATOM 2729 C CA . ILE B 1 166 ? -12.242 -1.062 -5.309 1 53.06 166 ILE B CA 1
ATOM 2730 C C . ILE B 1 166 ? -13.156 -0.706 -4.141 1 53.06 166 ILE B C 1
ATOM 2732 O O . ILE B 1 166 ? -12.852 -1.02 -2.986 1 53.06 166 ILE B O 1
ATOM 2736 N N . LEU B 1 167 ? -14.352 -0.215 -4.512 1 53.19 167 LEU B N 1
ATOM 2737 C CA . LEU B 1 167 ? -15.391 0.009 -3.514 1 53.19 167 LEU B CA 1
ATOM 2738 C C . LEU B 1 167 ? -15.812 -1.305 -2.863 1 53.19 167 LEU B C 1
ATOM 2740 O O . LEU B 1 167 ? -16 -1.365 -1.646 1 53.19 167 LEU B O 1
ATOM 2744 N N . LEU B 1 168 ? -15.758 -2.227 -3.678 1 57.25 168 LEU B N 1
ATOM 2745 C CA . LEU B 1 168 ? -16.141 -3.553 -3.203 1 57.25 168 LEU B CA 1
ATOM 2746 C C . LEU B 1 168 ? -15.055 -4.141 -2.305 1 57.25 168 LEU B C 1
ATOM 2748 O O . LEU B 1 168 ? -15.352 -4.668 -1.23 1 57.25 168 LEU B O 1
ATOM 2752 N N . VAL B 1 169 ? -13.898 -3.93 -2.568 1 58.69 169 VAL B N 1
ATOM 2753 C CA . VAL B 1 169 ? -12.797 -4.508 -1.81 1 58.69 169 VAL B CA 1
ATOM 2754 C C . VAL B 1 169 ? -12.68 -3.814 -0.454 1 58.69 169 VAL B C 1
ATOM 2756 O O . VAL B 1 169 ? -12.516 -4.477 0.576 1 58.69 169 VAL B O 1
ATOM 2759 N N . TYR B 1 170 ? -12.742 -2.502 -0.458 1 56.97 170 TYR B N 1
ATOM 2760 C CA . TYR B 1 170 ? -12.711 -1.75 0.791 1 56.97 170 TYR B CA 1
ATOM 2761 C C . TYR B 1 170 ? -13.898 -2.107 1.671 1 56.97 170 TYR B C 1
ATOM 2763 O O . TYR B 1 170 ? -13.75 -2.307 2.879 1 56.97 170 TYR B O 1
ATOM 2771 N N . ALA B 1 171 ? -14.945 -2.279 0.916 1 52.91 171 ALA B N 1
ATOM 2772 C CA . ALA B 1 171 ? -16.141 -2.746 1.623 1 52.91 171 ALA B CA 1
ATOM 2773 C C . ALA B 1 171 ? -15.883 -4.094 2.295 1 52.91 171 ALA B C 1
ATOM 2775 O O . ALA B 1 171 ? -16.234 -4.289 3.459 1 52.91 171 ALA B O 1
ATOM 2776 N N . ILE B 1 172 ? -15.219 -4.777 1.642 1 57.16 172 ILE B N 1
ATOM 2777 C CA . ILE B 1 172 ? -14.914 -6.121 2.125 1 57.16 172 ILE B CA 1
ATOM 2778 C C . ILE B 1 172 ? -13.93 -6.039 3.289 1 57.16 172 ILE B C 1
ATOM 2780 O O . ILE B 1 172 ? -14.109 -6.707 4.312 1 57.16 172 ILE B O 1
ATOM 2784 N N . LEU B 1 173 ? -13.039 -5.176 3.201 1 59.41 173 LEU B N 1
ATOM 2785 C CA . LEU B 1 173 ? -12.031 -5.09 4.246 1 59.41 173 LEU B CA 1
ATOM 2786 C C . LEU B 1 173 ? -12.594 -4.434 5.504 1 59.41 173 LEU B C 1
ATOM 2788 O O . LEU B 1 173 ? -12.312 -4.875 6.621 1 59.41 173 LEU B O 1
ATOM 2792 N N . CYS B 1 174 ? -13.227 -3.422 5.293 1 55.25 174 CYS B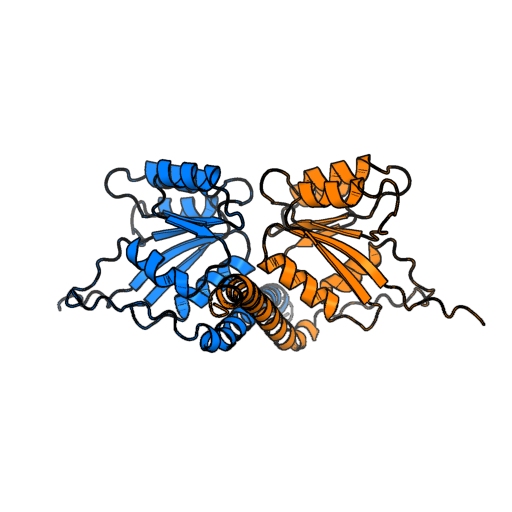 N 1
ATOM 2793 C CA . CYS B 1 174 ? -13.875 -2.777 6.43 1 55.25 174 CYS B CA 1
ATOM 2794 C C . CYS B 1 174 ? -14.859 -3.725 7.105 1 55.25 174 CYS B C 1
ATOM 2796 O O . CYS B 1 174 ? -14.922 -3.791 8.336 1 55.25 174 CYS B O 1
ATOM 2798 N N . VAL B 1 175 ? -15.516 -4.531 6.23 1 52.66 175 VAL B N 1
ATOM 2799 C CA . VAL B 1 175 ? -16.438 -5.535 6.746 1 52.66 175 VAL B CA 1
ATOM 2800 C C . VAL B 1 175 ? -15.656 -6.629 7.473 1 52.66 175 VAL B C 1
ATOM 2802 O O . VAL B 1 175 ? -16.062 -7.082 8.547 1 52.66 175 VAL B O 1
ATOM 2805 N N . GLY B 1 176 ? -14.625 -6.973 6.867 1 52.53 176 GLY B N 1
ATOM 2806 C CA . GLY B 1 176 ? -13.789 -7.984 7.5 1 52.53 176 GLY B CA 1
ATOM 2807 C C . GLY B 1 176 ? -13.273 -7.562 8.867 1 52.53 176 GLY B C 1
ATOM 2808 O O . GLY B 1 176 ? -13.273 -8.352 9.805 1 52.53 176 GLY B O 1
ATOM 2809 N N . GLU B 1 177 ? -12.891 -6.434 8.945 1 53.75 177 GLU B N 1
ATOM 2810 C CA . GLU B 1 177 ? -12.422 -5.91 10.227 1 53.75 177 GLU B CA 1
ATOM 2811 C C . GLU B 1 177 ? -13.57 -5.82 11.234 1 53.75 177 GLU B C 1
ATOM 2813 O O . GLU B 1 177 ? -13.383 -6.109 12.414 1 53.75 177 GLU B O 1
ATOM 2818 N N . LEU B 1 178 ? -14.641 -5.398 10.781 1 47.34 178 LEU B N 1
ATOM 2819 C CA . LEU B 1 178 ? -15.82 -5.367 11.641 1 47.34 178 LEU B CA 1
ATOM 2820 C C . LEU B 1 178 ? -16.188 -6.773 12.102 1 47.34 178 LEU B C 1
ATOM 2822 O O . LEU B 1 178 ? -16.5 -6.984 13.273 1 47.34 178 LEU B O 1
ATOM 2826 N N . LEU B 1 179 ? -16.234 -7.613 11.18 1 49.66 179 LEU B N 1
ATOM 2827 C CA . LEU B 1 179 ? -16.531 -9 11.508 1 49.66 179 LEU B CA 1
ATOM 2828 C C . LEU B 1 179 ? -15.492 -9.57 12.469 1 49.66 179 LEU B C 1
ATOM 2830 O O . LEU B 1 179 ? -15.836 -10.32 13.383 1 49.66 179 LEU B O 1
ATOM 2834 N N . HIS B 1 180 ? -14.359 -9.281 12.219 1 47.56 180 HIS B N 1
ATOM 2835 C CA . HIS B 1 180 ? -13.312 -9.734 13.125 1 47.56 180 HIS B CA 1
ATOM 2836 C C . HIS B 1 180 ? -13.477 -9.117 14.508 1 47.56 180 HIS B C 1
ATOM 2838 O O . HIS B 1 180 ? -13.32 -9.797 15.523 1 47.56 180 HIS B O 1
ATOM 2844 N N . ARG B 1 181 ? -13.781 -7.871 14.547 1 46.09 181 ARG B N 1
ATOM 2845 C CA . ARG B 1 181 ? -14.055 -7.223 15.82 1 46.09 181 ARG B CA 1
ATOM 2846 C C . ARG B 1 181 ? -15.352 -7.75 16.438 1 46.09 181 ARG B C 1
ATOM 2848 O O . ARG B 1 181 ? -15.445 -7.922 17.656 1 46.09 181 ARG B O 1
ATOM 2855 N N . TRP B 1 182 ? -16.406 -7.867 15.75 1 42.09 182 TRP B N 1
ATOM 2856 C CA . TRP B 1 182 ? -17.641 -8.5 16.219 1 42.09 182 TRP B CA 1
ATOM 2857 C C . TRP B 1 182 ? -17.375 -9.914 16.703 1 42.09 182 TRP B C 1
ATOM 2859 O O . TRP B 1 182 ? -17.922 -10.336 17.734 1 42.09 182 TRP B O 1
ATOM 2869 N N . SER B 1 183 ? -16.672 -10.578 15.961 1 41.25 183 SER B N 1
ATOM 2870 C CA . SER B 1 183 ? -16.359 -11.93 16.406 1 41.25 183 SER B CA 1
ATOM 2871 C C . SER B 1 183 ? -15.57 -11.922 17.703 1 41.25 183 SER B C 1
ATOM 2873 O O . SER B 1 183 ? -15.781 -12.773 18.578 1 41.25 183 SER B O 1
ATOM 2875 N N . ASN B 1 184 ? -14.781 -11.016 17.875 1 43.41 184 ASN B N 1
ATOM 2876 C CA . ASN B 1 184 ? -14.016 -10.984 19.125 1 43.41 184 ASN B CA 1
ATOM 2877 C C . ASN B 1 184 ? -14.828 -10.344 20.25 1 43.41 184 ASN B C 1
ATOM 2879 O O . ASN B 1 184 ? -14.531 -10.555 21.422 1 43.41 184 ASN B O 1
ATOM 2883 N N . GLY B 1 185 ? -15.68 -9.328 20.109 1 39.62 185 GLY B N 1
ATOM 2884 C CA . GLY B 1 185 ? -16.453 -8.75 21.203 1 39.62 185 GLY B CA 1
ATOM 2885 C C . GLY B 1 185 ? -17.688 -9.57 21.547 1 39.62 185 GLY B C 1
ATOM 2886 O O . GLY B 1 185 ? -18.281 -9.367 22.609 1 39.62 185 GLY B O 1
ATOM 2887 N N . CYS B 1 186 ? -18.484 -9.953 20.625 1 35.09 186 CYS B N 1
ATOM 2888 C CA . CYS B 1 186 ? -19.797 -10.445 21.047 1 35.09 186 CYS B CA 1
ATOM 2889 C C . CYS B 1 186 ? -19.656 -11.633 21.984 1 35.09 186 CYS B C 1
ATOM 2891 O O . CYS B 1 186 ? -20.469 -11.812 22.891 1 35.09 186 CYS B O 1
ATOM 2893 N N . PHE B 1 187 ? -19.172 -12.812 21.531 1 31.75 187 PHE B N 1
ATOM 2894 C CA . PHE B 1 187 ? -19.891 -14.008 21.938 1 31.75 187 PHE B CA 1
ATOM 2895 C C . PHE B 1 187 ? -19.609 -14.344 23.391 1 31.75 187 PHE B C 1
ATOM 2897 O O . PHE B 1 187 ? -20.359 -15.07 24.031 1 31.75 187 PHE B O 1
ATOM 2904 N N . LEU B 1 188 ? -18.5 -13.953 23.969 1 31.91 188 LEU B N 1
ATOM 2905 C CA . LEU B 1 188 ? -18.391 -14.758 25.172 1 31.91 188 LEU B CA 1
ATOM 2906 C C . LEU B 1 188 ? -19.25 -14.172 26.297 1 31.91 188 LEU B C 1
ATOM 2908 O O . LEU B 1 188 ? -19.578 -14.867 27.266 1 31.91 188 LEU B O 1
ATOM 2912 N N . SER B 1 189 ? -19.375 -12.852 26.391 1 31.67 189 SER B N 1
ATOM 2913 C CA . SER B 1 189 ? -19.734 -12.562 27.781 1 31.67 189 SER B CA 1
ATOM 2914 C C . SER B 1 189 ? -21.203 -12.836 28.047 1 31.67 189 SER B C 1
ATOM 2916 O O . SER B 1 189 ? -21.656 -12.789 29.188 1 31.67 189 SER B O 1
ATOM 2918 N N . TYR B 1 190 ? -22.141 -12.648 27.047 1 27.55 190 TYR B N 1
ATOM 2919 C CA . TYR B 1 190 ? -23.484 -12.617 27.625 1 27.55 190 TYR B CA 1
ATOM 2920 C C . TYR B 1 190 ? -23.938 -14.016 28.031 1 27.55 190 TYR B C 1
ATOM 2922 O O . TYR B 1 190 ? -25.078 -14.203 28.453 1 27.55 190 TYR B O 1
ATOM 2930 N N . LEU B 1 191 ? -23.25 -15.133 27.641 1 26.08 191 LEU B N 1
ATOM 2931 C CA . LEU B 1 191 ? -23.922 -16.328 28.094 1 26.08 191 LEU B CA 1
ATOM 2932 C C . LEU B 1 191 ? -23.734 -16.531 29.594 1 26.08 191 LEU B C 1
ATOM 2934 O O . LEU B 1 191 ? -24.188 -17.516 30.172 1 26.08 191 LEU B O 1
ATOM 2938 N N . ARG B 1 192 ? -23.188 -15.68 30.453 1 22.22 192 ARG B N 1
ATOM 2939 C CA . ARG B 1 192 ? -23.453 -16.078 31.828 1 22.22 192 ARG B CA 1
ATOM 2940 C C . ARG B 1 192 ? -24.75 -15.461 32.344 1 22.22 192 ARG B C 1
ATOM 2942 O O . ARG B 1 192 ? -25.047 -14.297 32.062 1 22.22 192 ARG B O 1
#

Organism: Triticum turgidum subsp. durum (NCBI:txid4567)